Protein AF-A0A8J4LR10-F1 (afdb_monomer_lite)

Sequence (667 aa):
LQPSGLTLPRYLFLPLLPHRPPTSRAVPLPPTLLRSGLLAASSAASPHTQSQLVELIFRPIAQQWASAEWQAAVASPQAFVQAYMPLVPSAAAAAGGSVSPPLELGSRDRRWTLYHQVTLLERALRRTAPAMPSGAAAGGGSGGGAASSPPAEHPFNPHLEWCLPPVARLVACIHALSDPRVRPSLGPLSLVNEMDALERATRLGEDRDAVKAAEQPEPRCVAGANLQDARYFVRGVRECCYMVLSLATQNCGTAMWRSETLAALLPAAVAGGAPALGDAVVRLLVRHVLTPWAQRCPSGRVGAWIVPLCGVFLPHMHERLSSSWAALQAGGADTAAAAVAGVGGCGPGRPAGSAAGGGGVTTATTGGLGSGASDATSDEVLRDLLLRELTREYLGFLNALATRRPLEDAGLGGPVPGGSASIAQGAPPAGGGGVGVVPGGPMAVSASALITLSPRVSANGSGAMQQECVLEALLCGNPAAAQAGLVTGVAALCWPDTDSAQKAVNFSRSLLALAQSGHSELEGFVIGAVTRSAISSLGMVSTVMVQAQVLELLRSVLVSYLPPNQPHASLLRAVMGELPGLTPQVLDNFTVSFCGTQGDKEQRALIKKLLAAVGGDEVRTLLAAVSKLPGGVSAVPEPKHRERGPIPDITPQDMGLPHLFDLPDVL

Structure (mmCIF, N/CA/C/O backbone):
data_AF-A0A8J4LR10-F1
#
_entry.id   AF-A0A8J4LR10-F1
#
loop_
_atom_site.group_PDB
_atom_site.id
_atom_site.type_symbol
_atom_site.label_atom_id
_atom_site.label_alt_id
_atom_site.label_comp_id
_atom_site.label_asym_id
_atom_site.label_entity_id
_atom_site.label_seq_id
_atom_site.pdbx_PDB_ins_code
_atom_site.Cartn_x
_atom_site.Cartn_y
_atom_site.Cartn_z
_atom_site.occupancy
_atom_site.B_iso_or_equiv
_atom_site.auth_seq_id
_atom_site.auth_comp_id
_atom_site.auth_asym_id
_atom_site.auth_atom_id
_atom_site.pdbx_PDB_model_num
ATOM 1 N N . LEU A 1 1 ? 4.640 31.318 -46.467 1.00 27.31 1 LEU A N 1
ATOM 2 C CA . LEU A 1 1 ? 5.016 32.563 -45.764 1.00 27.31 1 LEU A CA 1
ATOM 3 C C . LEU A 1 1 ? 5.839 32.190 -44.538 1.00 27.31 1 LEU A C 1
ATOM 5 O O . LEU A 1 1 ? 5.280 31.806 -43.523 1.00 27.31 1 LEU A O 1
ATOM 9 N N . GLN A 1 2 ? 7.165 32.200 -44.684 1.00 34.03 2 GLN A N 1
ATOM 10 C CA . GLN A 1 2 ? 8.085 32.376 -43.553 1.00 34.03 2 GLN A CA 1
ATOM 11 C C . GLN A 1 2 ? 7.993 33.841 -43.087 1.00 34.03 2 GLN A C 1
ATOM 13 O O . GLN A 1 2 ? 7.697 34.696 -43.927 1.00 34.03 2 GLN A O 1
ATOM 18 N N . PRO A 1 3 ? 8.203 34.132 -41.788 1.00 40.81 3 PRO A N 1
ATOM 19 C CA . PRO A 1 3 ? 9.571 34.3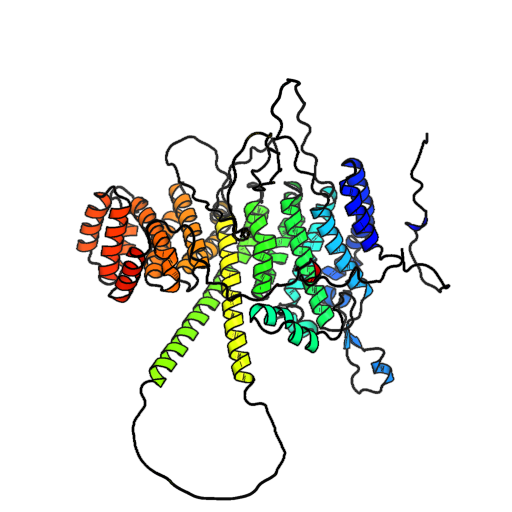87 -41.315 1.00 40.81 3 PRO A CA 1
ATOM 20 C C . PRO A 1 3 ? 9.948 33.793 -39.938 1.00 40.81 3 PRO A C 1
ATOM 22 O O . PRO A 1 3 ? 9.108 33.594 -39.071 1.00 40.81 3 PRO A O 1
ATOM 25 N N . SER A 1 4 ? 11.264 33.562 -39.815 1.00 31.17 4 SER A N 1
ATOM 26 C CA . SER A 1 4 ? 12.182 33.738 -38.666 1.00 31.17 4 SER A CA 1
ATOM 27 C C . SER A 1 4 ? 11.786 33.248 -37.262 1.00 31.17 4 SER A C 1
ATOM 29 O O . SER A 1 4 ? 10.820 33.713 -36.688 1.00 31.17 4 SER A O 1
ATOM 31 N N . GLY A 1 5 ? 12.551 32.431 -36.541 1.00 28.47 5 GLY A N 1
ATOM 32 C CA . GLY A 1 5 ? 13.845 31.813 -36.783 1.00 28.47 5 GLY A CA 1
ATOM 33 C C . GLY A 1 5 ? 14.149 30.863 -35.620 1.00 28.47 5 GLY A C 1
ATOM 34 O O . GLY A 1 5 ? 14.048 31.248 -34.465 1.00 28.47 5 GLY A O 1
ATOM 35 N N . LEU A 1 6 ? 14.464 29.613 -35.948 1.00 28.08 6 LEU A N 1
ATOM 36 C CA . LEU A 1 6 ? 15.140 28.618 -35.108 1.00 28.08 6 LEU A CA 1
ATOM 37 C C . LEU A 1 6 ? 15.465 27.453 -36.049 1.00 28.08 6 LEU A C 1
ATOM 39 O O . LEU A 1 6 ? 14.729 26.476 -36.173 1.00 28.08 6 LEU A O 1
ATOM 43 N N . THR A 1 7 ? 16.546 27.593 -36.811 1.00 27.98 7 THR A N 1
ATOM 44 C CA . THR A 1 7 ? 17.132 26.476 -37.556 1.00 27.98 7 THR A CA 1
ATOM 45 C C . THR A 1 7 ? 17.790 25.527 -36.559 1.00 27.98 7 THR A C 1
ATOM 47 O O . THR A 1 7 ? 18.956 25.689 -36.211 1.00 27.98 7 THR A O 1
ATOM 50 N N . LEU A 1 8 ? 17.028 24.544 -36.073 1.00 31.06 8 LEU A N 1
ATOM 51 C CA . LEU A 1 8 ? 17.573 23.389 -35.359 1.00 31.06 8 LEU A CA 1
ATOM 52 C C . LEU A 1 8 ? 18.482 22.587 -36.312 1.00 31.06 8 LEU A C 1
ATOM 54 O O . LEU A 1 8 ? 18.090 22.329 -37.455 1.00 31.06 8 LEU A O 1
ATOM 58 N N . PRO A 1 9 ? 19.693 22.181 -35.888 1.00 28.83 9 PRO A N 1
ATOM 59 C CA . PRO A 1 9 ? 20.601 21.442 -36.752 1.00 28.83 9 PRO A CA 1
ATOM 60 C C . PRO A 1 9 ? 20.019 20.069 -37.123 1.00 28.83 9 PRO A C 1
ATOM 62 O O . PRO A 1 9 ? 19.572 19.303 -36.270 1.00 28.83 9 PRO A O 1
ATOM 65 N N . ARG A 1 10 ? 20.099 19.735 -38.418 1.00 28.22 10 ARG A N 1
ATOM 66 C CA . ARG A 1 10 ? 19.666 18.473 -39.063 1.00 28.22 10 ARG A CA 1
ATOM 67 C C . ARG A 1 10 ? 20.249 17.176 -38.462 1.00 28.22 10 ARG A C 1
ATOM 69 O O . ARG A 1 10 ? 19.865 16.094 -38.892 1.00 28.22 10 ARG A O 1
ATOM 76 N N . TYR A 1 11 ? 21.126 17.255 -37.462 1.00 30.12 11 TYR A N 1
ATOM 77 C CA . TYR A 1 11 ? 21.741 16.104 -36.789 1.00 30.12 11 TYR A CA 1
ATOM 78 C C . TYR A 1 11 ? 20.811 15.368 -35.803 1.00 30.12 11 TYR A C 1
ATOM 80 O O . TYR A 1 11 ? 21.176 14.308 -35.308 1.00 30.12 11 TYR A O 1
ATOM 88 N N . LEU A 1 12 ? 19.601 15.878 -35.539 1.00 33.88 12 LEU A N 1
ATOM 89 C CA . LEU A 1 12 ? 18.619 15.243 -34.642 1.00 33.88 12 LEU A CA 1
ATOM 90 C C . LEU A 1 12 ? 17.758 14.137 -35.296 1.00 33.88 12 LEU A C 1
ATOM 92 O O . LEU A 1 12 ? 16.951 13.526 -34.600 1.00 33.88 12 LEU A O 1
ATOM 96 N N . PHE A 1 13 ? 17.909 13.869 -36.601 1.00 34.25 13 PHE A N 1
ATOM 97 C CA . PHE A 1 13 ? 16.943 13.071 -37.383 1.00 34.25 13 PHE A CA 1
ATOM 98 C C . PHE A 1 13 ? 17.521 11.903 -38.210 1.00 34.25 13 PHE A C 1
ATOM 100 O O . PHE A 1 13 ? 16.880 11.464 -39.162 1.00 34.25 13 PHE A O 1
ATOM 107 N N . LEU A 1 14 ? 18.694 11.354 -37.875 1.00 27.72 14 LEU A N 1
ATOM 108 C CA . LEU A 1 14 ? 19.223 10.171 -38.581 1.00 27.72 14 LEU A CA 1
ATOM 109 C C . LEU A 1 14 ? 18.976 8.860 -37.805 1.00 27.72 14 LEU A C 1
ATOM 111 O O . LEU A 1 14 ? 19.343 8.783 -36.631 1.00 27.72 14 LEU A O 1
ATOM 115 N N . PRO A 1 15 ? 18.413 7.811 -38.442 1.00 31.20 15 PRO A N 1
ATOM 116 C CA . PRO A 1 15 ? 18.445 6.453 -37.912 1.00 31.20 15 PRO A CA 1
ATOM 117 C C . PRO A 1 15 ? 19.855 5.878 -38.130 1.00 31.20 15 PRO A C 1
ATOM 119 O O . PRO A 1 15 ? 20.349 5.845 -39.256 1.00 31.20 15 PRO A O 1
ATOM 122 N N . LEU A 1 16 ? 20.538 5.460 -37.063 1.00 33.69 16 LEU A N 1
ATOM 123 C CA . LEU A 1 16 ? 21.893 4.908 -37.160 1.00 33.69 16 LEU A CA 1
ATOM 124 C C . LEU A 1 16 ? 21.851 3.411 -37.510 1.00 33.69 16 LEU A C 1
ATOM 126 O O . LEU A 1 16 ? 21.481 2.586 -36.679 1.00 33.69 16 LEU A O 1
ATOM 130 N N . LEU A 1 17 ? 22.279 3.076 -38.731 1.00 25.95 17 LEU A N 1
ATOM 131 C CA . LEU A 1 17 ? 22.864 1.776 -39.091 1.00 25.95 17 LEU A CA 1
ATOM 132 C C . LEU A 1 17 ? 24.404 1.845 -38.940 1.00 25.95 17 LEU A C 1
ATOM 134 O O . LEU A 1 17 ? 24.966 2.943 -38.996 1.00 25.95 17 LEU A O 1
ATOM 138 N N . PRO A 1 18 ? 25.107 0.712 -38.735 1.00 41.06 18 PRO A N 1
ATOM 139 C CA . PRO A 1 18 ? 26.478 0.709 -38.233 1.00 41.06 18 PRO A CA 1
ATOM 140 C C . PRO A 1 18 ? 27.525 0.638 -39.358 1.00 41.06 18 PRO A C 1
ATOM 142 O O . PRO A 1 18 ? 27.430 -0.227 -40.220 1.00 41.06 18 PRO A O 1
ATOM 145 N N . HIS A 1 19 ? 28.560 1.489 -39.312 1.00 27.39 19 HIS A N 1
ATOM 146 C CA . HIS A 1 19 ? 29.975 1.073 -39.398 1.00 27.39 19 HIS A CA 1
ATOM 147 C C . HIS A 1 19 ? 30.978 2.249 -39.419 1.00 27.39 19 HIS A C 1
ATOM 149 O O . HIS A 1 19 ? 30.935 3.110 -40.288 1.00 27.39 19 HIS A O 1
ATOM 155 N N . ARG A 1 20 ? 31.968 2.116 -38.520 1.00 25.39 20 ARG A N 1
ATOM 156 C CA . ARG A 1 20 ? 33.358 2.634 -38.482 1.00 25.39 20 ARG A CA 1
ATOM 157 C C . ARG A 1 20 ? 33.660 4.140 -38.281 1.00 25.39 20 ARG A C 1
ATOM 159 O O . ARG A 1 20 ? 32.905 4.998 -38.718 1.00 25.39 20 ARG A O 1
ATOM 166 N N . PRO A 1 21 ? 34.783 4.447 -37.583 1.00 41.97 21 PRO A N 1
ATOM 167 C CA . PRO A 1 21 ? 35.018 5.727 -36.913 1.00 41.97 21 PRO A CA 1
ATOM 168 C C . PRO A 1 21 ? 35.825 6.711 -37.773 1.00 41.97 21 PRO A C 1
ATOM 170 O O . PRO A 1 21 ? 36.519 6.302 -38.706 1.00 41.97 21 PRO A O 1
ATOM 173 N N . PRO A 1 22 ? 35.828 7.998 -37.391 1.00 32.97 22 PRO A N 1
ATOM 174 C CA . PRO A 1 22 ? 37.119 8.593 -37.054 1.00 32.97 22 PRO A CA 1
ATOM 175 C C . PRO A 1 22 ? 37.096 9.474 -35.792 1.00 32.97 22 PRO A C 1
ATOM 177 O O . PRO A 1 22 ? 36.183 10.253 -35.541 1.00 32.97 22 PRO A O 1
ATOM 180 N N . THR A 1 23 ? 38.157 9.280 -35.011 1.00 33.12 23 THR A N 1
ATOM 181 C CA . THR A 1 23 ? 38.953 10.236 -34.223 1.00 33.12 23 THR A CA 1
ATOM 182 C C . THR A 1 23 ? 38.415 11.657 -33.998 1.00 33.12 23 THR A C 1
ATOM 184 O O . THR A 1 23 ? 38.192 12.405 -34.945 1.00 33.12 23 THR A O 1
ATOM 187 N N . SER A 1 24 ? 38.427 12.061 -32.720 1.00 37.50 24 SER A N 1
ATOM 188 C CA . SER A 1 24 ? 38.283 13.436 -32.217 1.00 37.50 24 SER A CA 1
ATOM 189 C C . SER A 1 24 ? 36.903 14.069 -32.417 1.00 37.50 24 SER A C 1
ATOM 191 O O . SER A 1 24 ? 36.649 14.777 -33.389 1.00 37.50 24 SER A O 1
ATOM 193 N N . ARG A 1 25 ? 36.005 13.852 -31.450 1.00 31.77 25 ARG A N 1
ATOM 194 C CA . ARG A 1 25 ? 34.914 14.781 -31.121 1.00 31.77 25 ARG A CA 1
ATOM 195 C C . ARG A 1 25 ? 34.272 14.376 -29.802 1.00 31.77 25 ARG A C 1
ATOM 197 O O . ARG A 1 25 ? 34.164 13.186 -29.521 1.00 31.77 25 ARG A O 1
ATOM 204 N N . ALA A 1 26 ? 33.895 15.388 -29.021 1.00 31.64 26 ALA A N 1
ATOM 205 C CA . ALA A 1 26 ? 33.187 15.299 -27.749 1.00 31.64 26 ALA A CA 1
ATOM 206 C C . ALA A 1 26 ? 32.246 14.090 -27.687 1.00 31.64 26 ALA A C 1
ATOM 208 O O . ALA A 1 26 ? 31.449 13.886 -28.606 1.00 31.64 26 ALA A O 1
ATOM 209 N N . VAL A 1 27 ? 32.349 13.305 -26.609 1.00 32.09 27 VAL A N 1
ATOM 210 C CA . VAL A 1 27 ? 31.434 12.192 -26.339 1.00 32.09 27 VAL A CA 1
ATOM 211 C C . VAL A 1 27 ? 30.013 12.754 -26.423 1.00 32.09 27 VAL A C 1
ATOM 213 O O . VAL A 1 27 ? 29.676 13.634 -25.627 1.00 32.09 27 VAL A O 1
ATOM 216 N N . PRO A 1 28 ? 29.187 12.340 -27.402 1.00 38.16 28 PRO A N 1
ATOM 217 C CA . PRO A 1 28 ? 27.835 12.855 -27.498 1.00 38.16 28 PRO A CA 1
ATOM 218 C C . PRO A 1 28 ? 27.111 12.474 -26.209 1.00 38.16 28 PRO A C 1
ATOM 220 O O . PRO A 1 28 ? 27.034 11.294 -25.861 1.00 38.16 28 PRO A O 1
ATOM 223 N N . LEU A 1 29 ? 26.612 13.483 -25.488 1.00 43.62 29 LEU A N 1
ATOM 224 C CA . LEU A 1 29 ? 25.738 13.276 -24.339 1.00 43.62 29 LEU A CA 1
ATOM 225 C C . LEU A 1 29 ? 24.663 12.252 -24.735 1.00 43.62 29 LEU A C 1
ATOM 227 O O . LEU A 1 29 ? 24.065 12.401 -25.808 1.00 43.62 29 LEU A O 1
ATOM 231 N N . PRO A 1 30 ? 24.400 11.225 -23.905 1.00 58.50 30 PRO A N 1
ATOM 232 C CA . PRO A 1 30 ? 23.353 10.259 -24.181 1.00 58.50 30 PRO A CA 1
ATOM 233 C C . PRO A 1 30 ? 22.065 11.000 -24.567 1.00 58.50 30 PRO A C 1
ATOM 235 O O . PRO A 1 30 ? 21.690 11.961 -23.883 1.00 58.50 30 PRO A O 1
ATOM 238 N N . PRO A 1 31 ? 21.349 10.583 -25.626 1.00 65.19 31 PRO A N 1
ATOM 239 C CA . PRO A 1 31 ? 20.158 11.290 -26.114 1.00 65.19 31 PRO A CA 1
ATOM 240 C C . PRO A 1 31 ? 19.082 11.462 -25.029 1.00 65.19 31 PRO A C 1
ATOM 242 O O . PRO A 1 31 ? 18.237 12.349 -25.102 1.00 65.19 31 PRO A O 1
ATOM 245 N N . THR A 1 32 ? 19.127 10.636 -23.986 1.00 62.59 32 THR A N 1
ATOM 246 C CA . THR A 1 32 ? 18.278 10.682 -22.793 1.00 62.59 32 THR A CA 1
ATOM 247 C C . THR A 1 32 ? 18.613 11.844 -21.847 1.00 62.59 32 THR A C 1
ATOM 249 O O . THR A 1 32 ? 17.696 12.432 -21.268 1.00 62.59 32 THR A O 1
ATOM 252 N N . LEU A 1 33 ? 19.887 12.234 -21.724 1.00 65.19 33 LEU A N 1
ATOM 253 C CA . LEU A 1 33 ? 20.313 13.403 -20.943 1.00 65.19 33 LEU A CA 1
ATOM 254 C C . LEU A 1 33 ? 19.959 14.703 -21.654 1.00 65.19 33 LEU A C 1
ATOM 256 O O . LEU A 1 33 ? 19.406 15.605 -21.027 1.00 65.19 33 LEU A O 1
ATOM 260 N N . LEU A 1 34 ? 20.158 14.757 -22.973 1.00 75.25 34 LEU A N 1
ATOM 261 C CA . LEU A 1 34 ? 19.733 15.896 -23.785 1.00 75.25 34 LEU A CA 1
ATOM 262 C C . LEU A 1 34 ? 18.215 16.109 -23.689 1.00 75.25 34 LEU A C 1
ATOM 264 O O . LEU A 1 34 ? 17.763 17.219 -23.428 1.00 75.25 34 LEU A O 1
ATOM 268 N N . ARG A 1 35 ? 17.418 15.038 -23.816 1.00 77.81 35 ARG A N 1
ATOM 269 C CA . ARG A 1 35 ? 15.955 15.099 -23.630 1.00 77.81 35 ARG A CA 1
ATOM 270 C C . ARG A 1 35 ? 15.566 15.555 -22.224 1.00 77.81 35 ARG A C 1
ATOM 272 O O . ARG A 1 35 ? 14.645 16.350 -22.081 1.00 77.81 35 ARG A O 1
ATOM 279 N N . SER A 1 36 ? 16.282 15.106 -21.193 1.00 71.62 36 SER A N 1
ATOM 280 C CA . SER A 1 36 ? 16.041 15.543 -19.810 1.00 71.62 36 SER A CA 1
ATOM 281 C C . SER A 1 36 ? 16.361 17.031 -19.603 1.00 71.62 36 SER A C 1
ATOM 283 O O . SER A 1 36 ? 15.637 17.712 -18.873 1.00 71.62 36 SER A O 1
ATOM 285 N N . GLY A 1 37 ? 17.413 17.540 -20.253 1.00 76.12 37 GLY A N 1
ATOM 286 C CA . GLY A 1 37 ? 17.766 18.962 -20.271 1.00 76.12 37 GLY A CA 1
ATOM 287 C C . GLY A 1 37 ? 16.749 19.811 -21.036 1.00 76.12 37 GLY A C 1
ATOM 288 O O . GLY A 1 37 ? 16.326 20.850 -20.540 1.00 76.12 37 GLY A O 1
ATOM 289 N N . LEU A 1 38 ? 16.267 19.330 -22.185 1.00 80.38 38 LEU A N 1
ATOM 290 C CA . LEU A 1 38 ? 15.202 19.987 -22.952 1.00 80.38 38 LEU A CA 1
ATOM 291 C C . LEU A 1 38 ? 13.885 20.053 -22.168 1.00 80.38 38 LEU A C 1
ATOM 293 O O . LEU A 1 38 ? 13.236 21.095 -22.162 1.00 80.38 38 LEU A O 1
ATOM 297 N N . LEU A 1 39 ? 13.515 18.985 -21.448 1.00 81.00 39 LEU A N 1
ATOM 298 C CA . LEU A 1 39 ? 12.361 19.015 -20.543 1.00 81.00 39 LEU A CA 1
ATOM 299 C C . LEU A 1 39 ? 12.540 20.046 -19.424 1.00 81.00 39 LEU A C 1
ATOM 301 O O . LEU A 1 39 ? 11.582 20.735 -19.087 1.00 81.00 39 LEU A O 1
ATOM 305 N N . ALA A 1 40 ? 13.747 20.183 -18.866 1.00 75.50 40 ALA A N 1
ATOM 306 C CA . ALA A 1 40 ? 14.026 21.208 -17.858 1.00 75.50 40 ALA A CA 1
ATOM 307 C C . ALA A 1 40 ? 13.900 22.625 -18.435 1.00 75.50 40 ALA A C 1
ATOM 309 O O . ALA A 1 40 ? 13.271 23.474 -17.823 1.00 75.50 40 ALA A O 1
ATOM 310 N N . ALA A 1 41 ? 14.429 22.871 -19.634 1.00 75.56 41 ALA A N 1
ATOM 311 C CA . ALA A 1 41 ? 14.294 24.165 -20.301 1.00 75.56 41 ALA A CA 1
ATOM 312 C C . ALA A 1 41 ? 12.834 24.480 -20.684 1.00 75.56 41 ALA A C 1
ATOM 314 O O . ALA A 1 41 ? 12.429 25.641 -20.700 1.00 75.56 41 ALA A O 1
ATOM 315 N N . SER A 1 42 ? 12.023 23.450 -20.955 1.00 79.31 42 SER A N 1
ATOM 316 C CA . SER A 1 42 ? 10.620 23.614 -21.351 1.00 79.31 42 SER A CA 1
ATOM 317 C C . SER A 1 42 ? 9.715 24.170 -20.248 1.00 79.31 42 SER A C 1
ATOM 319 O O . SER A 1 42 ? 8.650 24.688 -20.567 1.00 79.31 42 SER A O 1
ATOM 321 N N . SER A 1 43 ? 10.115 24.110 -18.970 1.00 73.19 43 SER A N 1
ATOM 322 C CA . SER A 1 43 ? 9.295 24.629 -17.865 1.00 73.19 43 SER A CA 1
ATOM 323 C C . SER A 1 43 ? 9.171 26.156 -17.863 1.00 73.19 43 SER A C 1
ATOM 325 O O . SER A 1 43 ? 8.269 26.686 -17.226 1.00 73.19 43 SER A O 1
ATOM 327 N N . ALA A 1 44 ? 10.061 26.864 -18.567 1.00 76.00 44 ALA A N 1
ATOM 328 C CA . ALA A 1 44 ? 9.991 28.313 -18.766 1.00 76.00 44 ALA A CA 1
ATOM 329 C C . ALA A 1 44 ? 9.267 28.711 -20.070 1.00 76.00 44 ALA A C 1
ATOM 331 O O . ALA A 1 44 ? 9.120 29.898 -20.360 1.00 76.00 44 ALA A O 1
ATOM 332 N N . ALA A 1 45 ? 8.850 27.735 -20.884 1.00 78.38 45 ALA A N 1
ATOM 333 C CA . ALA A 1 45 ? 8.183 27.977 -22.159 1.00 78.38 45 ALA A CA 1
ATOM 334 C C . ALA A 1 45 ? 6.666 28.173 -21.984 1.00 78.38 45 ALA A C 1
ATOM 336 O O . ALA A 1 45 ? 6.088 27.831 -20.955 1.00 78.38 45 ALA A O 1
ATOM 337 N N . SER A 1 46 ? 5.997 28.700 -23.016 1.00 82.06 46 SER A N 1
ATOM 338 C CA . SER A 1 46 ? 4.531 28.772 -23.026 1.00 82.06 46 SER A CA 1
ATOM 339 C C . SER A 1 46 ? 3.910 27.360 -22.996 1.00 82.06 46 SER A C 1
ATOM 341 O O . SER A 1 46 ? 4.514 26.426 -23.535 1.00 82.06 46 SER A O 1
ATOM 343 N N . PRO A 1 47 ? 2.689 27.175 -22.451 1.00 81.06 47 PRO A N 1
ATOM 344 C CA . PRO A 1 47 ? 2.049 25.853 -22.359 1.00 81.06 47 PRO A CA 1
ATOM 345 C C . PRO A 1 47 ? 1.920 25.127 -23.708 1.00 81.06 47 PRO A C 1
ATOM 347 O O . PRO A 1 47 ? 2.058 23.904 -23.791 1.00 81.06 47 PRO A O 1
ATOM 350 N N . HIS A 1 48 ? 1.705 25.884 -24.788 1.00 83.19 48 HIS A N 1
ATOM 351 C CA . HIS A 1 48 ? 1.648 25.344 -26.145 1.00 83.19 48 HIS A CA 1
ATOM 352 C C . HIS A 1 48 ? 3.012 24.812 -26.608 1.00 83.19 48 HIS A C 1
ATOM 354 O O . HIS A 1 48 ? 3.107 23.672 -27.059 1.00 83.19 48 HIS A O 1
ATOM 360 N N . THR A 1 49 ? 4.080 25.598 -26.437 1.00 84.81 49 THR A N 1
ATOM 361 C CA . THR A 1 49 ? 5.448 25.179 -26.774 1.00 84.81 49 THR A CA 1
ATOM 362 C C . THR A 1 49 ? 5.893 23.999 -25.915 1.00 84.81 49 THR A C 1
ATOM 364 O O . THR A 1 49 ? 6.518 23.069 -26.417 1.00 84.81 49 THR A O 1
ATOM 367 N N . GLN A 1 50 ? 5.533 23.992 -24.631 1.00 85.88 50 GLN A N 1
ATOM 368 C CA . GLN A 1 50 ? 5.804 22.877 -23.731 1.00 85.88 50 GLN A CA 1
ATOM 369 C C . GLN A 1 50 ? 5.115 21.593 -24.212 1.00 85.88 50 GLN A C 1
ATOM 371 O O . GLN A 1 50 ? 5.761 20.552 -24.285 1.00 85.88 50 GLN A O 1
ATOM 376 N N . SER A 1 51 ? 3.846 21.672 -24.622 1.00 86.62 51 SER A N 1
ATOM 377 C CA . SER A 1 51 ? 3.106 20.526 -25.169 1.00 86.62 51 SER A CA 1
ATOM 378 C C . SER A 1 51 ? 3.737 19.996 -26.460 1.00 86.62 51 SER A C 1
ATOM 380 O O . SER A 1 51 ? 3.951 18.793 -26.585 1.00 86.62 51 SER A O 1
ATOM 382 N N . GLN A 1 52 ? 4.132 20.882 -27.383 1.00 88.19 52 GLN A N 1
ATOM 383 C CA . GLN A 1 52 ? 4.843 20.488 -28.607 1.00 88.19 52 GLN A CA 1
ATOM 384 C C . GLN A 1 52 ? 6.193 19.820 -28.307 1.00 88.19 52 GLN A C 1
ATOM 386 O O . GLN A 1 52 ? 6.547 18.822 -28.933 1.00 88.19 52 GLN A O 1
ATOM 391 N N . LEU A 1 53 ? 6.957 20.345 -27.344 1.00 88.19 53 LEU A N 1
ATOM 392 C CA . LEU A 1 53 ? 8.242 19.767 -26.943 1.00 88.19 53 LEU A CA 1
ATOM 393 C C . LEU A 1 53 ? 8.070 18.385 -26.310 1.00 88.19 53 LEU A C 1
ATOM 395 O O . LEU A 1 53 ? 8.803 17.461 -26.661 1.00 88.19 53 LEU A O 1
ATOM 399 N N . VAL A 1 54 ? 7.096 18.226 -25.412 1.00 90.00 54 VAL A N 1
ATOM 400 C CA . VAL A 1 54 ? 6.752 16.927 -24.820 1.00 90.00 54 VAL A CA 1
ATOM 401 C C . VAL A 1 54 ? 6.357 15.946 -25.926 1.00 90.00 54 VAL A C 1
ATOM 403 O O . VAL A 1 54 ? 6.901 14.842 -25.984 1.00 90.00 54 VAL A O 1
ATOM 406 N N . GLU A 1 55 ? 5.515 16.363 -26.870 1.00 91.50 55 GLU A N 1
ATOM 407 C CA . GLU A 1 55 ? 5.115 15.519 -27.992 1.00 91.50 55 GLU A CA 1
ATOM 408 C C . GLU A 1 55 ? 6.316 15.065 -28.835 1.00 91.50 55 GLU A C 1
ATOM 410 O O . GLU A 1 55 ? 6.467 13.872 -29.106 1.00 91.50 55 GLU A O 1
ATOM 415 N N . LEU A 1 56 ? 7.216 15.983 -29.196 1.00 90.19 56 LEU A N 1
ATOM 416 C CA . LEU A 1 56 ? 8.424 15.670 -29.964 1.00 90.19 56 LEU A CA 1
ATOM 417 C C . LEU A 1 56 ? 9.359 14.703 -29.226 1.00 90.19 56 LEU A C 1
ATOM 419 O O . LEU A 1 56 ? 9.949 13.818 -29.849 1.00 90.19 56 LEU A O 1
ATOM 423 N N . ILE A 1 57 ? 9.491 14.850 -27.906 1.00 90.44 57 ILE A N 1
ATOM 424 C CA . ILE A 1 57 ? 10.355 14.001 -27.078 1.00 90.44 57 ILE A CA 1
ATOM 425 C C . ILE A 1 57 ? 9.784 12.585 -26.954 1.00 90.44 57 ILE A C 1
ATOM 427 O O . ILE A 1 57 ? 10.540 11.612 -27.041 1.00 90.44 57 ILE A O 1
ATOM 431 N N . PHE A 1 58 ? 8.468 12.458 -26.763 1.00 94.06 58 PHE A N 1
ATOM 432 C CA . PHE A 1 58 ? 7.829 11.179 -26.453 1.00 94.06 58 PHE A CA 1
ATOM 433 C C . PHE A 1 58 ? 7.284 10.426 -27.664 1.00 94.06 58 PHE A C 1
ATOM 435 O O . PHE A 1 58 ? 7.151 9.209 -27.573 1.00 94.06 58 PHE A O 1
ATOM 442 N N . ARG A 1 59 ? 7.040 11.071 -28.810 1.00 94.31 59 ARG A N 1
ATOM 443 C CA . ARG A 1 59 ? 6.598 10.391 -30.042 1.00 94.31 59 ARG A CA 1
ATOM 444 C C . ARG A 1 59 ? 7.457 9.172 -30.434 1.00 94.31 59 ARG A C 1
ATOM 446 O O . ARG A 1 59 ? 6.863 8.122 -30.678 1.00 94.31 59 ARG A O 1
ATOM 453 N N . PRO A 1 60 ? 8.807 9.227 -30.462 1.00 93.50 60 PRO A N 1
ATOM 454 C CA . PRO A 1 60 ? 9.606 8.040 -30.789 1.00 93.50 60 PRO A CA 1
ATOM 455 C C . PRO A 1 60 ? 9.491 6.932 -29.730 1.00 93.50 60 PRO A C 1
ATOM 457 O O . PRO A 1 60 ? 9.533 5.753 -30.070 1.00 93.50 60 PRO A O 1
ATOM 460 N N . ILE A 1 61 ? 9.310 7.294 -28.455 1.00 94.75 61 ILE A N 1
ATOM 461 C CA . ILE A 1 61 ? 9.112 6.323 -27.368 1.00 94.75 61 ILE A CA 1
ATOM 462 C C . ILE A 1 61 ? 7.743 5.655 -27.521 1.00 94.75 61 ILE A C 1
ATOM 464 O O . ILE A 1 61 ? 7.658 4.436 -27.446 1.00 94.75 61 ILE A O 1
ATOM 468 N N . ALA A 1 62 ? 6.698 6.432 -27.814 1.00 96.06 62 ALA A N 1
ATOM 469 C CA . ALA A 1 62 ? 5.354 5.923 -28.059 1.00 96.06 62 ALA A CA 1
ATOM 470 C C . ALA A 1 62 ? 5.326 4.938 -29.237 1.00 96.06 62 ALA A C 1
ATOM 472 O O . ALA A 1 62 ? 4.753 3.860 -29.119 1.00 96.06 62 ALA A O 1
ATOM 473 N N . GLN A 1 63 ? 6.005 5.261 -30.343 1.00 95.88 63 GLN A N 1
ATOM 474 C CA . GLN A 1 63 ? 6.135 4.361 -31.496 1.00 95.88 63 GLN A CA 1
ATOM 475 C C . GLN A 1 63 ? 6.880 3.070 -31.142 1.00 95.88 63 GLN A C 1
ATOM 477 O O . GLN A 1 63 ? 6.444 1.984 -31.517 1.00 95.88 63 GLN A O 1
ATOM 482 N N . GLN A 1 64 ? 7.981 3.173 -30.391 1.00 95.19 64 GLN A N 1
ATOM 483 C CA . GLN A 1 64 ? 8.728 1.999 -29.948 1.00 95.19 64 GLN A CA 1
ATOM 484 C C . GLN A 1 64 ? 7.886 1.120 -29.021 1.00 95.19 64 GLN A C 1
ATOM 486 O O . GLN A 1 64 ? 7.838 -0.092 -29.209 1.00 95.19 64 GLN A O 1
ATOM 491 N N . TRP A 1 65 ? 7.212 1.712 -28.037 1.00 96.50 65 TRP A N 1
ATOM 492 C CA . TRP A 1 65 ? 6.395 0.972 -27.081 1.00 96.50 65 TRP A CA 1
ATOM 493 C C . TRP A 1 65 ? 5.163 0.370 -27.754 1.00 96.50 65 TRP A C 1
ATOM 495 O O . TRP A 1 65 ? 4.748 -0.714 -27.373 1.00 96.50 65 TRP A O 1
ATOM 505 N N . ALA A 1 66 ? 4.615 0.994 -28.798 1.00 95.69 66 ALA A N 1
ATOM 506 C CA . ALA A 1 66 ? 3.533 0.420 -29.598 1.00 95.69 66 ALA A CA 1
ATOM 507 C C . ALA A 1 66 ? 3.971 -0.767 -30.481 1.00 95.69 66 ALA A C 1
ATOM 509 O O . ALA A 1 66 ? 3.116 -1.496 -30.981 1.00 95.69 66 ALA A O 1
ATOM 510 N N . SER A 1 67 ? 5.276 -0.982 -30.688 1.00 96.88 67 SER A N 1
ATOM 511 C CA . SER A 1 67 ? 5.765 -2.089 -31.515 1.00 96.88 67 SER A CA 1
ATOM 512 C C . SER A 1 67 ? 5.455 -3.457 -30.894 1.00 96.88 67 SER A C 1
ATOM 514 O O . SER A 1 67 ? 5.535 -3.644 -29.677 1.00 96.88 67 SER A O 1
ATOM 516 N N . ALA A 1 68 ? 5.148 -4.442 -31.744 1.00 95.88 68 ALA A N 1
ATOM 517 C CA . ALA A 1 68 ? 4.860 -5.807 -31.305 1.00 95.88 68 ALA A CA 1
ATOM 518 C C . ALA A 1 68 ? 6.045 -6.446 -30.560 1.00 95.88 68 ALA A C 1
ATOM 520 O O . ALA A 1 68 ? 5.837 -7.168 -29.590 1.00 95.88 68 ALA A O 1
ATOM 521 N N . GLU A 1 69 ? 7.281 -6.136 -30.967 1.00 95.38 69 GLU A N 1
ATOM 522 C CA . GLU A 1 69 ? 8.493 -6.615 -30.294 1.00 95.38 69 GLU A CA 1
ATOM 523 C C . GLU A 1 69 ? 8.564 -6.115 -28.846 1.00 95.38 69 GLU A C 1
ATOM 525 O O . GLU A 1 69 ? 8.805 -6.895 -27.924 1.00 95.38 69 GLU A O 1
ATOM 530 N N . TRP A 1 70 ? 8.314 -4.820 -28.632 1.00 95.94 70 TRP A N 1
ATOM 531 C CA . TRP A 1 70 ? 8.339 -4.246 -27.291 1.00 95.94 70 TRP A CA 1
ATOM 532 C C . TRP A 1 70 ? 7.196 -4.792 -26.429 1.00 95.94 70 TRP A C 1
ATOM 534 O O . TRP A 1 70 ? 7.419 -5.171 -25.281 1.00 95.94 70 TRP A O 1
ATOM 544 N N . GLN A 1 71 ? 5.983 -4.899 -26.982 1.00 95.31 71 GLN A N 1
ATOM 545 C CA . GLN A 1 71 ? 4.842 -5.467 -26.255 1.00 95.31 71 GLN A CA 1
ATOM 546 C C . GLN A 1 71 ? 5.076 -6.934 -25.872 1.00 95.31 71 GLN A C 1
ATOM 548 O O . GLN A 1 71 ? 4.751 -7.324 -24.752 1.00 95.31 71 GLN A O 1
ATOM 553 N N . ALA A 1 72 ? 5.700 -7.728 -26.749 1.00 95.75 72 ALA A N 1
ATOM 554 C CA . ALA A 1 72 ? 6.077 -9.106 -26.446 1.00 95.75 72 ALA A CA 1
ATOM 555 C C . ALA A 1 72 ? 7.096 -9.186 -25.297 1.00 95.75 72 ALA A C 1
ATOM 557 O O . ALA A 1 72 ? 6.977 -10.058 -24.437 1.00 95.75 72 ALA A O 1
ATOM 558 N N . ALA A 1 73 ? 8.045 -8.245 -25.224 1.00 96.25 73 ALA A N 1
ATOM 559 C CA . ALA A 1 73 ? 9.051 -8.192 -24.161 1.00 96.25 73 ALA A CA 1
ATOM 560 C C . ALA A 1 73 ? 8.465 -7.939 -22.759 1.00 96.25 73 ALA A C 1
ATOM 562 O O . ALA A 1 73 ? 9.106 -8.272 -21.768 1.00 96.25 73 ALA A O 1
ATOM 563 N N . VAL A 1 74 ? 7.259 -7.374 -22.653 1.00 94.75 74 VAL A N 1
ATOM 564 C CA . VAL A 1 74 ? 6.571 -7.121 -21.370 1.00 94.75 74 VAL A CA 1
ATOM 565 C C . VAL A 1 74 ? 5.286 -7.941 -21.207 1.00 94.75 74 VAL A C 1
ATOM 567 O O . VAL A 1 74 ? 4.460 -7.640 -20.347 1.00 94.75 74 VAL A O 1
ATOM 570 N N . ALA A 1 75 ? 5.090 -8.964 -22.043 1.00 92.94 75 ALA A N 1
ATOM 571 C CA . ALA A 1 75 ? 3.902 -9.815 -22.002 1.00 92.94 75 ALA A CA 1
ATOM 572 C C . ALA A 1 75 ? 3.956 -10.868 -20.880 1.00 92.94 75 ALA A C 1
ATOM 574 O O . ALA A 1 75 ? 2.916 -11.333 -20.422 1.00 92.94 75 ALA A O 1
ATOM 575 N N . SER A 1 76 ? 5.157 -11.261 -20.446 1.00 93.56 76 SER A N 1
ATOM 576 C CA . SER A 1 76 ? 5.375 -12.245 -19.380 1.00 93.56 76 SER A CA 1
ATOM 577 C C . SER A 1 76 ? 6.694 -11.980 -18.642 1.00 93.56 76 SER A C 1
ATOM 579 O O . SER A 1 76 ? 7.606 -11.386 -19.229 1.00 93.56 76 SER A O 1
ATOM 581 N N . PRO A 1 77 ? 6.851 -12.447 -17.387 1.00 93.44 77 PRO A N 1
ATOM 582 C CA . PRO A 1 77 ? 8.116 -12.315 -16.665 1.00 93.44 77 PRO A CA 1
ATOM 583 C C . PRO A 1 77 ? 9.281 -13.013 -17.384 1.00 93.44 77 PRO A C 1
ATOM 585 O O . PRO A 1 77 ? 10.395 -12.494 -17.382 1.00 93.44 77 PRO A O 1
ATOM 588 N N . GLN A 1 78 ? 9.041 -14.143 -18.059 1.00 93.25 78 GLN A N 1
ATOM 589 C CA . GLN A 1 78 ? 10.069 -14.844 -18.833 1.00 93.25 78 GLN A CA 1
ATOM 590 C C . GLN A 1 78 ? 10.514 -14.025 -20.048 1.00 93.25 78 GLN A C 1
ATOM 592 O O . GLN A 1 78 ? 11.714 -13.882 -20.277 1.00 93.25 78 GLN A O 1
ATOM 597 N N . ALA A 1 79 ? 9.569 -13.444 -20.794 1.00 95.31 79 ALA A N 1
ATOM 598 C CA . ALA A 1 79 ? 9.895 -12.576 -21.924 1.00 95.31 79 ALA A CA 1
ATOM 599 C C . ALA A 1 79 ? 10.665 -11.326 -21.471 1.00 95.31 79 ALA A C 1
ATOM 601 O O . ALA A 1 79 ? 11.630 -10.929 -22.124 1.00 95.31 79 ALA A O 1
ATOM 602 N N . PHE A 1 80 ? 10.306 -10.760 -20.313 1.00 96.25 80 PHE A N 1
ATOM 603 C CA . PHE A 1 80 ? 11.018 -9.629 -19.721 1.00 96.25 80 PHE A CA 1
ATOM 604 C C . PHE A 1 80 ? 12.473 -9.981 -19.393 1.00 96.25 80 PHE A C 1
ATOM 606 O O . PHE A 1 80 ? 13.394 -9.252 -19.768 1.00 96.25 80 PHE A O 1
ATOM 613 N N . VAL A 1 81 ? 12.699 -11.126 -18.746 1.00 95.00 81 VAL A N 1
ATOM 614 C CA . VAL A 1 81 ? 14.050 -11.608 -18.427 1.00 95.00 81 VAL A CA 1
ATOM 615 C C . VAL A 1 81 ? 14.844 -11.878 -19.701 1.00 95.00 81 VAL A C 1
ATOM 617 O O . VAL A 1 81 ? 15.967 -11.405 -19.816 1.00 95.00 81 VAL A O 1
ATOM 620 N N . GLN A 1 82 ? 14.265 -12.549 -20.697 1.00 94.38 82 GLN A N 1
ATOM 621 C CA . GLN A 1 82 ? 14.944 -12.817 -21.970 1.00 94.38 82 GLN A CA 1
ATOM 622 C C . GLN A 1 82 ? 15.309 -11.532 -22.727 1.00 94.38 82 GLN A C 1
ATOM 624 O O . GLN A 1 82 ? 16.390 -11.436 -23.305 1.00 94.38 82 GLN A O 1
ATOM 629 N N . ALA A 1 83 ? 14.435 -10.524 -22.710 1.00 95.31 83 ALA A N 1
ATOM 630 C CA . ALA A 1 83 ? 14.664 -9.276 -23.425 1.00 95.31 83 ALA A CA 1
ATOM 631 C C . ALA A 1 83 ? 15.692 -8.369 -22.730 1.00 95.31 83 ALA A C 1
ATOM 633 O O . ALA A 1 83 ? 16.525 -7.761 -23.410 1.00 95.31 83 ALA A O 1
ATOM 634 N N . TYR A 1 84 ? 15.638 -8.257 -21.399 1.00 95.38 84 TYR A N 1
ATOM 635 C CA . TYR A 1 84 ? 16.387 -7.243 -20.647 1.00 95.38 84 TYR A CA 1
ATOM 636 C C . TYR A 1 84 ? 17.488 -7.804 -19.747 1.00 95.38 84 TYR A C 1
ATOM 638 O O . TYR A 1 84 ? 18.417 -7.077 -19.405 1.00 95.38 84 TYR A O 1
ATOM 646 N N . MET A 1 85 ? 17.416 -9.069 -19.350 1.00 94.44 85 MET A N 1
ATOM 647 C CA . MET A 1 85 ? 18.363 -9.706 -18.432 1.00 94.44 85 MET A CA 1
ATOM 648 C C . MET A 1 85 ? 18.770 -11.122 -18.890 1.00 94.44 85 MET A C 1
ATOM 650 O O . MET A 1 85 ? 18.812 -12.025 -18.054 1.00 94.44 85 MET A O 1
ATOM 654 N N . PRO A 1 86 ? 19.057 -11.376 -20.186 1.00 93.56 86 PRO A N 1
ATOM 655 C CA . PRO A 1 86 ? 19.507 -12.695 -20.599 1.00 93.56 86 PRO A CA 1
ATOM 656 C C . PRO A 1 86 ? 20.873 -12.988 -19.978 1.00 93.56 86 PRO A C 1
ATOM 658 O O . PRO A 1 86 ? 21.785 -12.159 -20.028 1.00 93.56 86 PRO A O 1
ATOM 661 N N . LEU A 1 87 ? 21.013 -14.181 -19.409 1.00 90.19 87 LEU A N 1
ATOM 662 C CA . LEU A 1 87 ? 22.297 -14.686 -18.943 1.00 90.19 87 LEU A CA 1
ATOM 663 C C . LEU A 1 87 ? 23.032 -15.296 -20.137 1.00 90.19 87 LEU A C 1
ATOM 665 O O . LEU A 1 87 ? 22.544 -16.243 -20.752 1.00 90.19 87 LEU A O 1
ATOM 669 N N . VAL A 1 88 ? 24.180 -14.722 -20.484 1.00 88.06 88 VAL A N 1
ATOM 670 C CA . VAL A 1 88 ? 25.004 -15.117 -21.633 1.00 88.06 88 VAL A CA 1
ATOM 671 C C . VAL A 1 88 ? 26.376 -15.557 -21.115 1.00 88.06 88 VAL A C 1
ATOM 673 O O . VAL A 1 88 ? 26.873 -14.960 -20.162 1.00 88.06 88 VAL A O 1
ATOM 676 N N . PRO A 1 89 ? 27.018 -16.586 -21.696 1.00 82.62 89 PRO A N 1
ATOM 677 C CA . PRO A 1 89 ? 28.396 -16.926 -21.354 1.00 82.62 89 PRO A CA 1
ATOM 678 C C . PRO A 1 89 ? 29.336 -15.725 -21.522 1.00 82.62 89 PRO A C 1
ATOM 680 O O . PRO A 1 89 ? 29.318 -15.069 -22.564 1.00 82.62 89 PRO A O 1
ATOM 683 N N . SER A 1 90 ? 30.171 -15.456 -20.517 1.00 76.19 90 SER A N 1
ATOM 684 C CA . SER A 1 90 ? 31.187 -14.403 -20.569 1.00 76.19 90 SER A CA 1
ATOM 685 C C . SER A 1 90 ? 32.140 -14.629 -21.742 1.00 76.19 90 SER A C 1
ATOM 687 O O . SER A 1 90 ? 32.797 -15.673 -21.844 1.00 76.19 90 SER A O 1
ATOM 689 N N . ALA A 1 91 ? 32.263 -13.622 -22.608 1.00 65.25 91 ALA A N 1
ATOM 690 C CA . ALA A 1 91 ? 33.190 -13.653 -23.736 1.00 65.25 91 ALA A CA 1
ATOM 691 C C . ALA A 1 91 ? 34.661 -13.710 -23.278 1.00 65.25 91 ALA A C 1
ATOM 693 O O . ALA A 1 91 ? 35.493 -14.304 -23.962 1.00 65.25 91 ALA A O 1
ATOM 694 N N . ALA A 1 92 ? 34.977 -13.144 -22.106 1.00 59.72 92 ALA A N 1
ATOM 695 C CA . ALA A 1 92 ? 36.325 -13.147 -21.538 1.00 59.72 92 ALA A CA 1
ATOM 696 C C . ALA A 1 92 ? 36.749 -14.541 -21.045 1.00 59.72 92 ALA A C 1
ATOM 698 O O . ALA A 1 92 ? 37.918 -14.910 -21.143 1.00 59.72 92 ALA A O 1
ATOM 699 N N . ALA A 1 93 ? 35.800 -15.347 -20.567 1.00 52.75 93 ALA A N 1
ATOM 700 C CA . ALA A 1 93 ? 36.088 -16.682 -20.056 1.00 52.75 93 ALA A CA 1
ATOM 701 C C . ALA A 1 93 ? 36.050 -17.789 -21.119 1.00 52.75 93 ALA A C 1
ATOM 703 O O . ALA A 1 93 ? 36.674 -18.834 -20.930 1.00 52.75 93 ALA A O 1
ATOM 704 N N . ALA A 1 94 ? 35.386 -17.552 -22.255 1.00 51.44 94 ALA A N 1
ATOM 705 C CA . ALA A 1 94 ? 35.431 -18.449 -23.411 1.00 51.44 94 ALA A CA 1
ATOM 706 C C . ALA A 1 94 ? 36.860 -18.622 -23.972 1.00 51.44 94 ALA A C 1
ATOM 708 O O . ALA A 1 94 ? 37.173 -19.659 -24.551 1.00 51.44 94 ALA A O 1
ATOM 709 N N . ALA A 1 95 ? 37.748 -17.644 -23.748 1.00 54.75 95 ALA A N 1
ATOM 710 C CA . ALA A 1 95 ? 39.160 -17.705 -24.130 1.00 54.75 95 ALA A CA 1
ATOM 711 C C . ALA A 1 95 ? 40.059 -18.451 -23.116 1.00 54.75 95 ALA A C 1
ATOM 713 O O . ALA A 1 95 ? 41.204 -18.760 -23.434 1.00 54.75 95 ALA A O 1
ATOM 714 N N . GLY A 1 96 ? 39.564 -18.738 -21.903 1.00 57.62 96 GLY A N 1
ATOM 715 C CA . GLY A 1 96 ? 40.363 -19.231 -20.771 1.00 57.62 96 GLY A CA 1
ATOM 716 C C . GLY A 1 96 ? 40.254 -20.728 -20.460 1.00 57.62 96 GLY A C 1
ATOM 717 O O . GLY A 1 96 ? 40.807 -21.168 -19.458 1.00 57.62 96 GLY A O 1
ATOM 718 N N . GLY A 1 97 ? 39.531 -21.519 -21.260 1.00 51.31 97 GLY A N 1
ATOM 719 C CA . GLY A 1 97 ? 39.454 -22.979 -21.080 1.00 51.31 97 GLY A CA 1
ATOM 720 C C . GLY A 1 97 ? 38.743 -23.462 -19.802 1.00 51.31 97 GLY A C 1
ATOM 721 O O . GLY A 1 97 ? 38.904 -24.620 -19.423 1.00 51.31 97 GLY A O 1
ATOM 722 N N . SER A 1 98 ? 37.960 -22.608 -19.131 1.00 51.59 98 SER A N 1
ATOM 723 C CA . SER A 1 98 ? 37.141 -23.012 -17.976 1.00 51.59 98 SER A CA 1
ATOM 724 C C . SER A 1 98 ? 36.048 -24.007 -18.390 1.00 51.59 98 SER A C 1
ATOM 726 O O . SER A 1 98 ? 35.337 -23.783 -19.368 1.00 51.59 98 SER A O 1
ATOM 728 N N . VAL A 1 99 ? 35.865 -25.068 -17.595 1.00 57.97 99 VAL A N 1
ATOM 729 C CA . VAL A 1 99 ? 34.865 -26.144 -17.784 1.00 57.97 99 VAL A CA 1
ATOM 730 C C . VAL A 1 99 ? 33.415 -25.622 -17.703 1.00 57.97 99 VAL A C 1
ATOM 732 O O . VAL A 1 99 ? 32.477 -26.288 -18.135 1.00 57.97 99 VAL A O 1
ATOM 735 N N . SER A 1 100 ? 33.204 -24.403 -17.201 1.00 59.41 100 SER A N 1
ATOM 736 C CA . SER A 1 100 ? 31.941 -23.664 -17.320 1.00 59.41 100 SER A CA 1
ATOM 737 C C . SER A 1 100 ? 32.233 -22.159 -17.370 1.00 59.41 100 SER A C 1
ATOM 739 O O . SER A 1 100 ? 32.815 -21.628 -16.419 1.00 59.41 100 SER A O 1
ATOM 741 N N . PRO A 1 101 ? 31.899 -21.448 -18.462 1.00 61.62 101 PRO A N 1
ATOM 742 C CA . PRO A 1 101 ? 32.128 -20.010 -18.531 1.00 61.62 101 PRO A CA 1
ATOM 743 C C . PRO A 1 101 ? 31.212 -19.280 -17.524 1.00 61.62 101 PRO A C 1
ATOM 745 O O . PRO A 1 101 ? 30.015 -19.580 -17.492 1.00 61.62 101 PRO A O 1
ATOM 748 N N . PRO A 1 102 ? 31.718 -18.335 -16.704 1.00 75.25 102 PRO A N 1
ATOM 749 C CA . PRO A 1 102 ? 30.892 -17.454 -15.886 1.00 75.25 102 PRO A CA 1
ATOM 750 C C . PRO A 1 102 ? 29.809 -16.791 -16.736 1.00 75.25 102 PRO A C 1
ATOM 752 O O . PRO A 1 102 ? 30.061 -16.355 -17.859 1.00 75.25 102 PRO A O 1
ATOM 755 N N . LEU A 1 103 ? 28.592 -16.747 -16.200 1.00 82.50 103 LEU A N 1
ATOM 756 C CA . LEU A 1 103 ? 27.459 -16.095 -16.844 1.00 82.50 103 LEU A CA 1
ATOM 757 C C . LEU A 1 103 ? 27.518 -14.587 -16.587 1.00 82.50 103 LEU A C 1
ATOM 759 O O . LEU A 1 103 ? 27.671 -14.151 -15.448 1.00 82.50 103 LEU A O 1
ATOM 763 N N . GLU A 1 104 ? 27.339 -13.807 -17.645 1.00 86.75 104 GLU A N 1
ATOM 764 C CA . GLU A 1 104 ? 27.238 -12.352 -17.618 1.00 86.75 104 GLU A CA 1
ATOM 765 C C . GLU A 1 104 ? 25.854 -11.891 -18.079 1.00 86.75 104 GLU A C 1
ATOM 767 O O . GLU A 1 104 ? 25.135 -12.570 -18.818 1.00 86.75 104 GLU A O 1
ATOM 772 N N . LEU A 1 105 ? 25.480 -10.695 -17.639 1.00 88.31 105 LEU A N 1
ATOM 773 C CA . LEU A 1 105 ? 24.197 -10.084 -17.938 1.00 88.31 105 LEU A CA 1
ATOM 774 C C . LEU A 1 105 ? 24.216 -9.392 -19.319 1.00 88.31 105 LEU A C 1
ATOM 776 O O . LEU A 1 105 ? 24.626 -8.235 -19.449 1.00 88.31 105 LEU A O 1
ATOM 780 N N . GLY A 1 106 ? 23.714 -10.074 -20.354 1.00 87.81 106 GLY A N 1
ATOM 781 C CA . GLY A 1 106 ? 23.608 -9.567 -21.736 1.00 87.81 106 GLY A CA 1
ATOM 782 C C . GLY A 1 106 ? 22.510 -8.510 -21.922 1.00 87.81 106 GLY A C 1
ATOM 783 O O . GLY A 1 106 ? 21.817 -8.195 -20.977 1.00 87.81 106 GLY A O 1
ATOM 784 N N . SER A 1 107 ? 22.298 -7.945 -23.117 1.00 90.12 107 SER A N 1
ATOM 785 C CA . SER A 1 107 ? 21.277 -6.893 -23.386 1.00 90.12 107 SER A CA 1
ATOM 786 C C . SER A 1 107 ? 21.484 -5.539 -22.678 1.00 90.12 107 SER A C 1
ATOM 788 O O . SER A 1 107 ? 20.522 -4.840 -22.338 1.00 90.12 107 SER A O 1
ATOM 790 N N . ARG A 1 108 ? 22.746 -5.124 -22.521 1.00 90.81 108 ARG A N 1
ATOM 791 C CA . ARG A 1 108 ? 23.157 -3.831 -21.945 1.00 90.81 108 ARG A CA 1
ATOM 792 C C . ARG A 1 108 ? 22.367 -2.633 -22.491 1.00 90.81 108 ARG A C 1
ATOM 794 O O . ARG A 1 108 ? 21.787 -1.870 -21.718 1.00 90.81 108 ARG A O 1
ATOM 801 N N . ASP A 1 109 ? 22.296 -2.496 -23.814 1.00 89.56 109 ASP A N 1
ATOM 802 C CA . ASP A 1 109 ? 21.654 -1.345 -24.465 1.00 89.56 109 ASP A CA 1
ATOM 803 C C . ASP A 1 109 ? 20.141 -1.300 -24.226 1.00 89.56 109 ASP A C 1
ATOM 805 O O . ASP A 1 109 ? 19.562 -0.222 -24.052 1.00 89.56 109 ASP A O 1
ATOM 809 N N . ARG A 1 110 ? 19.489 -2.471 -24.155 1.00 92.62 110 ARG A N 1
ATOM 810 C CA . ARG A 1 110 ? 18.049 -2.573 -23.874 1.00 92.62 110 ARG A CA 1
ATOM 811 C C . ARG A 1 110 ? 17.734 -2.143 -22.443 1.00 92.62 110 ARG A C 1
ATOM 813 O O . ARG A 1 110 ? 16.791 -1.375 -22.256 1.00 92.62 110 ARG A O 1
ATOM 820 N N . ARG A 1 111 ? 18.534 -2.564 -21.450 1.00 93.62 111 ARG A N 1
ATOM 821 C CA . ARG A 1 111 ? 18.385 -2.096 -20.055 1.00 93.62 111 ARG A CA 1
ATOM 822 C C . ARG A 1 111 ? 18.591 -0.598 -19.934 1.00 93.62 111 ARG A C 1
ATOM 824 O O . ARG A 1 111 ? 17.743 0.090 -19.370 1.00 93.62 111 ARG A O 1
ATOM 831 N N . TRP A 1 112 ? 19.689 -0.093 -20.498 1.00 91.31 112 TRP A N 1
ATOM 832 C CA . TRP A 1 112 ? 20.003 1.333 -20.476 1.00 91.31 112 TRP A CA 1
ATOM 833 C C . TRP A 1 112 ? 18.853 2.161 -21.049 1.00 91.31 112 TRP A C 1
ATOM 835 O O . TRP A 1 112 ? 18.408 3.130 -20.429 1.00 91.31 112 TRP A O 1
ATOM 845 N N . THR A 1 113 ? 18.346 1.745 -22.210 1.00 92.88 113 THR A N 1
ATOM 846 C CA . THR A 1 113 ? 17.254 2.421 -22.910 1.00 92.88 113 THR A CA 1
ATOM 847 C C . THR A 1 113 ? 15.968 2.400 -22.092 1.00 92.88 113 THR A C 1
ATOM 849 O O . THR A 1 113 ? 15.385 3.462 -21.878 1.00 92.88 113 THR A O 1
ATOM 852 N N . LEU A 1 114 ? 15.545 1.233 -21.590 1.00 95.25 114 LEU A N 1
ATOM 853 C CA . LEU A 1 114 ? 14.312 1.117 -20.809 1.00 95.25 114 LEU A CA 1
ATOM 854 C C . LEU A 1 114 ? 14.376 1.952 -19.525 1.00 95.25 114 LEU A C 1
ATOM 856 O O . LEU A 1 114 ? 13.461 2.731 -19.268 1.00 95.25 114 LEU A O 1
ATOM 860 N N . TYR A 1 115 ? 15.465 1.841 -18.756 1.00 94.06 115 TYR A N 1
ATOM 861 C CA . TYR A 1 115 ? 15.640 2.602 -17.518 1.00 94.06 115 TYR A CA 1
ATOM 862 C C . TYR A 1 115 ? 15.466 4.103 -17.771 1.00 94.06 115 TYR A C 1
ATOM 864 O O . TYR A 1 115 ? 14.610 4.748 -17.167 1.00 94.06 115 TYR A O 1
ATOM 872 N N . HIS A 1 116 ? 16.194 4.647 -18.748 1.00 91.25 116 HIS A N 1
ATOM 873 C CA . HIS A 1 116 ? 16.128 6.072 -19.048 1.00 91.25 116 HIS A CA 1
ATOM 874 C C . HIS A 1 116 ? 14.788 6.514 -19.638 1.00 91.25 116 HIS A C 1
ATOM 876 O O . HIS A 1 116 ? 14.396 7.656 -19.417 1.00 91.25 116 HIS A O 1
ATOM 882 N N . GLN A 1 117 ? 14.083 5.657 -20.381 1.00 94.19 117 GLN A N 1
ATOM 883 C CA . GLN A 1 117 ? 12.737 5.969 -20.866 1.00 94.19 117 GLN A CA 1
ATOM 884 C C . GLN A 1 117 ? 11.754 6.117 -19.707 1.00 94.19 117 GLN A C 1
ATOM 886 O O . GLN A 1 117 ? 11.038 7.114 -19.652 1.00 94.19 117 GLN A O 1
ATOM 891 N N . VAL A 1 118 ? 11.762 5.186 -18.749 1.00 95.12 118 VAL A N 1
ATOM 892 C CA . VAL A 1 118 ? 10.874 5.256 -17.580 1.00 95.12 118 VAL A CA 1
ATOM 893 C C . VAL A 1 118 ? 11.224 6.458 -16.699 1.00 95.12 118 VAL A C 1
ATOM 895 O O . VAL A 1 118 ? 10.329 7.196 -16.290 1.00 95.12 118 VAL A O 1
ATOM 898 N N . THR A 1 119 ? 12.511 6.740 -16.468 1.00 92.19 119 THR A N 1
ATOM 899 C CA . THR A 1 119 ? 12.909 7.950 -15.729 1.00 92.19 119 THR A CA 1
ATOM 900 C C . THR A 1 119 ? 12.552 9.235 -16.487 1.00 92.19 119 THR A C 1
ATOM 902 O O . THR A 1 119 ? 12.255 10.257 -15.877 1.00 92.19 119 THR A O 1
ATOM 905 N N . LEU A 1 120 ? 12.551 9.222 -17.823 1.00 92.31 120 LEU A N 1
ATOM 906 C CA . LEU A 1 120 ? 12.123 10.378 -18.611 1.00 92.31 120 LEU A CA 1
ATOM 907 C C . LEU A 1 120 ? 10.620 10.647 -18.447 1.00 92.31 120 LEU A C 1
ATOM 909 O O . LEU A 1 120 ? 10.247 11.810 -18.309 1.00 92.31 120 LEU A O 1
ATOM 913 N N . LEU A 1 121 ? 9.781 9.602 -18.408 1.00 94.31 121 LEU A N 1
ATOM 914 C CA . LEU A 1 121 ? 8.346 9.722 -18.097 1.00 94.31 121 LEU A CA 1
ATOM 915 C C . LEU A 1 121 ? 8.137 10.347 -16.709 1.00 94.31 121 LEU A C 1
ATOM 917 O O . LEU A 1 121 ? 7.382 11.306 -16.570 1.00 94.31 121 LEU A O 1
ATOM 921 N N . GLU A 1 122 ? 8.854 9.844 -15.699 1.00 92.88 122 GLU A N 1
ATOM 922 C CA . GLU A 1 122 ? 8.822 10.364 -14.324 1.00 92.88 122 GLU A CA 1
ATOM 923 C C . GLU A 1 122 ? 9.174 11.857 -14.282 1.00 92.88 122 GLU A C 1
ATOM 925 O O . GLU A 1 122 ? 8.403 12.675 -13.773 1.00 92.88 122 GLU A O 1
ATOM 930 N N . ARG A 1 123 ? 10.296 12.238 -14.902 1.00 89.25 123 ARG A N 1
ATOM 931 C CA . ARG A 1 123 ? 10.739 13.635 -14.966 1.00 89.25 123 ARG A CA 1
ATOM 932 C C . ARG A 1 123 ? 9.772 14.526 -15.730 1.00 89.25 123 ARG A C 1
ATOM 934 O O . ARG A 1 123 ? 9.585 15.669 -15.321 1.00 89.25 123 ARG A O 1
ATOM 941 N N . ALA A 1 124 ? 9.177 14.044 -16.820 1.00 89.75 124 ALA A N 1
ATOM 942 C CA . ALA A 1 124 ? 8.198 14.812 -17.581 1.00 89.75 124 ALA A CA 1
ATOM 943 C C . ALA A 1 124 ? 6.960 15.105 -16.732 1.00 89.75 124 ALA A C 1
ATOM 945 O O . ALA A 1 124 ? 6.592 16.270 -16.598 1.00 89.75 124 ALA A O 1
ATOM 946 N N . LEU A 1 125 ? 6.389 14.091 -16.078 1.00 90.00 125 LEU A N 1
ATOM 947 C CA . LEU A 1 125 ? 5.259 14.265 -15.163 1.00 90.00 125 LEU A CA 1
ATOM 948 C C . LEU A 1 125 ? 5.583 15.225 -14.015 1.00 90.00 125 LEU A C 1
ATOM 950 O O . LEU A 1 125 ? 4.740 16.032 -13.641 1.00 90.00 125 LEU A O 1
ATOM 954 N N . ARG A 1 126 ? 6.800 15.178 -13.462 1.00 88.06 126 ARG A N 1
ATOM 955 C CA . ARG A 1 126 ? 7.205 16.072 -12.367 1.00 88.06 126 ARG A CA 1
ATOM 956 C C . ARG A 1 126 ? 7.438 17.516 -12.820 1.00 88.06 126 ARG A C 1
ATOM 958 O O . ARG A 1 126 ? 7.054 18.439 -12.114 1.00 88.06 126 ARG A O 1
ATOM 965 N N . ARG A 1 127 ? 8.119 17.719 -13.952 1.00 83.25 127 ARG A N 1
ATOM 966 C CA . ARG A 1 127 ? 8.637 19.036 -14.378 1.00 83.25 127 ARG A CA 1
ATOM 967 C C . ARG A 1 127 ? 7.701 19.813 -15.294 1.00 83.25 127 ARG A C 1
ATOM 969 O O . ARG A 1 127 ? 7.877 21.017 -15.436 1.00 83.25 127 ARG A O 1
ATOM 976 N N . THR A 1 128 ? 6.748 19.136 -15.931 1.00 80.69 128 THR A N 1
ATOM 977 C CA . THR A 1 128 ? 5.737 19.787 -16.783 1.00 80.69 128 THR A CA 1
ATOM 978 C C . THR A 1 128 ? 4.424 20.043 -16.052 1.00 80.69 128 THR A C 1
ATOM 980 O O . THR A 1 128 ? 3.462 20.497 -16.666 1.00 80.69 128 THR A O 1
ATOM 983 N N . ALA A 1 129 ? 4.404 19.808 -14.736 1.00 72.19 129 ALA A N 1
ATOM 984 C CA . ALA A 1 129 ? 3.287 20.185 -13.893 1.00 72.19 129 ALA A CA 1
ATOM 985 C C . ALA A 1 129 ? 3.055 21.703 -13.990 1.00 72.19 129 ALA A C 1
ATOM 987 O O . ALA A 1 129 ? 4.024 22.465 -13.884 1.00 72.19 129 ALA A O 1
ATOM 988 N N . PRO A 1 130 ? 1.808 22.155 -14.218 1.00 66.06 130 PRO A N 1
ATOM 989 C CA . PRO A 1 130 ? 1.512 23.576 -14.301 1.00 66.06 130 PRO A CA 1
ATOM 990 C C . PRO A 1 130 ? 1.937 24.263 -13.001 1.00 66.06 130 PRO A C 1
ATOM 992 O O . PRO A 1 130 ? 1.681 23.755 -11.906 1.00 66.06 130 PRO A O 1
ATOM 995 N N . ALA A 1 131 ? 2.606 25.412 -13.119 1.00 57.81 131 ALA A N 1
ATOM 996 C CA . ALA A 1 131 ? 2.927 26.228 -11.958 1.00 57.81 131 ALA A CA 1
ATOM 997 C C . ALA A 1 131 ? 1.623 26.586 -11.231 1.00 57.81 131 ALA A C 1
ATOM 999 O O . ALA A 1 131 ? 0.649 26.992 -11.870 1.00 57.81 131 ALA A O 1
ATOM 1000 N N . MET A 1 132 ? 1.602 26.427 -9.903 1.00 48.66 132 MET A N 1
ATOM 1001 C CA . MET A 1 132 ? 0.486 26.897 -9.079 1.00 48.66 132 MET A CA 1
ATOM 1002 C C . MET A 1 132 ? 0.186 28.358 -9.445 1.00 48.66 132 MET A C 1
ATOM 1004 O O . MET A 1 132 ? 1.134 29.141 -9.573 1.00 48.66 132 MET A O 1
ATOM 1008 N N . PRO A 1 133 ? -1.086 28.749 -9.631 1.00 42.22 133 PRO A N 1
ATOM 1009 C CA . PRO A 1 133 ? -1.415 30.129 -9.948 1.00 42.22 133 PRO A CA 1
ATOM 1010 C C . PRO A 1 133 ? -0.917 31.038 -8.817 1.00 42.22 133 PRO A C 1
ATOM 1012 O O . PRO A 1 133 ? -1.454 31.043 -7.710 1.00 42.22 133 PRO A O 1
ATOM 1015 N N . SER A 1 134 ? 0.134 31.809 -9.096 1.00 38.16 134 SER A N 1
ATOM 1016 C CA . SER A 1 134 ? 0.574 32.916 -8.249 1.00 38.16 134 SER A CA 1
ATOM 1017 C C . SER A 1 134 ? -0.481 34.018 -8.347 1.00 38.16 134 SER A C 1
ATOM 1019 O O . SER A 1 134 ? -0.472 34.815 -9.280 1.00 38.16 134 SER A O 1
ATOM 1021 N N . GLY A 1 135 ? -1.467 33.990 -7.448 1.00 38.66 135 GLY A N 1
ATOM 1022 C CA . GLY A 1 135 ? -2.608 34.908 -7.514 1.00 38.66 135 GLY A CA 1
ATOM 1023 C C . GLY A 1 135 ? -3.474 35.005 -6.258 1.00 38.66 135 GLY A C 1
ATOM 1024 O O . GLY A 1 135 ? -4.540 35.601 -6.321 1.00 38.66 135 GLY A O 1
ATOM 1025 N N . ALA A 1 136 ? -3.040 34.460 -5.117 1.00 36.38 136 ALA A N 1
ATOM 1026 C CA . ALA A 1 136 ? -3.725 34.637 -3.826 1.00 36.38 136 ALA A CA 1
ATOM 1027 C C . ALA A 1 136 ? -2.948 35.544 -2.849 1.00 36.38 136 ALA A C 1
ATOM 1029 O O . ALA A 1 136 ? -3.205 35.535 -1.649 1.00 36.38 136 ALA A O 1
ATOM 1030 N N . ALA A 1 137 ? -1.997 36.336 -3.354 1.00 37.19 137 ALA A N 1
ATOM 1031 C CA . ALA A 1 137 ? -1.243 37.313 -2.571 1.00 37.19 137 ALA A CA 1
ATOM 1032 C C . ALA A 1 137 ? -1.058 38.623 -3.353 1.00 37.19 137 ALA A C 1
ATOM 1034 O O . ALA A 1 137 ? 0.041 38.951 -3.778 1.00 37.19 137 ALA A O 1
ATOM 1035 N N . ALA A 1 138 ? -2.151 39.357 -3.564 1.00 32.69 138 ALA A N 1
ATOM 1036 C CA . ALA A 1 138 ? -2.147 40.812 -3.739 1.00 32.69 138 ALA A CA 1
ATOM 1037 C C . ALA A 1 138 ? -3.597 41.307 -3.661 1.00 32.69 138 ALA A C 1
ATOM 1039 O O . ALA A 1 138 ? -4.365 41.197 -4.614 1.00 32.69 138 ALA A O 1
ATOM 1040 N N . GLY A 1 139 ? -3.994 41.822 -2.498 1.00 32.62 139 GLY A N 1
ATOM 1041 C CA . GLY A 1 139 ? -5.206 42.626 -2.399 1.00 32.62 139 GLY A CA 1
ATOM 1042 C C . GLY A 1 139 ? -5.010 43.944 -3.149 1.00 32.62 139 GLY A C 1
ATOM 1043 O O . GLY A 1 139 ? -3.986 44.598 -2.972 1.00 32.62 139 GLY A O 1
ATOM 1044 N N . GLY A 1 140 ? -5.997 44.336 -3.956 1.00 31.03 140 GLY A N 1
ATOM 1045 C CA . GLY A 1 140 ? -6.074 45.692 -4.501 1.00 31.03 140 GLY A CA 1
ATOM 1046 C C . GLY A 1 140 ? -6.707 45.805 -5.885 1.00 31.03 140 GLY A C 1
ATOM 1047 O O . GLY A 1 140 ? -5.996 45.967 -6.862 1.00 31.03 140 GLY A O 1
ATOM 1048 N N . GLY A 1 141 ? -8.044 45.776 -5.928 1.00 30.33 141 GLY A N 1
ATOM 1049 C CA . GLY A 1 141 ? -8.883 46.582 -6.827 1.00 30.33 141 GLY A CA 1
ATOM 1050 C C . GLY A 1 141 ? -8.717 46.453 -8.347 1.00 30.33 141 GLY A C 1
ATOM 1051 O O . GLY A 1 141 ? -7.835 47.058 -8.938 1.00 30.33 141 GLY A O 1
ATOM 1052 N N . SER A 1 142 ? -9.703 45.833 -8.997 1.00 31.23 142 SER A N 1
ATOM 1053 C CA . SER A 1 142 ? -10.594 46.495 -9.971 1.00 31.23 142 SER A CA 1
ATOM 1054 C C . SER A 1 142 ? -11.318 45.440 -10.800 1.00 31.23 142 SER A C 1
ATOM 1056 O O . SER A 1 142 ? -10.704 44.533 -11.356 1.00 31.23 142 SER A O 1
ATOM 1058 N N . GLY A 1 143 ? -12.640 45.577 -10.872 1.00 41.41 143 GLY A N 1
ATOM 1059 C CA . GLY A 1 143 ? -13.527 44.689 -11.605 1.00 41.41 143 GLY A CA 1
ATOM 1060 C C . GLY A 1 143 ? -13.225 44.627 -13.101 1.00 41.41 143 GLY A C 1
ATOM 1061 O O . GLY A 1 143 ? -12.997 45.636 -13.763 1.00 41.41 143 GLY A O 1
ATOM 1062 N N . GLY A 1 144 ? -13.298 43.409 -13.620 1.00 29.53 144 GLY A N 1
ATOM 1063 C CA . GLY A 1 144 ? -13.360 43.083 -15.035 1.00 29.53 144 GLY A CA 1
ATOM 1064 C C . GLY A 1 144 ? -13.700 41.604 -15.130 1.00 29.53 144 GLY A C 1
ATOM 1065 O O . GLY A 1 144 ? -12.900 40.770 -14.718 1.00 29.53 144 GLY A O 1
ATOM 1066 N N . GLY A 1 145 ? -14.916 41.279 -15.575 1.00 43.31 145 GLY A N 1
ATOM 1067 C CA . GLY A 1 145 ? -15.380 39.900 -15.709 1.00 43.31 145 GLY A CA 1
ATOM 1068 C C . GLY A 1 145 ? -14.459 39.109 -16.634 1.00 43.31 145 GLY A C 1
ATOM 1069 O O . GLY A 1 145 ? -14.497 39.286 -17.848 1.00 43.31 145 GLY A O 1
ATOM 1070 N N . ALA A 1 146 ? -13.623 38.249 -16.058 1.00 35.31 146 ALA A N 1
ATOM 1071 C CA . ALA A 1 146 ? -12.820 37.303 -16.809 1.00 35.31 146 ALA A CA 1
ATOM 1072 C C . ALA A 1 146 ? -13.660 36.045 -17.032 1.00 35.31 146 ALA A C 1
ATOM 1074 O O . ALA A 1 146 ? -14.008 35.343 -16.083 1.00 35.31 146 ALA A O 1
ATOM 1075 N N . ALA A 1 147 ? -13.995 35.776 -18.295 1.00 39.47 147 ALA A N 1
ATOM 1076 C CA . ALA A 1 147 ? -14.468 34.470 -18.723 1.00 39.47 147 ALA A CA 1
ATOM 1077 C C . ALA A 1 147 ? -13.521 33.405 -18.152 1.00 39.47 147 ALA A C 1
ATOM 1079 O O . ALA A 1 147 ? -12.306 33.482 -18.354 1.00 39.47 147 ALA A O 1
ATOM 1080 N N . SER A 1 148 ? -14.073 32.454 -17.398 1.00 36.34 148 SER A N 1
ATOM 1081 C CA . SER A 1 148 ? -13.338 31.358 -16.775 1.00 36.34 148 SER A CA 1
ATOM 1082 C C . SER A 1 148 ? -12.664 30.527 -17.864 1.00 36.34 148 SER A C 1
ATOM 1084 O O . SER A 1 148 ? -13.274 29.632 -18.450 1.00 36.34 148 SER A O 1
ATOM 1086 N N . SER A 1 149 ? -11.413 30.859 -18.177 1.00 40.09 149 SER A N 1
ATOM 1087 C CA . SER A 1 149 ? -10.566 30.010 -19.007 1.00 40.09 149 SER A CA 1
ATOM 1088 C C . SER A 1 149 ? -10.455 28.658 -18.300 1.00 40.09 149 SER A C 1
ATOM 1090 O O . SER A 1 149 ? -10.217 28.649 -17.087 1.00 40.09 149 SER A O 1
ATOM 1092 N N . PRO A 1 150 ? -10.675 27.527 -18.996 1.00 46.84 150 PRO A N 1
ATOM 1093 C CA . PRO A 1 150 ? -10.560 26.219 -18.369 1.00 46.84 150 PRO A CA 1
ATOM 1094 C C . PRO A 1 150 ? -9.158 26.069 -17.761 1.00 46.84 150 PRO A C 1
ATOM 1096 O O . PRO A 1 150 ? -8.197 26.618 -18.315 1.00 46.84 150 PRO A O 1
ATOM 1099 N N . PRO A 1 151 ? -9.021 25.361 -16.624 1.00 55.06 151 PRO A N 1
ATOM 1100 C CA . PRO A 1 151 ? -7.715 25.119 -16.029 1.00 55.06 151 PRO A CA 1
ATOM 1101 C C . PRO A 1 151 ? -6.797 24.502 -17.084 1.00 55.06 151 PRO A C 1
ATOM 1103 O O . PRO A 1 151 ? -7.199 23.581 -17.797 1.00 55.06 151 PRO A O 1
ATOM 1106 N N . ALA A 1 152 ? -5.586 25.046 -17.214 1.00 64.75 152 ALA A N 1
ATOM 1107 C CA . ALA A 1 152 ? -4.624 24.573 -18.197 1.00 64.75 152 ALA A CA 1
ATOM 1108 C C . ALA A 1 152 ? -4.358 23.078 -17.966 1.00 64.75 152 ALA A C 1
ATOM 1110 O O . ALA A 1 152 ? -3.857 22.680 -16.913 1.00 64.75 152 ALA A O 1
ATOM 1111 N N . GLU A 1 153 ? -4.739 22.248 -18.937 1.00 78.00 153 GLU A N 1
ATOM 1112 C CA . GLU A 1 153 ? -4.502 20.811 -18.875 1.00 78.00 153 GLU A CA 1
ATOM 1113 C C . GLU A 1 153 ? -2.998 20.524 -18.848 1.00 78.00 153 GLU A C 1
ATOM 1115 O O . GLU A 1 153 ? -2.200 21.203 -19.497 1.00 78.00 153 GLU A O 1
ATOM 1120 N N . HIS A 1 154 ? -2.603 19.502 -18.091 1.00 86.62 154 HIS A N 1
ATOM 1121 C CA . HIS A 1 154 ? -1.203 19.118 -17.991 1.00 86.62 154 HIS A CA 1
ATOM 1122 C C . HIS A 1 154 ? -0.673 18.713 -19.387 1.00 86.62 154 HIS A C 1
ATOM 1124 O O . HIS A 1 154 ? -1.272 17.836 -20.014 1.00 86.62 154 HIS A O 1
ATOM 1130 N N . PRO A 1 155 ? 0.464 19.256 -19.870 1.00 88.19 155 PRO A N 1
ATOM 1131 C CA . PRO A 1 155 ? 1.008 18.984 -21.213 1.00 88.19 155 PRO A CA 1
ATOM 1132 C C . PRO A 1 155 ? 1.224 17.497 -21.518 1.00 88.19 155 PRO A C 1
ATOM 1134 O O . PRO A 1 155 ? 1.192 17.059 -22.663 1.00 88.19 155 PRO A O 1
ATOM 1137 N N . PHE A 1 156 ? 1.447 16.702 -20.472 1.00 90.06 156 PHE A N 1
ATOM 1138 C CA . PHE A 1 156 ? 1.619 15.253 -20.564 1.00 90.06 156 PHE A CA 1
ATOM 1139 C C . PHE A 1 156 ? 0.305 14.448 -20.686 1.00 90.06 156 PHE A C 1
ATOM 1141 O O . PHE A 1 156 ? 0.356 13.253 -20.964 1.00 90.06 156 PHE A O 1
ATOM 1148 N N . ASN A 1 157 ? -0.873 15.062 -20.513 1.00 91.12 157 ASN A N 1
ATOM 1149 C CA . ASN A 1 157 ? -2.171 14.370 -20.545 1.00 91.12 157 ASN A CA 1
ATOM 1150 C C . ASN A 1 157 ? -2.393 13.488 -21.790 1.00 91.12 157 ASN A C 1
ATOM 1152 O O . ASN A 1 157 ? -2.804 12.338 -21.614 1.00 91.12 157 ASN A O 1
ATOM 1156 N N . PRO A 1 158 ? -2.075 13.936 -23.025 1.00 91.31 158 PRO A N 1
ATOM 1157 C CA . PRO A 1 158 ? -2.252 13.116 -24.227 1.00 91.31 158 PRO A CA 1
ATOM 1158 C C . PRO A 1 158 ? -1.401 11.841 -24.232 1.00 91.31 158 PRO A C 1
ATOM 1160 O O . PRO A 1 158 ? -1.658 10.922 -25.008 1.00 91.31 158 PRO A O 1
ATOM 1163 N N . HIS A 1 159 ? -0.373 11.771 -23.380 1.00 92.88 159 HIS A N 1
ATOM 1164 C CA . HIS A 1 159 ? 0.548 10.646 -23.335 1.00 92.88 159 HIS A CA 1
ATOM 1165 C C . HIS A 1 159 ? 0.131 9.543 -22.357 1.00 92.88 159 HIS A C 1
ATOM 1167 O O . HIS A 1 159 ? 0.676 8.442 -22.419 1.00 92.88 159 HIS A O 1
ATOM 1173 N N . LEU A 1 160 ? -0.834 9.802 -21.468 1.00 93.44 160 LEU A N 1
ATOM 1174 C CA . LEU A 1 160 ? -1.201 8.871 -20.396 1.00 93.44 160 LEU A CA 1
ATOM 1175 C C . LEU A 1 160 ? -1.751 7.544 -20.931 1.00 93.44 160 LEU A C 1
ATOM 1177 O O . LEU A 1 160 ? -1.346 6.484 -20.456 1.00 93.44 160 LEU A O 1
ATOM 1181 N N . GLU A 1 161 ? -2.615 7.595 -21.947 1.00 93.12 161 GLU A N 1
ATOM 1182 C CA . GLU A 1 161 ? -3.327 6.412 -22.449 1.00 93.12 161 GLU A CA 1
ATOM 1183 C C . GLU A 1 161 ? -2.381 5.369 -23.055 1.00 93.12 161 GLU A C 1
ATOM 1185 O O . GLU A 1 161 ? -2.544 4.173 -22.825 1.00 93.12 161 GLU A O 1
ATOM 1190 N N . TRP A 1 162 ? -1.346 5.802 -23.784 1.00 94.00 162 TRP A N 1
ATOM 1191 C CA . TRP A 1 162 ? -0.393 4.861 -24.374 1.00 94.00 162 TRP A CA 1
ATOM 1192 C C . TRP A 1 162 ? 0.712 4.438 -23.400 1.00 94.00 162 TRP A C 1
ATOM 1194 O O . TRP A 1 162 ? 1.250 3.349 -23.574 1.00 94.00 162 TRP A O 1
ATOM 1204 N N . CYS A 1 163 ? 1.082 5.255 -22.400 1.00 94.88 163 CYS A N 1
ATOM 1205 C CA . CYS A 1 163 ? 2.246 4.965 -21.550 1.00 94.88 163 CYS A CA 1
ATOM 1206 C C . CYS A 1 163 ? 1.910 4.265 -20.227 1.00 94.88 163 CYS A C 1
ATOM 1208 O O . CYS A 1 163 ? 2.682 3.408 -19.791 1.00 94.88 163 CYS A O 1
ATOM 1210 N N . LEU A 1 164 ? 0.771 4.565 -19.592 1.00 95.06 164 LEU A N 1
ATOM 1211 C CA . LEU A 1 164 ? 0.460 4.008 -18.273 1.00 95.06 164 LEU A CA 1
ATOM 1212 C C . LEU A 1 164 ? 0.151 2.500 -18.300 1.00 95.06 164 LEU A C 1
ATOM 1214 O O . LEU A 1 164 ? 0.680 1.794 -17.437 1.00 95.06 164 LEU A O 1
ATOM 1218 N N . PRO A 1 165 ? -0.624 1.949 -19.261 1.00 94.88 165 PRO A N 1
ATOM 1219 C CA . PRO A 1 165 ? -0.855 0.504 -19.311 1.00 94.88 165 PRO A CA 1
ATOM 1220 C C . PRO A 1 165 ? 0.439 -0.316 -19.499 1.00 94.88 165 PRO A C 1
ATOM 1222 O O . PRO A 1 165 ? 0.625 -1.301 -18.782 1.00 94.88 165 PRO A O 1
ATOM 1225 N N . PRO A 1 166 ? 1.385 0.076 -20.379 1.00 95.12 166 PRO A N 1
ATOM 1226 C CA . PRO A 1 166 ? 2.716 -0.530 -20.417 1.00 95.12 166 PRO A CA 1
ATOM 1227 C C . PRO A 1 166 ? 3.516 -0.416 -19.113 1.00 95.12 166 PRO A C 1
ATOM 1229 O O . PRO A 1 166 ? 4.159 -1.385 -18.716 1.00 95.12 166 PRO A O 1
ATOM 1232 N N . VAL A 1 167 ? 3.459 0.728 -18.417 1.00 96.31 167 VAL A N 1
ATOM 1233 C CA . VAL A 1 167 ? 4.100 0.896 -17.098 1.00 96.31 167 VAL A CA 1
ATOM 1234 C C . VAL A 1 167 ? 3.521 -0.088 -16.079 1.00 96.31 167 VAL A C 1
ATOM 1236 O O . VAL A 1 167 ? 4.277 -0.729 -15.353 1.00 96.31 167 VAL A O 1
ATOM 1239 N N . ALA A 1 168 ? 2.200 -0.284 -16.061 1.00 95.12 168 ALA A N 1
ATOM 1240 C CA . ALA A 1 168 ? 1.573 -1.291 -15.207 1.00 95.12 168 ALA A CA 1
ATOM 1241 C C . ALA A 1 168 ? 2.020 -2.721 -15.565 1.00 95.12 168 ALA A C 1
ATOM 1243 O O . ALA A 1 168 ? 2.288 -3.518 -14.669 1.00 95.12 168 ALA A O 1
ATOM 1244 N N . ARG A 1 169 ? 2.188 -3.047 -16.856 1.00 95.25 169 ARG A N 1
ATOM 1245 C CA . ARG A 1 169 ? 2.732 -4.351 -17.288 1.00 95.25 169 ARG A CA 1
ATOM 1246 C C . ARG A 1 169 ? 4.187 -4.564 -16.869 1.00 95.25 169 ARG A C 1
ATOM 1248 O O . ARG A 1 169 ? 4.540 -5.671 -16.466 1.00 95.25 169 ARG A O 1
ATOM 1255 N N . LEU A 1 170 ? 5.019 -3.521 -16.910 1.00 96.38 170 LEU A N 1
ATOM 1256 C CA . LEU A 1 170 ? 6.389 -3.574 -16.387 1.00 96.38 170 LEU A CA 1
ATOM 1257 C C . LEU A 1 170 ? 6.396 -3.884 -14.886 1.00 96.38 170 LEU A C 1
ATOM 1259 O O . LEU A 1 170 ? 7.146 -4.755 -14.447 1.00 96.38 170 LEU A O 1
ATOM 1263 N N . VAL A 1 171 ? 5.529 -3.219 -14.115 1.00 95.56 171 VAL A N 1
ATOM 1264 C CA . VAL A 1 171 ? 5.343 -3.504 -12.684 1.00 95.56 171 VAL A CA 1
ATOM 1265 C C . VAL A 1 171 ? 4.938 -4.964 -12.473 1.00 95.56 171 VAL A C 1
ATOM 1267 O O . VAL A 1 171 ? 5.587 -5.651 -11.686 1.00 95.56 171 VAL A O 1
ATOM 1270 N N . ALA A 1 172 ? 3.956 -5.460 -13.233 1.00 94.75 172 ALA A N 1
ATOM 1271 C CA . ALA A 1 172 ? 3.497 -6.847 -13.156 1.00 94.75 172 ALA A CA 1
ATOM 1272 C C . ALA A 1 172 ? 4.625 -7.855 -13.426 1.00 94.75 172 ALA A C 1
ATOM 1274 O O . ALA A 1 172 ? 4.817 -8.794 -12.655 1.00 94.75 172 ALA A O 1
ATOM 1275 N N . CYS A 1 173 ? 5.405 -7.641 -14.493 1.00 95.12 173 CYS A N 1
ATOM 1276 C CA . CYS A 1 173 ? 6.536 -8.504 -14.832 1.00 95.12 173 CYS A CA 1
ATOM 1277 C C . CYS A 1 173 ? 7.574 -8.519 -13.711 1.00 95.12 173 CYS A C 1
ATOM 1279 O O . CYS A 1 173 ? 8.016 -9.592 -13.314 1.00 95.12 173 CYS A O 1
ATOM 1281 N N . ILE A 1 174 ? 7.931 -7.345 -13.176 1.00 95.44 174 ILE A N 1
ATOM 1282 C CA . ILE A 1 174 ? 8.915 -7.225 -12.096 1.00 95.44 174 ILE A CA 1
ATOM 1283 C C . ILE A 1 174 ? 8.414 -7.893 -10.814 1.00 95.44 174 ILE A C 1
ATOM 1285 O O . ILE A 1 174 ? 9.191 -8.574 -10.149 1.00 95.44 174 ILE A O 1
ATOM 1289 N N . HIS A 1 175 ? 7.138 -7.729 -10.458 1.00 94.81 175 HIS A N 1
ATOM 1290 C CA . HIS A 1 175 ? 6.559 -8.392 -9.286 1.00 94.81 175 HIS A CA 1
ATOM 1291 C C . HIS A 1 175 ? 6.575 -9.908 -9.428 1.00 94.81 175 HIS A C 1
ATOM 1293 O O . HIS A 1 175 ? 6.978 -10.606 -8.499 1.00 94.81 175 HIS A O 1
ATOM 1299 N N . ALA A 1 176 ? 6.217 -10.408 -10.609 1.00 93.75 176 ALA A N 1
ATOM 1300 C CA . ALA A 1 176 ? 6.187 -11.834 -10.900 1.00 93.75 176 ALA A CA 1
ATOM 1301 C C . ALA A 1 176 ? 7.575 -12.501 -10.856 1.00 93.75 176 ALA A C 1
ATOM 1303 O O . ALA A 1 176 ? 7.648 -13.716 -10.703 1.00 93.75 176 ALA A O 1
ATOM 1304 N N . LEU A 1 177 ? 8.683 -11.746 -10.907 1.00 93.50 177 LEU A N 1
ATOM 1305 C CA . LEU A 1 177 ? 10.025 -12.310 -10.679 1.00 93.50 177 LEU A CA 1
ATOM 1306 C C . LEU A 1 177 ? 10.219 -12.825 -9.245 1.00 93.50 177 LEU A C 1
ATOM 1308 O O . LEU A 1 177 ? 11.088 -13.663 -9.012 1.00 93.50 177 LEU A O 1
ATOM 1312 N N . SER A 1 178 ? 9.419 -12.343 -8.290 1.00 92.75 178 SER A N 1
ATOM 1313 C CA . SER A 1 178 ? 9.422 -12.858 -6.918 1.00 92.75 178 SER A CA 1
ATOM 1314 C C . SER A 1 178 ? 8.500 -14.062 -6.720 1.00 92.75 178 SER A C 1
ATOM 1316 O O . SER A 1 178 ? 8.575 -14.692 -5.667 1.00 92.75 178 SER A O 1
ATOM 1318 N N . ASP A 1 179 ? 7.636 -14.389 -7.689 1.00 92.06 179 ASP A N 1
ATOM 1319 C CA . ASP A 1 179 ? 6.681 -15.495 -7.574 1.00 92.06 179 ASP A CA 1
ATOM 1320 C C . ASP A 1 179 ? 7.435 -16.823 -7.357 1.00 92.06 179 ASP A C 1
ATOM 1322 O O . ASP A 1 179 ? 8.298 -17.169 -8.175 1.00 92.06 179 ASP A O 1
ATOM 1326 N N . PRO A 1 180 ? 7.108 -17.603 -6.305 1.00 90.69 180 PRO A N 1
ATOM 1327 C CA . PRO A 1 180 ? 7.714 -18.910 -6.048 1.00 90.69 180 PRO A CA 1
ATOM 1328 C C . PRO A 1 180 ? 7.679 -19.877 -7.239 1.00 90.69 180 PRO A C 1
ATOM 1330 O O . PRO A 1 180 ? 8.529 -20.757 -7.333 1.00 90.69 180 PRO A O 1
ATOM 1333 N N . ARG A 1 181 ? 6.721 -19.726 -8.159 1.00 91.12 181 ARG A N 1
ATOM 1334 C CA . ARG A 1 181 ? 6.589 -20.550 -9.370 1.00 91.12 181 ARG A CA 1
ATOM 1335 C C . ARG A 1 181 ? 7.560 -20.136 -10.474 1.00 91.12 181 ARG A C 1
ATOM 1337 O O . ARG A 1 181 ? 8.017 -20.980 -11.238 1.00 91.12 181 ARG A O 1
ATOM 1344 N N . VAL A 1 182 ? 7.876 -18.844 -10.572 1.00 90.19 182 VAL A N 1
ATOM 1345 C CA . VAL A 1 182 ? 8.782 -18.289 -11.593 1.00 90.19 182 VAL A CA 1
ATOM 1346 C C . VAL A 1 182 ? 10.227 -18.347 -11.113 1.00 90.19 182 VAL A C 1
ATOM 1348 O O . VAL A 1 182 ? 11.130 -18.661 -11.888 1.00 90.19 182 VAL A O 1
ATOM 1351 N N . ARG A 1 183 ? 10.450 -18.096 -9.824 1.00 90.44 183 ARG A N 1
ATOM 1352 C CA . ARG A 1 183 ? 11.765 -17.935 -9.206 1.00 90.44 183 ARG A CA 1
ATOM 1353 C C . ARG A 1 183 ? 12.766 -19.073 -9.489 1.00 90.44 183 ARG A C 1
ATOM 1355 O O . ARG A 1 183 ? 13.910 -18.743 -9.803 1.00 90.44 183 ARG A O 1
ATOM 1362 N N . PRO A 1 184 ? 12.393 -20.372 -9.485 1.00 90.44 184 PRO A N 1
ATOM 1363 C CA . PRO A 1 184 ? 13.318 -21.457 -9.826 1.00 90.44 184 PRO A CA 1
ATOM 1364 C C . PRO A 1 184 ? 13.854 -21.377 -11.262 1.00 90.44 184 PRO A C 1
ATOM 1366 O O . PRO A 1 184 ? 14.995 -21.750 -11.517 1.00 90.44 184 PRO A O 1
ATOM 1369 N N . SER A 1 185 ? 13.062 -20.846 -12.200 1.00 89.50 185 SER A N 1
ATOM 1370 C CA . SER A 1 185 ? 13.456 -20.717 -13.612 1.00 89.50 185 SER A CA 1
ATOM 1371 C C . SER A 1 185 ? 14.437 -19.568 -13.883 1.00 89.50 185 SER A C 1
ATOM 1373 O O . SER A 1 185 ? 15.006 -19.492 -14.968 1.00 89.50 185 SER A O 1
ATOM 1375 N N . LEU A 1 186 ? 14.655 -18.681 -12.905 1.00 88.38 186 LEU A N 1
ATOM 1376 C CA . LEU A 1 186 ? 15.500 -17.491 -13.042 1.00 88.38 186 LEU A CA 1
ATOM 1377 C C . LEU A 1 186 ? 16.987 -17.758 -12.758 1.00 88.38 186 LEU A C 1
ATOM 1379 O O . LEU A 1 186 ? 17.829 -16.901 -13.036 1.00 88.38 186 LEU A O 1
ATOM 1383 N N . GLY A 1 187 ? 17.325 -18.915 -12.178 1.00 88.38 187 GLY A N 1
ATOM 1384 C CA . GLY A 1 187 ? 18.695 -19.237 -11.778 1.00 88.38 187 GLY A CA 1
ATOM 1385 C C . GLY A 1 187 ? 19.289 -18.152 -10.857 1.00 88.38 187 GLY A C 1
ATOM 1386 O O . GLY A 1 187 ? 18.650 -17.791 -9.862 1.00 88.38 187 GLY A O 1
ATOM 1387 N N . PRO A 1 188 ? 20.469 -17.580 -11.176 1.00 87.19 188 PRO A N 1
ATOM 1388 C CA . PRO A 1 188 ? 21.079 -16.493 -10.399 1.00 87.19 188 PRO A CA 1
ATOM 1389 C C . PRO A 1 188 ? 20.195 -15.245 -10.233 1.00 87.19 188 PRO A C 1
ATOM 1391 O O . PRO A 1 188 ? 20.304 -14.542 -9.232 1.00 87.19 188 PRO A O 1
ATOM 1394 N N . LEU A 1 189 ? 19.284 -14.976 -11.176 1.00 89.19 189 LEU A N 1
ATOM 1395 C CA . LEU A 1 189 ? 18.382 -13.816 -11.127 1.00 89.19 189 LEU A CA 1
ATOM 1396 C C . LEU A 1 189 ? 17.232 -13.983 -10.122 1.00 89.19 189 LEU A C 1
ATOM 1398 O O . LEU A 1 189 ? 16.475 -13.041 -9.898 1.00 89.19 189 LEU A O 1
ATOM 1402 N N . SER A 1 190 ? 17.100 -15.146 -9.480 1.00 89.25 190 SER A N 1
ATOM 1403 C CA . SER A 1 190 ? 16.076 -15.403 -8.456 1.00 89.25 190 SER A CA 1
ATOM 1404 C C . SER A 1 190 ? 16.122 -14.421 -7.279 1.00 89.25 190 SER A C 1
ATOM 1406 O O . SER A 1 190 ? 15.100 -14.176 -6.640 1.00 89.25 190 SER A O 1
ATOM 1408 N N . LEU A 1 191 ? 17.284 -13.814 -7.023 1.00 86.06 191 LEU A N 1
ATOM 1409 C CA . LEU A 1 191 ? 17.499 -12.878 -5.923 1.00 86.06 191 LEU A CA 1
ATOM 1410 C C . LEU A 1 191 ? 17.356 -11.403 -6.342 1.00 86.06 191 LEU A C 1
ATOM 1412 O O . LEU A 1 191 ? 17.759 -10.510 -5.597 1.00 86.06 191 LEU A O 1
ATOM 1416 N N . VAL A 1 192 ? 16.848 -11.115 -7.547 1.00 87.81 192 VAL A N 1
ATOM 1417 C CA . VAL A 1 192 ? 16.863 -9.754 -8.118 1.00 87.81 192 VAL A CA 1
ATOM 1418 C C . VAL A 1 192 ? 15.945 -8.764 -7.384 1.00 87.81 192 VAL A C 1
ATOM 1420 O O . VAL A 1 192 ? 16.183 -7.558 -7.393 1.00 87.81 192 VAL A O 1
ATOM 1423 N N . ASN A 1 193 ? 14.909 -9.277 -6.719 1.00 86.31 193 ASN A N 1
ATOM 1424 C CA . ASN A 1 193 ? 13.971 -8.493 -5.913 1.00 86.31 193 ASN A CA 1
ATOM 1425 C C . ASN A 1 193 ? 14.261 -8.549 -4.408 1.00 86.31 193 ASN A C 1
ATOM 1427 O O . ASN A 1 193 ? 13.503 -7.971 -3.627 1.00 86.31 193 ASN A O 1
ATOM 1431 N N . GLU A 1 194 ? 15.316 -9.247 -3.993 1.00 86.19 194 GLU A N 1
ATOM 1432 C CA . GLU A 1 194 ? 15.688 -9.301 -2.585 1.00 86.19 194 GLU A CA 1
ATOM 1433 C C . GLU A 1 194 ? 16.349 -8.012 -2.120 1.00 86.19 194 GLU A C 1
ATOM 1435 O O . GLU A 1 194 ? 16.886 -7.230 -2.909 1.00 86.19 194 GLU A O 1
ATOM 1440 N N . MET A 1 195 ? 16.298 -7.800 -0.809 1.00 85.38 195 MET A N 1
ATOM 1441 C CA . MET A 1 195 ? 16.947 -6.661 -0.187 1.00 85.38 195 MET A CA 1
ATOM 1442 C C . MET A 1 195 ? 18.466 -6.779 -0.313 1.00 85.38 195 MET A C 1
ATOM 1444 O O . MET A 1 195 ? 19.076 -7.795 0.030 1.00 85.38 195 MET A O 1
ATOM 1448 N N . ASP A 1 196 ? 19.054 -5.698 -0.805 1.00 84.31 196 ASP A N 1
ATOM 1449 C CA . ASP A 1 196 ? 20.487 -5.537 -0.989 1.00 84.31 196 ASP A CA 1
ATOM 1450 C C . ASP A 1 196 ? 21.233 -5.438 0.354 1.00 84.31 196 ASP A C 1
ATOM 1452 O O . ASP A 1 196 ? 20.690 -4.938 1.339 1.00 84.31 196 ASP A O 1
ATOM 1456 N N . ALA A 1 197 ? 22.499 -5.860 0.374 1.00 85.31 197 ALA A N 1
ATOM 1457 C CA . ALA A 1 197 ? 23.386 -5.765 1.530 1.00 85.31 197 ALA A CA 1
ATOM 1458 C C . ALA A 1 197 ? 23.531 -4.324 2.037 1.00 85.31 197 ALA A C 1
ATOM 1460 O O . ALA A 1 197 ? 23.454 -4.094 3.238 1.00 85.31 197 ALA A O 1
ATOM 1461 N N . LEU A 1 198 ? 23.633 -3.339 1.137 1.00 84.75 198 LEU A N 1
ATOM 1462 C CA . LEU A 1 198 ? 23.727 -1.932 1.538 1.00 84.75 198 LEU A CA 1
ATOM 1463 C C . LEU A 1 198 ? 22.435 -1.433 2.208 1.00 84.75 198 LEU A C 1
ATOM 1465 O O . LEU A 1 198 ? 22.476 -0.666 3.172 1.00 84.75 198 LEU A O 1
ATOM 1469 N N . GLU A 1 199 ? 21.275 -1.872 1.713 1.00 86.06 199 GLU A N 1
ATOM 1470 C CA . GLU A 1 199 ? 19.985 -1.538 2.322 1.00 86.06 199 GLU A CA 1
ATOM 1471 C C . GLU A 1 199 ? 19.821 -2.214 3.687 1.00 86.06 199 GLU A C 1
ATOM 1473 O O . GLU A 1 199 ? 19.379 -1.564 4.635 1.00 86.06 199 GLU A O 1
ATOM 1478 N N . ARG A 1 200 ? 20.230 -3.482 3.805 1.00 89.25 200 ARG A N 1
ATOM 1479 C CA . ARG A 1 200 ? 20.266 -4.216 5.075 1.00 89.25 200 ARG A CA 1
ATOM 1480 C C . ARG A 1 200 ? 21.150 -3.499 6.097 1.00 89.25 200 ARG A C 1
ATOM 1482 O O . ARG A 1 200 ? 20.658 -3.164 7.171 1.00 89.25 200 ARG A O 1
ATOM 1489 N N . ALA A 1 201 ? 22.381 -3.157 5.721 1.00 87.44 201 ALA A N 1
ATOM 1490 C CA . ALA A 1 201 ? 23.325 -2.438 6.574 1.00 87.44 201 ALA A CA 1
ATOM 1491 C C . ALA A 1 201 ? 22.763 -1.094 7.058 1.00 87.44 201 ALA A C 1
ATOM 1493 O O . ALA A 1 201 ? 22.834 -0.761 8.238 1.00 87.44 201 ALA A O 1
ATOM 1494 N N . THR A 1 202 ? 22.104 -0.351 6.160 1.00 88.44 202 THR A N 1
ATOM 1495 C CA . THR A 1 202 ? 21.452 0.925 6.501 1.00 88.44 202 THR A CA 1
ATOM 1496 C C . THR A 1 202 ? 20.357 0.752 7.556 1.00 88.44 202 THR A C 1
ATOM 1498 O O . THR A 1 202 ? 20.213 1.601 8.431 1.00 88.44 202 THR A O 1
ATOM 1501 N N . ARG A 1 203 ? 19.576 -0.332 7.485 1.00 88.75 203 ARG A N 1
ATOM 1502 C CA . ARG A 1 203 ? 18.476 -0.606 8.427 1.00 88.75 203 ARG A CA 1
ATOM 1503 C C . ARG A 1 203 ? 18.965 -1.133 9.769 1.00 88.75 203 ARG A C 1
ATOM 1505 O O . ARG A 1 203 ? 18.354 -0.830 10.787 1.00 88.75 203 ARG A O 1
ATOM 1512 N N . LEU A 1 204 ? 20.054 -1.896 9.761 1.00 89.88 204 LEU A N 1
ATOM 1513 C CA . LEU A 1 204 ? 20.680 -2.445 10.963 1.00 89.88 204 LEU A CA 1
ATOM 1514 C C . LEU A 1 204 ? 21.611 -1.442 11.666 1.00 89.88 204 LEU A C 1
ATOM 1516 O O . LEU A 1 204 ? 22.021 -1.681 12.798 1.00 89.88 204 LEU A O 1
ATOM 1520 N N . GLY A 1 205 ? 21.917 -0.305 11.030 1.00 87.69 205 GLY A N 1
ATOM 1521 C CA . GLY A 1 205 ? 22.857 0.684 11.562 1.00 87.69 205 GLY A CA 1
ATOM 1522 C C . GLY A 1 205 ? 24.318 0.227 11.493 1.00 87.69 205 GLY A C 1
ATOM 1523 O O . GLY A 1 205 ? 25.146 0.713 12.262 1.00 87.69 205 GLY A O 1
ATOM 1524 N N . GLU A 1 206 ? 24.619 -0.710 10.594 1.00 88.56 206 GLU A N 1
ATOM 1525 C CA . GLU A 1 206 ? 25.966 -1.209 10.317 1.00 88.56 206 GLU A CA 1
ATOM 1526 C C . GLU A 1 206 ? 26.786 -0.182 9.519 1.00 88.56 206 GLU A C 1
ATOM 1528 O O . GLU A 1 206 ? 26.250 0.779 8.955 1.00 88.56 206 GLU A O 1
ATOM 1533 N N . ASP A 1 207 ? 28.105 -0.385 9.453 1.00 87.31 207 ASP A N 1
ATOM 1534 C CA . ASP A 1 207 ? 28.999 0.485 8.689 1.00 87.31 207 ASP A CA 1
ATOM 1535 C C . ASP A 1 207 ? 28.759 0.329 7.177 1.00 87.31 207 ASP A C 1
ATOM 1537 O O . ASP A 1 207 ? 29.251 -0.585 6.508 1.00 87.31 207 ASP A O 1
ATOM 1541 N N . ARG A 1 208 ? 27.976 1.266 6.642 1.00 84.88 208 ARG A N 1
ATOM 1542 C CA . ARG A 1 208 ? 27.610 1.353 5.228 1.00 84.88 208 ARG A CA 1
ATOM 1543 C C . ARG A 1 208 ? 28.826 1.431 4.308 1.00 84.88 208 ARG A C 1
ATOM 1545 O O . ARG A 1 208 ? 28.760 0.886 3.207 1.00 84.88 208 ARG A O 1
ATOM 1552 N N . ASP A 1 209 ? 29.891 2.115 4.719 1.00 85.00 209 ASP A N 1
ATOM 1553 C CA . ASP A 1 209 ? 31.067 2.335 3.877 1.00 85.00 209 ASP A CA 1
ATOM 1554 C C . ASP A 1 209 ? 31.938 1.082 3.833 1.00 85.00 209 ASP A C 1
ATOM 1556 O O . ASP A 1 209 ? 32.412 0.709 2.759 1.00 85.00 209 ASP A O 1
ATOM 1560 N N . ALA A 1 210 ? 32.045 0.361 4.952 1.00 85.50 210 ALA A N 1
ATOM 1561 C CA . ALA A 1 210 ? 32.671 -0.958 4.986 1.00 85.50 210 ALA A CA 1
ATOM 1562 C C . ALA A 1 210 ? 31.924 -1.966 4.094 1.00 85.50 210 ALA A C 1
ATOM 1564 O O . ALA A 1 210 ? 32.543 -2.657 3.282 1.00 85.50 210 ALA A O 1
ATOM 1565 N N . VAL A 1 211 ? 30.589 -2.008 4.180 1.00 83.62 211 VAL A N 1
ATOM 1566 C CA . VAL A 1 211 ? 29.762 -2.889 3.335 1.00 83.62 211 VAL A CA 1
ATOM 1567 C C . VAL A 1 211 ? 29.859 -2.490 1.866 1.00 83.62 211 VAL A C 1
ATOM 1569 O O . VAL A 1 211 ? 30.002 -3.351 1.004 1.00 83.62 211 VAL A O 1
ATOM 1572 N N . LYS A 1 212 ? 29.840 -1.190 1.553 1.00 82.56 212 LYS A N 1
ATOM 1573 C CA . LYS A 1 212 ? 30.029 -0.697 0.184 1.00 82.56 212 LYS A CA 1
ATOM 1574 C C . LYS A 1 212 ? 31.407 -1.077 -0.363 1.00 82.56 212 LYS A C 1
ATOM 1576 O O . LYS A 1 212 ? 31.481 -1.532 -1.496 1.00 82.56 212 LYS A O 1
ATOM 1581 N N . ALA A 1 213 ? 32.472 -0.937 0.423 1.00 82.56 213 ALA A N 1
ATOM 1582 C CA . ALA A 1 213 ? 33.822 -1.314 0.008 1.00 82.56 213 ALA A CA 1
ATOM 1583 C C . ALA A 1 213 ? 33.962 -2.825 -0.252 1.00 82.56 213 ALA A C 1
ATOM 1585 O O . ALA A 1 213 ? 34.691 -3.220 -1.159 1.00 82.56 213 ALA A O 1
ATOM 1586 N N . ALA A 1 214 ? 33.247 -3.661 0.508 1.00 81.00 214 ALA A N 1
ATOM 1587 C CA . ALA A 1 214 ? 33.251 -5.114 0.338 1.00 81.00 214 ALA A CA 1
ATOM 1588 C C . ALA A 1 214 ? 32.379 -5.592 -0.841 1.00 81.00 214 ALA A C 1
ATOM 1590 O O . ALA A 1 214 ? 32.792 -6.457 -1.609 1.00 81.00 214 ALA A O 1
ATOM 1591 N N . GLU A 1 215 ? 31.179 -5.028 -0.995 1.00 72.69 215 GLU A N 1
ATOM 1592 C CA . GLU A 1 215 ? 30.160 -5.495 -1.950 1.00 72.69 215 GLU A CA 1
ATOM 1593 C C . GLU A 1 215 ? 30.171 -4.741 -3.291 1.00 72.69 215 GLU A C 1
ATOM 1595 O O . GLU A 1 215 ? 29.587 -5.208 -4.272 1.00 72.69 215 GLU A O 1
ATOM 1600 N N . GLN A 1 216 ? 30.768 -3.545 -3.349 1.00 69.06 216 GLN A N 1
ATOM 1601 C CA . GLN A 1 216 ? 30.718 -2.638 -4.504 1.00 69.06 216 GLN A CA 1
ATOM 1602 C C . GLN A 1 216 ? 32.107 -2.055 -4.830 1.00 69.06 216 GLN A C 1
ATOM 1604 O O . GLN A 1 216 ? 32.312 -0.846 -4.699 1.00 69.06 216 GLN A O 1
ATOM 1609 N N . PRO A 1 217 ? 33.066 -2.883 -5.293 1.00 62.91 217 PRO A N 1
ATOM 1610 C CA . PRO A 1 217 ? 34.367 -2.387 -5.748 1.00 62.91 217 PRO A CA 1
ATOM 1611 C C . PRO A 1 217 ? 34.248 -1.480 -6.986 1.00 62.91 217 PRO A C 1
ATOM 1613 O O . PRO A 1 217 ? 35.105 -0.630 -7.213 1.00 62.91 217 PRO A O 1
ATOM 1616 N N . GLU A 1 218 ? 33.169 -1.629 -7.764 1.00 66.75 218 GLU A N 1
ATOM 1617 C CA . GLU A 1 218 ? 32.840 -0.794 -8.919 1.00 66.75 218 GLU A CA 1
ATOM 1618 C C . GLU A 1 218 ? 31.491 -0.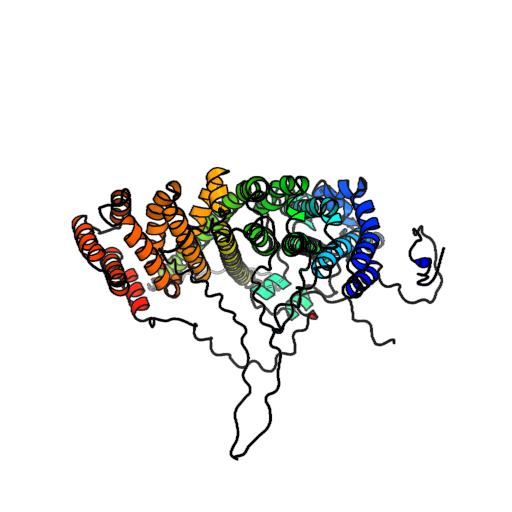075 -8.736 1.00 66.75 218 GLU A C 1
ATOM 1620 O O . GLU A 1 218 ? 30.585 -0.595 -8.071 1.00 66.75 218 GLU A O 1
ATOM 1625 N N . PRO A 1 219 ? 31.319 1.114 -9.344 1.00 72.06 219 PRO A N 1
ATOM 1626 C CA . PRO A 1 219 ? 30.058 1.837 -9.298 1.00 72.06 219 PRO A CA 1
ATOM 1627 C C . PRO A 1 219 ? 28.944 1.067 -10.011 1.00 72.06 219 PRO A C 1
ATOM 1629 O O . PRO A 1 219 ? 29.075 0.680 -11.173 1.00 72.06 219 PRO A O 1
ATOM 1632 N N . ARG A 1 220 ? 27.809 0.896 -9.322 1.00 78.25 220 ARG A N 1
ATOM 1633 C CA . ARG A 1 220 ? 26.623 0.235 -9.881 1.00 78.25 220 ARG A CA 1
ATOM 1634 C C . ARG A 1 220 ? 26.171 0.912 -11.161 1.00 78.25 220 ARG A C 1
ATOM 1636 O O . ARG A 1 220 ? 26.039 2.134 -11.228 1.00 78.25 220 ARG A O 1
ATOM 1643 N N . CYS A 1 221 ? 25.850 0.101 -12.158 1.00 81.94 221 CYS A N 1
ATOM 1644 C CA . CYS A 1 221 ? 25.432 0.596 -13.453 1.00 81.94 221 CYS A CA 1
ATOM 1645 C C . CYS A 1 221 ? 24.226 -0.196 -13.944 1.00 81.94 221 CYS A C 1
ATOM 1647 O O . CYS A 1 221 ? 24.275 -1.412 -14.068 1.00 81.94 221 CYS A O 1
ATOM 1649 N N . VAL A 1 222 ? 23.147 0.483 -14.342 1.00 82.50 222 VAL A N 1
ATOM 1650 C CA . VAL A 1 222 ? 21.975 -0.184 -14.959 1.00 82.50 222 VAL A CA 1
ATOM 1651 C C . VAL A 1 222 ? 22.334 -0.967 -16.234 1.00 82.50 222 VAL A C 1
ATOM 1653 O O . VAL A 1 222 ? 21.602 -1.850 -16.675 1.00 82.50 222 VAL A O 1
ATOM 1656 N N . ALA A 1 223 ? 23.476 -0.627 -16.828 1.00 82.94 223 ALA A N 1
ATOM 1657 C CA . ALA A 1 223 ? 24.073 -1.234 -18.008 1.00 82.94 223 ALA A CA 1
ATOM 1658 C C . ALA A 1 223 ? 25.281 -2.134 -17.678 1.00 82.94 223 ALA A C 1
ATOM 1660 O O . ALA A 1 223 ? 25.994 -2.551 -18.589 1.00 82.94 223 ALA A O 1
ATOM 1661 N N . GLY A 1 224 ? 25.536 -2.419 -16.403 1.00 85.19 224 GLY A N 1
ATOM 1662 C CA . GLY A 1 224 ? 26.610 -3.310 -15.995 1.00 85.19 224 GLY A CA 1
ATOM 1663 C C . GLY A 1 224 ? 26.292 -4.785 -16.265 1.00 85.19 224 GLY A C 1
ATOM 1664 O O . GLY A 1 224 ? 25.201 -5.128 -16.745 1.00 85.19 224 GLY A O 1
ATOM 1665 N N . ALA A 1 225 ? 27.291 -5.639 -16.046 1.00 84.19 225 ALA A N 1
ATOM 1666 C CA . ALA A 1 225 ? 27.310 -7.033 -16.496 1.00 84.19 225 ALA A CA 1
ATOM 1667 C C . ALA A 1 225 ? 27.103 -8.052 -15.363 1.00 84.19 225 ALA A C 1
ATOM 1669 O O . ALA A 1 225 ? 26.963 -9.243 -15.642 1.00 84.19 225 ALA A O 1
ATOM 1670 N N . ASN A 1 226 ? 27.072 -7.611 -14.101 1.00 85.88 226 ASN A N 1
ATOM 1671 C CA . ASN A 1 226 ? 26.973 -8.502 -12.946 1.00 85.88 226 ASN A CA 1
ATOM 1672 C C . ASN A 1 226 ? 25.535 -8.589 -12.384 1.00 85.88 226 ASN A C 1
ATOM 1674 O O . ASN A 1 226 ? 24.615 -7.881 -12.800 1.00 85.88 226 ASN A O 1
ATOM 1678 N N . LEU A 1 227 ? 25.322 -9.490 -11.421 1.00 82.81 227 LEU A N 1
ATOM 1679 C CA . LEU A 1 227 ? 24.009 -9.702 -10.800 1.00 82.81 227 LEU A CA 1
ATOM 1680 C C . LEU A 1 227 ? 23.547 -8.511 -9.938 1.00 82.81 227 LEU A C 1
ATOM 1682 O O . LEU A 1 227 ? 22.347 -8.242 -9.842 1.00 82.81 227 LEU A O 1
ATOM 1686 N N . GLN A 1 228 ? 24.478 -7.778 -9.324 1.00 83.94 228 GLN A N 1
ATOM 1687 C CA . GLN A 1 228 ? 24.150 -6.591 -8.530 1.00 83.94 228 GLN A CA 1
ATOM 1688 C C . GLN A 1 228 ? 23.639 -5.451 -9.426 1.00 83.94 228 GLN A C 1
ATOM 1690 O O . GLN A 1 228 ? 22.719 -4.729 -9.042 1.00 83.94 228 GLN A O 1
ATOM 1695 N N . ASP A 1 229 ? 24.144 -5.350 -10.656 1.00 87.56 229 ASP A N 1
ATOM 1696 C CA . ASP A 1 229 ? 23.635 -4.439 -11.680 1.00 87.56 229 ASP A CA 1
ATOM 1697 C C . ASP A 1 229 ? 22.219 -4.821 -12.130 1.00 87.56 229 ASP A C 1
ATOM 1699 O O . ASP A 1 229 ? 21.377 -3.941 -12.317 1.00 87.56 229 ASP A O 1
ATOM 1703 N N . ALA A 1 230 ? 21.909 -6.123 -12.239 1.00 90.44 230 ALA A N 1
ATOM 1704 C CA . ALA A 1 230 ? 20.542 -6.588 -12.500 1.00 90.44 230 ALA A CA 1
ATOM 1705 C C . ALA A 1 230 ? 19.581 -6.154 -11.382 1.00 90.44 230 ALA A C 1
ATOM 1707 O O . ALA A 1 230 ? 18.508 -5.616 -11.664 1.00 90.44 230 ALA A O 1
ATOM 1708 N N . ARG A 1 231 ? 19.979 -6.335 -10.113 1.00 90.19 231 ARG A N 1
ATOM 1709 C CA . ARG A 1 231 ? 19.214 -5.867 -8.942 1.00 90.19 231 ARG A CA 1
ATOM 1710 C C . ARG A 1 231 ? 18.995 -4.362 -8.988 1.00 90.19 231 ARG A C 1
ATOM 1712 O O . ARG A 1 231 ? 17.865 -3.900 -8.828 1.00 90.19 231 ARG A O 1
ATOM 1719 N N . TYR A 1 232 ? 20.057 -3.600 -9.247 1.00 89.62 232 TYR A N 1
ATOM 1720 C CA . TYR A 1 232 ? 19.993 -2.144 -9.351 1.00 89.62 232 TYR A CA 1
ATOM 1721 C C . TYR A 1 232 ? 19.050 -1.695 -10.474 1.00 89.62 232 TYR A C 1
ATOM 1723 O O . TYR A 1 232 ? 18.199 -0.831 -10.262 1.00 89.62 232 TYR A O 1
ATOM 1731 N N . PHE A 1 233 ? 19.133 -2.332 -11.644 1.00 93.88 233 PHE A N 1
ATOM 1732 C CA . PHE A 1 233 ? 18.243 -2.082 -12.773 1.00 93.88 233 PHE A CA 1
ATOM 1733 C C . PHE A 1 233 ? 16.774 -2.378 -12.435 1.00 93.88 233 PHE A C 1
ATOM 1735 O O . PHE A 1 233 ? 15.927 -1.502 -12.610 1.00 93.88 233 PHE A O 1
ATOM 1742 N N . VAL A 1 234 ? 16.458 -3.572 -11.920 1.00 94.88 234 VAL A N 1
ATOM 1743 C CA . VAL A 1 234 ? 15.074 -3.965 -11.591 1.00 94.88 234 VAL A CA 1
ATOM 1744 C C . VAL A 1 234 ? 14.485 -3.064 -10.513 1.00 94.88 234 VAL A C 1
ATOM 1746 O O . VAL A 1 234 ? 13.360 -2.581 -10.662 1.00 94.88 234 VAL A O 1
ATOM 1749 N N . ARG A 1 235 ? 15.253 -2.776 -9.456 1.00 93.19 235 ARG A N 1
ATOM 1750 C CA . ARG A 1 235 ? 14.862 -1.822 -8.414 1.00 93.19 235 ARG A CA 1
ATOM 1751 C C . ARG A 1 235 ? 14.581 -0.442 -9.006 1.00 93.19 235 ARG A C 1
ATOM 1753 O O . ARG A 1 235 ? 13.514 0.115 -8.757 1.00 93.19 235 ARG A O 1
ATOM 1760 N N . GLY A 1 236 ? 15.503 0.076 -9.815 1.00 93.00 236 GLY A N 1
ATOM 1761 C CA . GLY A 1 236 ? 15.392 1.392 -10.433 1.00 93.00 236 GLY A CA 1
ATOM 1762 C C . GLY A 1 236 ? 14.174 1.519 -11.349 1.00 93.00 236 GLY A C 1
ATOM 1763 O O . GLY A 1 236 ? 13.428 2.492 -11.244 1.00 93.00 236 GLY A O 1
ATOM 1764 N N . VAL A 1 237 ? 13.917 0.519 -12.200 1.00 96.19 237 VAL A N 1
ATOM 1765 C CA . VAL A 1 237 ? 12.728 0.495 -13.068 1.00 96.19 237 VAL A CA 1
ATOM 1766 C C . VAL A 1 237 ? 11.448 0.422 -12.235 1.00 96.19 237 VAL A C 1
ATOM 1768 O O . VAL A 1 237 ? 10.524 1.192 -12.494 1.00 96.19 237 VAL A O 1
ATOM 1771 N N . ARG A 1 238 ? 11.391 -0.442 -11.211 1.00 95.56 238 ARG A N 1
ATOM 1772 C CA . ARG A 1 238 ? 10.224 -0.584 -10.323 1.00 95.56 238 ARG A CA 1
ATOM 1773 C C . ARG A 1 238 ? 9.876 0.721 -9.614 1.00 95.56 238 ARG A C 1
ATOM 1775 O O . ARG A 1 238 ? 8.731 1.160 -9.670 1.00 95.56 238 ARG A O 1
ATOM 1782 N N . GLU A 1 239 ? 10.855 1.340 -8.959 1.00 94.88 239 GLU A N 1
ATOM 1783 C CA . GLU A 1 239 ? 10.653 2.584 -8.212 1.00 94.88 239 GLU A CA 1
ATOM 1784 C C . GLU A 1 239 ? 10.263 3.740 -9.143 1.00 94.88 239 GLU A C 1
ATOM 1786 O O . GLU A 1 239 ? 9.336 4.490 -8.831 1.00 94.88 239 GLU A O 1
ATOM 1791 N N . CYS A 1 240 ? 10.881 3.841 -10.327 1.00 95.81 240 CYS A N 1
ATOM 1792 C CA . CYS A 1 240 ? 10.472 4.829 -11.324 1.00 95.81 240 CYS A CA 1
ATOM 1793 C C . CYS A 1 240 ? 9.039 4.576 -11.821 1.00 95.81 240 CYS A C 1
ATOM 1795 O O . CYS A 1 240 ? 8.275 5.528 -11.943 1.00 95.81 240 CYS A O 1
ATOM 1797 N N . CYS A 1 241 ? 8.634 3.322 -12.054 1.00 96.75 241 CYS A N 1
ATOM 1798 C CA . CYS A 1 241 ? 7.260 2.995 -12.449 1.00 96.75 241 CYS A CA 1
ATOM 1799 C C . CYS A 1 241 ? 6.245 3.385 -11.364 1.00 96.75 241 CYS A C 1
ATOM 1801 O O . CYS A 1 241 ? 5.229 4.006 -11.675 1.00 96.75 241 CYS A O 1
ATOM 1803 N N . TYR A 1 242 ? 6.527 3.091 -10.090 1.00 96.12 242 TYR A N 1
ATOM 1804 C CA . TYR A 1 242 ? 5.689 3.552 -8.977 1.00 96.12 242 TYR A CA 1
ATOM 1805 C C . TYR A 1 242 ? 5.583 5.074 -8.946 1.00 96.12 242 TYR A C 1
ATOM 1807 O O . TYR A 1 242 ? 4.498 5.613 -8.741 1.00 96.12 242 TYR A O 1
ATOM 1815 N N . MET A 1 243 ? 6.693 5.774 -9.187 1.00 95.19 243 MET A N 1
ATOM 1816 C CA . MET A 1 243 ? 6.707 7.230 -9.205 1.00 95.19 243 MET A CA 1
ATOM 1817 C C . MET A 1 243 ? 5.922 7.806 -10.387 1.00 95.19 243 MET A C 1
ATOM 1819 O O . MET A 1 243 ? 5.186 8.766 -10.197 1.00 95.19 243 MET A O 1
ATOM 1823 N N . VAL A 1 244 ? 6.000 7.204 -11.578 1.00 95.62 244 VAL A N 1
ATOM 1824 C CA . VAL A 1 244 ? 5.170 7.578 -12.739 1.00 95.62 244 VAL A CA 1
ATOM 1825 C C . VAL A 1 244 ? 3.684 7.448 -12.402 1.00 95.62 244 VAL A C 1
ATOM 1827 O O . VAL A 1 244 ? 2.931 8.402 -12.585 1.00 95.62 244 VAL A O 1
ATOM 1830 N N . LEU A 1 245 ? 3.268 6.305 -11.848 1.00 94.69 245 LEU A N 1
ATOM 1831 C CA . LEU A 1 245 ? 1.883 6.066 -11.427 1.00 94.69 245 LEU A CA 1
ATOM 1832 C C . LEU A 1 245 ? 1.427 7.050 -10.337 1.00 94.69 245 LEU A C 1
ATOM 1834 O O . LEU A 1 245 ? 0.289 7.520 -10.354 1.00 94.69 245 LEU A O 1
ATOM 1838 N N . SER A 1 246 ? 2.320 7.389 -9.405 1.00 93.62 246 SER A N 1
ATOM 1839 C CA . SER A 1 246 ? 2.059 8.369 -8.352 1.00 93.62 246 SER A CA 1
ATOM 1840 C C . SER A 1 246 ? 1.886 9.777 -8.918 1.00 93.62 246 SER A C 1
ATOM 1842 O O . SER A 1 246 ? 0.866 10.424 -8.691 1.00 93.62 246 SER A O 1
ATOM 1844 N N . LEU A 1 247 ? 2.858 10.251 -9.698 1.00 92.75 247 LEU A N 1
ATOM 1845 C CA . LEU A 1 247 ? 2.876 11.603 -10.249 1.00 92.75 247 LEU A CA 1
ATOM 1846 C C . LEU A 1 247 ? 1.731 11.830 -11.235 1.00 92.75 247 LEU A C 1
ATOM 1848 O O . LEU A 1 247 ? 1.161 12.915 -11.244 1.00 92.75 247 LEU A O 1
ATOM 1852 N N . ALA A 1 248 ? 1.337 10.811 -12.004 1.00 92.56 248 ALA A N 1
ATOM 1853 C CA . ALA A 1 248 ? 0.165 10.895 -12.868 1.00 92.56 248 ALA A CA 1
ATOM 1854 C C . ALA A 1 248 ? -1.110 11.203 -12.059 1.00 92.56 248 ALA A C 1
ATOM 1856 O O . ALA A 1 248 ? -1.869 12.095 -12.439 1.00 92.56 248 ALA A O 1
ATOM 1857 N N . THR A 1 249 ? -1.307 10.576 -10.890 1.00 90.56 249 THR A N 1
ATOM 1858 C CA . THR A 1 249 ? -2.441 10.943 -10.015 1.00 90.56 249 THR A CA 1
ATOM 1859 C C . THR A 1 249 ? -2.311 12.313 -9.377 1.00 90.56 249 THR A C 1
ATOM 1861 O O . THR A 1 249 ? -3.320 12.932 -9.043 1.00 90.56 249 THR A O 1
ATOM 1864 N N . GLN A 1 250 ? -1.084 12.791 -9.178 1.00 88.19 250 GLN A N 1
ATOM 1865 C CA . GLN A 1 250 ? -0.854 14.071 -8.526 1.00 88.19 250 GLN A CA 1
ATOM 1866 C C . GLN A 1 250 ? -1.044 15.251 -9.478 1.00 88.19 250 GLN A C 1
ATOM 1868 O O . GLN A 1 250 ? -1.629 16.256 -9.078 1.00 88.19 250 GLN A O 1
ATOM 1873 N N . ASN A 1 251 ? -0.592 15.101 -10.725 1.00 88.50 251 ASN A N 1
ATOM 1874 C CA . ASN A 1 251 ? -0.389 16.215 -11.648 1.00 88.50 251 ASN A CA 1
ATOM 1875 C C . ASN A 1 251 ? -1.362 16.210 -12.837 1.00 88.50 251 ASN A C 1
ATOM 1877 O O . ASN A 1 251 ? -1.583 17.259 -13.435 1.00 88.50 251 ASN A O 1
ATOM 1881 N N . CYS A 1 252 ? -1.964 15.066 -13.186 1.00 85.94 252 CYS A N 1
ATOM 1882 C CA . CYS A 1 252 ? -2.822 14.945 -14.373 1.00 85.94 252 CYS A CA 1
ATOM 1883 C C . CYS A 1 252 ? -4.333 14.949 -14.074 1.00 85.94 252 CYS A C 1
ATOM 1885 O O . CYS A 1 252 ? -5.145 14.700 -14.968 1.00 85.94 252 CYS A O 1
ATOM 1887 N N . GLY A 1 253 ? -4.732 15.243 -12.831 1.00 80.44 253 GLY A N 1
ATOM 1888 C CA . GLY A 1 253 ? -6.134 15.416 -12.436 1.00 80.44 253 GLY A CA 1
ATOM 1889 C C . GLY A 1 253 ? -7.040 14.250 -12.857 1.00 80.44 253 GLY A C 1
ATOM 1890 O O . GLY A 1 253 ? -6.716 13.083 -12.640 1.00 80.44 253 GLY A O 1
ATOM 1891 N N . THR A 1 254 ? -8.182 14.561 -13.483 1.00 83.50 254 THR A N 1
ATOM 1892 C CA . THR A 1 254 ? -9.171 13.562 -13.933 1.00 83.50 254 THR A CA 1
ATOM 1893 C C . THR A 1 254 ? -8.734 12.750 -15.155 1.00 83.50 254 THR A C 1
ATOM 1895 O O . THR A 1 254 ? -9.331 11.708 -15.415 1.00 83.50 254 THR A O 1
ATOM 1898 N N . ALA A 1 255 ? -7.703 13.179 -15.895 1.00 88.62 255 ALA A N 1
ATOM 1899 C CA . ALA A 1 255 ? -7.320 12.564 -17.167 1.00 88.62 255 ALA A CA 1
ATOM 1900 C C . ALA A 1 255 ? -6.826 11.120 -16.999 1.00 88.62 255 ALA A C 1
ATOM 1902 O O . ALA A 1 255 ? -7.244 10.246 -17.754 1.00 88.62 255 ALA A O 1
ATOM 1903 N N . MET A 1 256 ? -6.012 10.848 -15.973 1.00 89.69 256 MET A N 1
ATOM 1904 C CA . MET A 1 256 ? -5.535 9.490 -15.679 1.00 89.69 256 MET A CA 1
ATOM 1905 C C . MET A 1 256 ? -6.695 8.522 -15.404 1.00 89.69 256 MET A C 1
ATOM 1907 O O . MET A 1 256 ? -6.690 7.393 -15.889 1.00 89.69 256 MET A O 1
ATOM 1911 N N . TRP A 1 257 ? -7.714 8.978 -14.674 1.00 91.88 257 TRP A N 1
ATOM 1912 C CA . TRP A 1 257 ? -8.851 8.156 -14.250 1.00 91.88 257 TRP A CA 1
ATOM 1913 C C . TRP A 1 257 ? -9.817 7.787 -15.388 1.00 91.88 257 TRP A C 1
ATOM 1915 O O . TRP A 1 257 ? -10.759 7.028 -15.164 1.00 91.88 257 TRP A O 1
ATOM 1925 N N . ARG A 1 258 ? -9.606 8.321 -16.601 1.00 90.88 258 ARG A N 1
ATOM 1926 C CA . ARG A 1 258 ? -10.376 7.970 -17.807 1.00 90.88 258 ARG A CA 1
ATOM 1927 C C . ARG A 1 258 ? -9.891 6.678 -18.473 1.00 90.88 258 ARG A C 1
ATOM 1929 O O . ARG A 1 258 ? -10.619 6.141 -19.299 1.00 90.88 258 ARG A O 1
ATOM 1936 N N . SER A 1 259 ? -8.691 6.195 -18.142 1.00 92.06 259 SER A N 1
ATOM 1937 C CA . SER A 1 259 ? -8.112 5.012 -18.785 1.00 92.06 259 SER A CA 1
ATOM 1938 C C . SER A 1 259 ? -8.709 3.717 -18.226 1.00 92.06 259 SER A C 1
ATOM 1940 O O . SER A 1 259 ? -8.260 3.200 -17.201 1.00 92.06 259 SER A O 1
ATOM 1942 N N . GLU A 1 260 ? -9.711 3.168 -18.915 1.00 92.44 260 GLU A N 1
ATOM 1943 C CA . GLU A 1 260 ? -10.324 1.876 -18.559 1.00 92.44 260 GLU A CA 1
ATOM 1944 C C . GLU A 1 260 ? -9.332 0.715 -18.718 1.00 92.44 260 GLU A C 1
ATOM 1946 O O . GLU A 1 260 ? -9.316 -0.224 -17.923 1.00 92.44 260 GLU A O 1
ATOM 1951 N N . THR A 1 261 ? -8.448 0.809 -19.717 1.00 92.62 261 THR A N 1
ATOM 1952 C CA . THR A 1 261 ? -7.383 -0.172 -19.950 1.00 92.62 261 THR A CA 1
ATOM 1953 C C . THR A 1 261 ? -6.453 -0.259 -18.747 1.00 92.62 261 THR A C 1
ATOM 1955 O O . THR A 1 261 ? -6.100 -1.358 -18.321 1.00 92.62 261 THR A O 1
ATOM 1958 N N . LEU A 1 262 ? -6.051 0.889 -18.186 1.00 93.12 262 LEU A N 1
ATOM 1959 C CA . LEU A 1 262 ? -5.238 0.891 -16.979 1.00 93.12 262 LEU A CA 1
ATOM 1960 C C . LEU A 1 262 ? -6.031 0.295 -15.817 1.00 93.12 262 LEU A C 1
ATOM 1962 O O . LEU A 1 262 ? -5.549 -0.661 -15.221 1.00 93.12 262 LEU A O 1
ATOM 1966 N N . ALA A 1 263 ? -7.248 0.787 -15.555 1.00 93.25 263 ALA A N 1
ATOM 1967 C CA . ALA A 1 263 ? -8.111 0.308 -14.472 1.00 93.25 263 ALA A CA 1
ATOM 1968 C C . ALA A 1 263 ? -8.233 -1.227 -14.441 1.00 93.25 263 ALA A C 1
ATOM 1970 O O . ALA A 1 263 ? -8.010 -1.844 -13.400 1.00 93.25 263 ALA A O 1
ATOM 1971 N N . ALA A 1 264 ? -8.487 -1.849 -15.596 1.00 92.81 264 ALA A N 1
ATOM 1972 C CA . ALA A 1 264 ? -8.643 -3.296 -15.726 1.00 92.81 264 ALA A CA 1
ATOM 1973 C C . ALA A 1 264 ? -7.356 -4.096 -15.442 1.00 92.81 264 ALA A C 1
ATOM 1975 O O . ALA A 1 264 ? -7.424 -5.232 -14.975 1.00 92.81 264 ALA A O 1
ATOM 1976 N N . LEU A 1 265 ? -6.176 -3.525 -15.708 1.00 91.06 265 LEU A N 1
ATOM 1977 C CA . LEU A 1 265 ? -4.894 -4.207 -15.496 1.00 91.06 265 LEU A CA 1
ATOM 1978 C C . LEU A 1 265 ? -4.448 -4.192 -14.032 1.00 91.06 265 LEU A C 1
ATOM 1980 O O . LEU A 1 265 ? -3.726 -5.092 -13.606 1.00 91.06 265 LEU A O 1
ATOM 1984 N N . LEU A 1 266 ? -4.844 -3.179 -13.260 1.00 88.00 266 LEU A N 1
ATOM 1985 C CA . LEU A 1 266 ? -4.284 -2.914 -11.933 1.00 88.00 266 LEU A CA 1
ATOM 1986 C C . LEU A 1 266 ? -4.491 -4.029 -10.902 1.00 88.00 266 LEU A C 1
ATOM 1988 O O . LEU A 1 266 ? -3.522 -4.333 -10.201 1.00 88.00 266 LEU A O 1
ATOM 1992 N N . PRO A 1 267 ? -5.661 -4.686 -10.794 1.00 90.88 267 PRO A N 1
ATOM 1993 C CA . PRO A 1 267 ? -5.836 -5.766 -9.825 1.00 90.88 267 PRO A CA 1
ATOM 1994 C C . PRO A 1 267 ? -4.825 -6.897 -10.033 1.00 90.88 267 PRO A C 1
ATOM 1996 O O . PRO A 1 267 ? -4.175 -7.326 -9.083 1.00 90.88 267 PRO A O 1
ATOM 1999 N N . ALA A 1 268 ? -4.610 -7.324 -11.279 1.00 87.69 268 ALA A N 1
ATOM 2000 C CA . ALA A 1 268 ? -3.635 -8.365 -11.597 1.00 87.69 268 ALA A CA 1
ATOM 2001 C C . ALA A 1 268 ? -2.187 -7.852 -11.505 1.00 87.69 268 ALA A C 1
ATOM 2003 O O . ALA A 1 268 ? -1.331 -8.511 -10.919 1.00 87.69 268 ALA A O 1
ATOM 2004 N N . ALA A 1 269 ? -1.919 -6.669 -12.061 1.00 82.19 269 ALA A N 1
ATOM 2005 C CA . ALA A 1 269 ? -0.572 -6.125 -12.205 1.00 82.19 269 ALA A CA 1
ATOM 2006 C C . ALA A 1 269 ? 0.042 -5.619 -10.896 1.00 82.19 269 ALA A C 1
ATOM 2008 O O . ALA A 1 269 ? 1.257 -5.679 -10.730 1.00 82.19 269 ALA A O 1
ATOM 2009 N N . VAL A 1 270 ? -0.784 -5.081 -9.997 1.00 81.81 270 VAL A N 1
ATOM 2010 C CA . VAL A 1 270 ? -0.334 -4.394 -8.782 1.00 81.81 270 VAL A CA 1
ATOM 2011 C C . VAL A 1 270 ? -0.677 -5.188 -7.526 1.00 81.81 270 VAL A C 1
ATOM 2013 O O . VAL A 1 270 ? 0.183 -5.352 -6.665 1.00 81.81 270 VAL A O 1
ATOM 2016 N N . ALA A 1 271 ? -1.907 -5.697 -7.407 1.00 84.62 271 ALA A N 1
ATOM 2017 C CA . ALA A 1 271 ? -2.309 -6.463 -6.226 1.00 84.62 271 ALA A CA 1
ATOM 2018 C C . ALA A 1 271 ? -1.980 -7.960 -6.346 1.00 84.62 271 ALA A C 1
ATOM 2020 O O . ALA A 1 271 ? -1.554 -8.559 -5.364 1.00 84.62 271 ALA A O 1
ATOM 2021 N N . GLY A 1 272 ? -2.105 -8.553 -7.537 1.00 84.62 272 GLY A N 1
ATOM 2022 C CA . GLY A 1 272 ? -1.892 -9.989 -7.755 1.00 84.62 272 GLY A CA 1
ATOM 2023 C C . GLY A 1 272 ? -0.467 -10.473 -7.468 1.00 84.62 272 GLY A C 1
ATOM 2024 O O . GLY A 1 272 ? -0.287 -11.583 -6.979 1.00 84.62 272 GLY A O 1
ATOM 2025 N N . GLY A 1 273 ? 0.544 -9.636 -7.717 1.00 86.44 273 GLY A N 1
ATOM 2026 C CA . GLY A 1 273 ? 1.947 -9.948 -7.416 1.00 86.44 273 GLY A CA 1
ATOM 2027 C C . GLY A 1 273 ? 2.372 -9.641 -5.976 1.00 86.44 273 GLY A C 1
ATOM 2028 O O . GLY A 1 273 ? 3.417 -10.118 -5.533 1.00 86.44 273 GLY A O 1
ATOM 2029 N N . ALA A 1 274 ? 1.571 -8.875 -5.226 1.00 88.62 274 ALA A N 1
ATOM 2030 C CA . ALA A 1 274 ? 1.912 -8.436 -3.875 1.00 88.62 274 ALA A CA 1
ATOM 2031 C C . ALA A 1 274 ? 2.248 -9.578 -2.896 1.00 88.62 274 ALA A C 1
ATOM 2033 O O . ALA A 1 274 ? 3.182 -9.384 -2.113 1.00 88.62 274 ALA A O 1
ATOM 2034 N N . PRO A 1 275 ? 1.598 -10.765 -2.941 1.00 91.38 275 PRO A N 1
ATOM 2035 C CA . PRO A 1 275 ? 1.909 -11.860 -2.028 1.00 91.38 275 PRO A CA 1
ATOM 2036 C C . PRO A 1 275 ? 3.349 -12.340 -2.050 1.00 91.38 275 PRO A C 1
ATOM 2038 O O . PRO A 1 275 ? 3.911 -12.607 -0.990 1.00 91.38 275 PRO A O 1
ATOM 2041 N N . ALA A 1 276 ? 3.964 -12.360 -3.228 1.00 90.75 276 ALA A N 1
ATOM 2042 C CA . ALA A 1 276 ? 5.326 -12.833 -3.416 1.00 90.75 276 ALA A CA 1
ATOM 2043 C C . ALA A 1 276 ? 6.400 -11.778 -3.081 1.00 90.75 276 ALA A C 1
ATOM 2045 O O . ALA A 1 276 ? 7.586 -12.090 -3.011 1.00 90.75 276 ALA A O 1
ATOM 2046 N N . LEU A 1 277 ? 6.016 -10.511 -2.898 1.00 92.94 277 LEU A N 1
ATOM 2047 C CA . LEU A 1 277 ? 6.953 -9.416 -2.649 1.00 92.94 277 LEU A CA 1
ATOM 2048 C C . LEU A 1 277 ? 7.361 -9.326 -1.175 1.00 92.94 277 LEU A C 1
ATOM 2050 O O . LEU A 1 277 ? 6.516 -9.416 -0.283 1.00 92.94 277 LEU A O 1
ATOM 2054 N N . GLY A 1 278 ? 8.636 -9.018 -0.926 1.00 92.38 278 GLY A N 1
ATOM 2055 C CA . GLY A 1 278 ? 9.129 -8.687 0.413 1.00 92.38 278 GLY A CA 1
ATOM 2056 C C . GLY A 1 278 ? 8.522 -7.393 0.970 1.00 92.38 278 GLY A C 1
ATOM 2057 O O . GLY A 1 278 ? 8.092 -6.509 0.221 1.00 92.38 278 GLY A O 1
ATOM 2058 N N . ASP A 1 279 ? 8.516 -7.264 2.296 1.00 94.38 279 ASP A N 1
ATOM 2059 C CA . ASP A 1 279 ? 7.796 -6.199 3.006 1.00 94.38 279 ASP A CA 1
ATOM 2060 C C . ASP A 1 279 ? 8.261 -4.787 2.640 1.00 94.38 279 ASP A C 1
ATOM 2062 O O . ASP A 1 279 ? 7.428 -3.899 2.461 1.00 94.38 279 ASP A O 1
ATOM 2066 N N . ALA A 1 280 ? 9.563 -4.583 2.408 1.00 92.44 280 ALA A N 1
ATOM 2067 C CA . ALA A 1 280 ? 10.096 -3.301 1.941 1.00 92.44 280 ALA A CA 1
ATOM 2068 C C . ALA A 1 280 ? 9.478 -2.862 0.598 1.00 92.44 280 ALA A C 1
ATOM 2070 O O . ALA A 1 280 ? 9.160 -1.688 0.403 1.00 92.44 280 ALA A O 1
ATOM 2071 N N . VAL A 1 281 ? 9.265 -3.803 -0.327 1.00 94.06 281 VAL A N 1
ATOM 2072 C CA . VAL A 1 281 ? 8.709 -3.506 -1.655 1.00 94.06 281 VAL A CA 1
ATOM 2073 C C . VAL A 1 281 ? 7.205 -3.259 -1.576 1.00 94.06 281 VAL A C 1
ATOM 2075 O O . VAL A 1 281 ? 6.712 -2.321 -2.208 1.00 94.06 281 VAL A O 1
ATOM 2078 N N . VAL A 1 282 ? 6.477 -4.053 -0.782 1.00 96.19 282 VAL A N 1
ATOM 2079 C CA . VAL A 1 282 ? 5.041 -3.826 -0.550 1.00 96.19 282 VAL A CA 1
ATOM 2080 C C . VAL A 1 282 ? 4.819 -2.490 0.149 1.00 96.19 282 VAL A C 1
ATOM 2082 O O . VAL A 1 282 ? 3.923 -1.742 -0.235 1.00 96.19 282 VAL A O 1
ATOM 2085 N N . ARG A 1 283 ? 5.689 -2.116 1.091 1.00 96.19 283 ARG A N 1
ATOM 2086 C CA . ARG A 1 283 ? 5.651 -0.807 1.743 1.00 96.19 283 ARG A CA 1
ATOM 2087 C C . ARG A 1 283 ? 5.750 0.339 0.737 1.00 96.19 283 ARG A C 1
ATOM 2089 O O . ARG A 1 283 ? 4.951 1.273 0.788 1.00 96.19 283 ARG A O 1
ATOM 2096 N N . LEU A 1 284 ? 6.702 0.264 -0.196 1.00 95.25 284 LEU A N 1
ATOM 2097 C CA . LEU A 1 284 ? 6.847 1.258 -1.264 1.00 95.25 284 LEU A CA 1
ATOM 2098 C C . LEU A 1 284 ? 5.618 1.300 -2.175 1.00 95.25 284 LEU A C 1
ATOM 2100 O O . LEU A 1 284 ? 5.182 2.386 -2.552 1.00 95.25 284 LEU A O 1
ATOM 2104 N N . LEU A 1 285 ? 5.041 0.140 -2.499 1.00 96.12 285 LEU A N 1
ATOM 2105 C CA . LEU A 1 285 ? 3.826 0.062 -3.304 1.00 96.12 285 LEU A CA 1
ATOM 2106 C C . LEU A 1 285 ? 2.646 0.759 -2.612 1.00 96.12 285 LEU A C 1
ATOM 2108 O O . LEU A 1 285 ? 1.980 1.598 -3.221 1.00 96.12 285 LEU A O 1
ATOM 2112 N N . VAL A 1 286 ? 2.424 0.456 -1.330 1.00 97.31 286 VAL A N 1
ATOM 2113 C CA . VAL A 1 286 ? 1.378 1.085 -0.513 1.00 97.31 286 VAL A CA 1
ATOM 2114 C C . VAL A 1 286 ? 1.574 2.598 -0.477 1.00 97.31 286 VAL A C 1
ATOM 2116 O O . VAL A 1 286 ? 0.655 3.354 -0.783 1.00 97.31 286 VAL A O 1
ATOM 2119 N N . ARG A 1 287 ? 2.788 3.049 -0.157 1.00 96.25 287 ARG A N 1
ATOM 2120 C CA . ARG A 1 287 ? 3.103 4.468 0.019 1.00 96.25 287 ARG A CA 1
ATOM 2121 C C . ARG A 1 287 ? 2.998 5.275 -1.271 1.00 96.25 287 ARG A C 1
ATOM 2123 O O . ARG A 1 287 ? 2.452 6.373 -1.255 1.00 96.25 287 ARG A O 1
ATOM 2130 N N . HIS A 1 288 ? 3.571 4.780 -2.365 1.00 95.06 288 HIS A N 1
ATOM 2131 C CA . HIS A 1 288 ? 3.726 5.573 -3.585 1.00 95.06 288 HIS A CA 1
ATOM 2132 C C . HIS A 1 288 ? 2.587 5.383 -4.580 1.00 95.06 288 HIS A C 1
ATOM 2134 O O . HIS A 1 288 ? 2.326 6.299 -5.355 1.00 95.06 288 HIS A O 1
ATOM 2140 N N . VAL A 1 289 ? 1.893 4.245 -4.552 1.00 94.25 289 VAL A N 1
ATOM 2141 C CA . VAL A 1 289 ? 0.817 3.947 -5.503 1.00 94.25 289 VAL A CA 1
ATOM 2142 C C . VAL A 1 289 ? -0.532 3.941 -4.793 1.00 94.25 289 VAL A C 1
ATOM 2144 O O . VAL A 1 289 ? -1.372 4.791 -5.072 1.00 94.25 289 VAL A O 1
ATOM 2147 N N . LEU A 1 290 ? -0.737 3.044 -3.826 1.00 95.88 290 LEU A N 1
ATOM 2148 C CA . LEU A 1 290 ? -2.079 2.784 -3.287 1.00 95.88 290 LEU A CA 1
ATOM 2149 C C . LEU A 1 290 ? -2.641 3.946 -2.458 1.00 95.88 290 LEU A C 1
ATOM 2151 O O . LEU A 1 290 ? -3.790 4.341 -2.655 1.00 95.88 290 LEU A O 1
ATOM 2155 N N . THR A 1 291 ? -1.844 4.530 -1.561 1.00 95.44 291 THR A N 1
ATOM 2156 C CA . THR A 1 291 ? -2.286 5.643 -0.706 1.00 95.44 291 THR A CA 1
ATOM 2157 C C . THR A 1 291 ? -2.652 6.892 -1.513 1.00 95.44 291 THR A C 1
ATOM 2159 O O . THR A 1 291 ? -3.768 7.385 -1.335 1.00 95.44 291 THR A O 1
ATOM 2162 N N . PRO A 1 292 ? -1.812 7.391 -2.446 1.00 92.94 292 PRO A N 1
ATOM 2163 C CA . PRO A 1 292 ? -2.196 8.511 -3.304 1.00 92.94 292 PRO A CA 1
ATOM 2164 C C . PRO A 1 292 ? -3.473 8.239 -4.102 1.00 92.94 292 PRO A C 1
ATOM 2166 O O . PRO A 1 292 ? -4.285 9.142 -4.287 1.00 92.94 292 PRO A O 1
ATOM 2169 N N . TRP A 1 293 ? -3.687 6.996 -4.538 1.00 92.94 293 TRP A N 1
ATOM 2170 C CA . TRP A 1 293 ? -4.873 6.625 -5.304 1.00 92.94 293 TRP A CA 1
ATOM 2171 C C . TRP A 1 293 ? -6.135 6.621 -4.449 1.00 92.94 293 TRP A C 1
ATOM 2173 O O . TRP A 1 293 ? -7.134 7.205 -4.860 1.00 92.94 293 TRP A O 1
ATOM 2183 N N . ALA A 1 294 ? -6.082 6.060 -3.239 1.00 93.12 294 ALA A N 1
ATOM 2184 C CA . ALA A 1 294 ? -7.187 6.146 -2.283 1.00 93.12 294 ALA A CA 1
ATOM 2185 C C . ALA A 1 294 ? -7.562 7.605 -1.972 1.00 93.12 294 ALA A C 1
ATOM 2187 O O . ALA A 1 294 ? -8.740 7.943 -1.892 1.00 93.12 294 ALA A O 1
ATOM 2188 N N . GLN A 1 295 ? -6.564 8.485 -1.862 1.00 91.44 295 GLN A N 1
ATOM 2189 C CA . GLN A 1 295 ? -6.768 9.901 -1.550 1.00 91.44 295 GLN A CA 1
ATOM 2190 C C . GLN A 1 295 ? -7.291 10.728 -2.732 1.00 91.44 295 GLN A C 1
ATOM 2192 O O . GLN A 1 295 ? -7.965 11.735 -2.515 1.00 91.44 295 GLN A O 1
ATOM 2197 N N . ARG A 1 296 ? -6.981 10.348 -3.979 1.00 90.69 296 ARG A N 1
ATOM 2198 C CA . ARG A 1 296 ? -7.225 11.187 -5.171 1.00 90.69 296 ARG A CA 1
ATOM 2199 C C . ARG A 1 296 ? -8.198 10.598 -6.192 1.00 90.69 296 ARG A C 1
ATOM 2201 O O . ARG A 1 296 ? -8.584 11.308 -7.113 1.00 90.69 296 ARG A O 1
ATOM 2208 N N . CYS A 1 297 ? -8.633 9.346 -6.047 1.00 91.44 297 CYS A N 1
ATOM 2209 C CA . CYS A 1 297 ? -9.591 8.738 -6.975 1.00 91.44 297 CYS A CA 1
ATOM 2210 C C . CYS A 1 297 ? -10.956 9.457 -6.911 1.00 91.44 297 CYS A C 1
ATOM 2212 O O . CYS A 1 297 ? -11.503 9.570 -5.812 1.00 91.44 297 CYS A O 1
ATOM 2214 N N . PRO A 1 298 ? -11.530 9.945 -8.024 1.00 90.44 298 PRO A N 1
ATOM 2215 C CA . PRO A 1 298 ? -12.869 10.545 -8.035 1.00 90.44 298 PRO A CA 1
ATOM 2216 C C . PRO A 1 298 ? -13.952 9.537 -7.621 1.00 90.44 298 PRO A C 1
ATOM 2218 O O . PRO A 1 298 ? -13.848 8.369 -7.992 1.00 90.44 298 PRO A O 1
ATOM 2221 N N . SER A 1 299 ? -15.017 9.963 -6.926 1.00 87.69 299 SER A N 1
ATOM 2222 C CA . SER A 1 299 ? -16.103 9.077 -6.437 1.00 87.69 299 SER A CA 1
ATOM 2223 C C . SER A 1 299 ? -16.674 8.187 -7.535 1.00 87.69 299 SER A C 1
ATOM 2225 O O . SER A 1 299 ? -16.708 6.970 -7.383 1.00 87.69 299 SER A O 1
ATOM 2227 N N . GLY A 1 300 ? -17.009 8.771 -8.689 1.00 89.19 300 GLY A N 1
ATOM 2228 C CA . GLY A 1 300 ? -17.547 8.034 -9.837 1.00 89.19 300 GLY A CA 1
ATOM 2229 C C . GLY A 1 300 ? -16.590 7.005 -10.455 1.00 89.19 300 GLY A C 1
ATOM 2230 O O . GLY A 1 300 ? -16.994 6.243 -11.327 1.00 89.19 300 GLY A O 1
ATOM 2231 N N . ARG A 1 301 ? -15.318 6.969 -10.036 1.00 92.31 301 ARG A N 1
ATOM 2232 C CA . ARG A 1 301 ? -14.294 6.032 -10.524 1.00 92.31 301 ARG A CA 1
ATOM 2233 C C . ARG A 1 301 ? -13.835 5.025 -9.470 1.00 92.31 301 ARG A C 1
ATOM 2235 O O . ARG A 1 301 ? -13.191 4.045 -9.838 1.00 92.31 301 ARG A O 1
ATOM 2242 N N . VAL A 1 302 ? -14.210 5.201 -8.200 1.00 93.25 302 VAL A N 1
ATOM 2243 C CA . VAL A 1 302 ? -13.817 4.306 -7.096 1.00 93.25 302 VAL A CA 1
ATOM 2244 C C . VAL A 1 302 ? -14.207 2.854 -7.384 1.00 93.25 302 VAL A C 1
ATOM 2246 O O . VAL A 1 302 ? -13.381 1.960 -7.201 1.00 93.25 302 VAL A O 1
ATOM 2249 N N . GLY A 1 303 ? -15.419 2.625 -7.900 1.00 93.06 303 GLY A N 1
ATOM 2250 C CA . GLY A 1 303 ? -15.923 1.285 -8.221 1.00 93.06 303 GLY A CA 1
ATOM 2251 C C . GLY A 1 303 ? -15.141 0.559 -9.321 1.00 93.06 303 GLY A C 1
ATOM 2252 O O . GLY A 1 303 ? -14.970 -0.651 -9.242 1.00 93.06 303 GLY A O 1
ATOM 2253 N N . ALA A 1 304 ? -14.621 1.281 -10.317 1.00 93.06 304 ALA A N 1
ATOM 2254 C CA . ALA A 1 304 ? -13.847 0.684 -11.409 1.00 93.06 304 ALA A CA 1
ATOM 2255 C C . ALA A 1 304 ? -12.355 0.529 -11.064 1.00 93.06 304 ALA A C 1
ATOM 2257 O O . ALA A 1 304 ? -11.707 -0.402 -11.533 1.00 93.06 304 ALA A O 1
ATOM 2258 N N . TRP A 1 305 ? -11.804 1.429 -10.242 1.00 93.81 305 TRP A N 1
ATOM 2259 C CA . TRP A 1 305 ? -10.366 1.479 -9.960 1.00 93.81 305 TRP A CA 1
ATOM 2260 C C . TRP A 1 305 ? -9.986 0.845 -8.629 1.00 93.81 305 TRP A C 1
ATOM 2262 O O . TRP A 1 305 ? -9.113 -0.018 -8.571 1.00 93.81 305 TRP A O 1
ATOM 2272 N N . ILE A 1 306 ? -10.601 1.305 -7.540 1.00 94.56 306 ILE A N 1
ATOM 2273 C CA . ILE A 1 306 ? -10.129 0.986 -6.194 1.00 94.56 306 ILE A CA 1
ATOM 2274 C C . ILE A 1 306 ? -10.801 -0.276 -5.661 1.00 94.56 306 ILE A C 1
ATOM 2276 O O . ILE A 1 306 ? -10.120 -1.102 -5.059 1.00 94.56 306 ILE A O 1
ATOM 2280 N N . VAL A 1 307 ? -12.097 -0.478 -5.926 1.00 95.50 307 VAL A N 1
ATOM 2281 C CA . VAL A 1 307 ? -12.828 -1.660 -5.436 1.00 95.50 307 VAL A CA 1
ATOM 2282 C C . VAL A 1 307 ? -12.207 -2.980 -5.922 1.00 95.50 307 VAL A C 1
ATOM 2284 O O . VAL A 1 307 ? -11.908 -3.823 -5.073 1.00 95.50 307 VAL A O 1
ATOM 2287 N N . PRO A 1 308 ? -11.907 -3.179 -7.222 1.00 95.38 308 PRO A N 1
ATOM 2288 C CA . PRO A 1 308 ? -11.302 -4.426 -7.693 1.00 95.38 308 PRO A CA 1
ATOM 2289 C C . PRO A 1 308 ? -9.871 -4.619 -7.171 1.00 95.38 308 PRO A C 1
ATOM 2291 O O . PRO A 1 308 ? -9.470 -5.733 -6.840 1.00 95.38 308 PRO A O 1
ATOM 2294 N N . LEU A 1 309 ? -9.109 -3.527 -7.048 1.00 95.50 309 LEU A N 1
ATOM 2295 C CA . LEU A 1 309 ? -7.737 -3.536 -6.538 1.00 95.50 309 LEU A CA 1
ATOM 2296 C C . LEU A 1 309 ? -7.685 -3.942 -5.057 1.00 95.50 309 LEU A C 1
ATOM 2298 O O . LEU A 1 309 ? -6.962 -4.866 -4.681 1.00 95.50 309 LEU A O 1
ATOM 2302 N N . CYS A 1 310 ? -8.485 -3.285 -4.217 1.00 96.50 310 CYS A N 1
ATOM 2303 C CA . CYS A 1 310 ? -8.633 -3.614 -2.801 1.00 96.50 310 CYS A CA 1
ATOM 2304 C C . CYS A 1 310 ? -9.252 -5.000 -2.591 1.00 96.50 310 CYS A C 1
ATOM 2306 O O . CYS A 1 310 ? -8.902 -5.662 -1.616 1.00 96.50 310 CYS A O 1
ATOM 2308 N N . GLY A 1 311 ? -10.098 -5.454 -3.523 1.00 95.56 311 GLY A N 1
ATOM 2309 C CA . GLY A 1 311 ? -10.676 -6.796 -3.551 1.00 95.56 311 GLY A CA 1
ATOM 2310 C C . GLY A 1 311 ? -9.641 -7.917 -3.448 1.00 95.56 311 GLY A C 1
ATOM 2311 O O . GLY A 1 311 ? -9.892 -8.927 -2.799 1.00 95.56 311 GLY A O 1
ATOM 2312 N N . VAL A 1 312 ? -8.463 -7.712 -4.043 1.00 95.06 312 VAL A N 1
ATOM 2313 C CA . VAL A 1 312 ? -7.331 -8.650 -3.988 1.00 95.06 312 VAL A CA 1
ATOM 2314 C C . VAL A 1 312 ? -6.344 -8.266 -2.882 1.00 95.06 312 VAL A C 1
ATOM 2316 O O . VAL A 1 312 ? -5.837 -9.127 -2.166 1.00 95.06 312 VAL A O 1
ATOM 2319 N N . PHE A 1 313 ? -6.064 -6.971 -2.723 1.00 96.94 313 PHE A N 1
ATOM 2320 C CA . PHE A 1 313 ? -4.978 -6.505 -1.861 1.00 96.94 313 PHE A CA 1
ATOM 2321 C C . PHE A 1 313 ? -5.288 -6.587 -0.357 1.00 96.94 313 PHE A C 1
ATOM 2323 O O . PHE A 1 313 ? -4.409 -6.956 0.420 1.00 96.94 313 PHE A O 1
ATOM 2330 N N . LEU A 1 314 ? -6.514 -6.251 0.073 1.00 97.62 314 LEU A N 1
ATOM 2331 C CA . LEU A 1 314 ? -6.861 -6.214 1.503 1.00 97.62 314 LEU A CA 1
ATOM 2332 C C . LEU A 1 314 ? -6.854 -7.607 2.160 1.00 97.62 314 LEU A C 1
ATOM 2334 O O . LEU A 1 314 ? -6.263 -7.720 3.236 1.00 97.62 314 LEU A O 1
ATOM 2338 N N . PRO A 1 315 ? -7.429 -8.670 1.551 1.00 96.56 315 PRO A N 1
ATOM 2339 C CA . PRO A 1 315 ? -7.348 -10.022 2.111 1.00 96.56 315 PRO A CA 1
ATOM 2340 C C . PRO A 1 315 ? -5.909 -10.522 2.253 1.00 96.56 315 PRO A C 1
ATOM 2342 O O . PRO A 1 315 ? -5.544 -11.056 3.296 1.00 96.56 315 PRO A O 1
ATOM 2345 N N . HIS A 1 316 ? -5.071 -10.273 1.244 1.00 95.69 316 HIS A N 1
ATOM 2346 C CA . HIS A 1 316 ? -3.654 -10.631 1.290 1.00 95.69 316 HIS A CA 1
ATOM 2347 C C . HIS A 1 316 ? -2.917 -9.923 2.437 1.00 95.69 316 HIS A C 1
ATOM 2349 O O . HIS A 1 316 ? -2.190 -10.544 3.212 1.00 95.69 316 HIS A O 1
ATOM 2355 N N . MET A 1 317 ? -3.113 -8.610 2.576 1.00 97.81 317 MET A N 1
ATOM 2356 C CA . MET A 1 317 ? -2.481 -7.844 3.652 1.00 97.81 317 MET A CA 1
ATOM 2357 C C . MET A 1 317 ? -2.984 -8.248 5.037 1.00 97.81 317 MET A C 1
ATOM 2359 O O . MET A 1 317 ? -2.205 -8.215 5.988 1.00 97.81 317 MET A O 1
ATOM 2363 N N . HIS A 1 318 ? -4.253 -8.646 5.150 1.00 97.56 318 HIS A N 1
ATOM 2364 C CA . HIS A 1 318 ? -4.792 -9.222 6.375 1.00 97.56 318 HIS A CA 1
ATOM 2365 C C . HIS A 1 318 ? -4.040 -10.496 6.758 1.00 97.56 318 HIS A C 1
ATOM 2367 O O . HIS A 1 318 ? -3.457 -10.546 7.838 1.00 97.56 318 HIS A O 1
ATOM 2373 N N . GLU A 1 319 ? -3.985 -11.479 5.855 1.00 96.62 319 GLU A N 1
ATOM 2374 C CA . GLU A 1 319 ? -3.298 -12.750 6.093 1.00 96.62 319 GLU A CA 1
ATOM 2375 C C . GLU A 1 319 ? -1.828 -12.522 6.460 1.00 96.62 319 GLU A C 1
ATOM 2377 O O . GLU A 1 319 ? -1.394 -12.949 7.529 1.00 96.62 319 GLU A O 1
ATOM 2382 N N . ARG A 1 320 ? -1.097 -11.757 5.636 1.00 96.56 320 ARG A N 1
ATOM 2383 C CA . ARG A 1 320 ? 0.323 -11.451 5.845 1.00 96.56 320 ARG A CA 1
ATOM 2384 C C . ARG A 1 320 ? 0.592 -10.816 7.206 1.00 96.56 320 ARG A C 1
ATOM 2386 O O . ARG A 1 320 ? 1.499 -11.245 7.913 1.00 96.56 320 ARG A O 1
ATOM 2393 N N . LEU A 1 321 ? -0.116 -9.738 7.548 1.00 97.69 321 LEU A N 1
ATOM 2394 C CA . LEU A 1 321 ? 0.179 -9.003 8.778 1.00 97.69 321 LEU A CA 1
ATOM 2395 C C . LEU A 1 321 ? -0.255 -9.802 10.004 1.00 97.69 321 LEU A C 1
ATOM 2397 O O . LEU A 1 321 ? 0.506 -9.883 10.965 1.00 97.69 321 LEU A O 1
ATOM 2401 N N . SER A 1 322 ? -1.430 -10.432 9.965 1.00 96.25 322 SER A N 1
ATOM 2402 C CA . SER A 1 322 ? -1.909 -11.265 11.065 1.00 96.25 322 SER A CA 1
ATOM 2403 C C . SER A 1 322 ? -0.979 -12.450 11.328 1.00 96.25 322 SER A C 1
ATOM 2405 O O . SER A 1 322 ? -0.634 -12.680 12.486 1.00 96.25 322 SER A O 1
ATOM 2407 N N . SER A 1 323 ? -0.513 -13.157 10.291 1.00 95.94 323 SER A N 1
ATOM 2408 C CA . SER A 1 323 ? 0.423 -14.275 10.462 1.00 95.94 323 SER A CA 1
ATOM 2409 C C . SER A 1 323 ? 1.779 -13.816 10.995 1.00 95.94 323 SER A C 1
ATOM 2411 O O . SER A 1 323 ? 2.322 -14.436 11.907 1.00 95.94 323 SER A O 1
ATOM 2413 N N . SER A 1 324 ? 2.320 -12.715 10.465 1.00 95.81 324 SER A N 1
ATOM 2414 C CA . SER A 1 324 ? 3.639 -12.211 10.864 1.00 95.81 324 SER A CA 1
ATOM 2415 C C . SER A 1 324 ? 3.646 -11.682 12.297 1.00 95.81 324 SER A C 1
ATOM 2417 O O . SER A 1 324 ? 4.571 -11.974 13.053 1.00 95.81 324 SER A O 1
ATOM 2419 N N . TRP A 1 325 ? 2.600 -10.959 12.710 1.00 95.31 325 TRP A N 1
ATOM 2420 C CA . TRP A 1 325 ? 2.468 -10.504 14.094 1.00 95.31 325 TRP A CA 1
ATOM 2421 C C . TRP A 1 325 ? 2.219 -11.659 15.066 1.00 95.31 325 TRP A C 1
ATOM 2423 O O . TRP A 1 325 ? 2.799 -11.657 16.150 1.00 95.31 325 TRP A O 1
ATOM 2433 N N . ALA A 1 326 ? 1.424 -12.663 14.681 1.00 93.25 326 ALA A N 1
ATOM 2434 C CA . ALA A 1 326 ? 1.225 -13.859 15.499 1.00 93.25 326 ALA A CA 1
ATOM 2435 C C . ALA A 1 326 ? 2.537 -14.638 15.697 1.00 93.25 326 ALA A C 1
ATOM 2437 O O . ALA A 1 326 ? 2.858 -15.023 16.820 1.00 93.25 326 ALA A O 1
ATOM 2438 N N . ALA A 1 327 ? 3.331 -14.810 14.635 1.00 91.94 327 ALA A N 1
ATOM 2439 C CA . ALA A 1 327 ? 4.639 -15.459 14.712 1.00 91.94 327 ALA A CA 1
ATOM 2440 C C . ALA A 1 327 ? 5.618 -14.687 15.611 1.00 91.94 327 ALA A C 1
ATOM 2442 O O . ALA A 1 327 ? 6.316 -15.288 16.425 1.00 91.94 327 ALA A O 1
ATOM 2443 N N . LEU A 1 328 ? 5.635 -13.353 15.512 1.00 89.19 328 LEU A N 1
ATOM 2444 C CA . LEU A 1 328 ? 6.486 -12.505 16.347 1.00 89.19 328 LEU A CA 1
ATOM 2445 C C . LEU A 1 328 ? 6.098 -12.579 17.831 1.00 89.19 328 LEU A C 1
ATOM 2447 O O . LEU A 1 328 ? 6.965 -12.640 18.701 1.00 89.19 328 LEU A O 1
ATOM 2451 N N . GLN A 1 329 ? 4.798 -12.614 18.128 1.00 85.75 329 GLN A N 1
ATOM 2452 C CA . GLN A 1 329 ? 4.296 -12.764 19.495 1.00 85.75 329 GLN A CA 1
ATOM 2453 C C . GLN A 1 329 ? 4.598 -14.153 20.075 1.00 85.75 329 GLN A C 1
ATOM 2455 O O . GLN A 1 329 ? 4.975 -14.243 21.242 1.00 85.75 329 GLN A O 1
ATOM 2460 N N . ALA A 1 330 ? 4.497 -15.216 19.269 1.00 84.25 330 ALA A N 1
ATOM 2461 C CA . ALA A 1 330 ? 4.874 -16.568 19.681 1.00 84.25 330 ALA A CA 1
ATOM 2462 C C . ALA A 1 330 ? 6.380 -16.672 19.995 1.00 84.25 330 ALA A C 1
ATOM 2464 O O . ALA A 1 330 ? 6.750 -17.137 21.070 1.00 84.25 330 ALA A O 1
ATOM 2465 N N . GLY A 1 331 ? 7.250 -16.141 19.126 1.00 73.56 331 GLY A N 1
ATOM 2466 C CA . GLY A 1 331 ? 8.704 -16.145 19.356 1.00 73.56 331 GLY A CA 1
ATOM 2467 C C . GLY A 1 331 ? 9.146 -15.312 20.571 1.00 73.56 331 GLY A C 1
ATOM 2468 O O . GLY A 1 331 ? 10.095 -15.669 21.274 1.00 73.56 331 GLY A O 1
ATOM 2469 N N . GLY A 1 332 ? 8.426 -14.228 20.879 1.00 60.59 332 GLY A N 1
ATOM 2470 C CA . GLY A 1 332 ? 8.630 -13.449 22.106 1.00 60.59 332 GLY A CA 1
ATOM 2471 C C . GLY A 1 332 ? 8.241 -14.201 23.386 1.00 60.59 332 GLY A C 1
ATOM 2472 O O . GLY A 1 332 ? 8.868 -14.016 24.429 1.00 60.59 332 GLY A O 1
ATOM 2473 N N . ALA A 1 333 ? 7.234 -15.076 23.318 1.00 52.94 333 ALA A N 1
ATOM 2474 C CA . ALA A 1 333 ? 6.818 -15.904 24.448 1.00 52.94 333 ALA A CA 1
ATOM 2475 C C . ALA A 1 333 ? 7.823 -17.033 24.735 1.00 52.94 333 ALA A C 1
ATOM 2477 O O . ALA A 1 333 ? 8.135 -17.283 25.899 1.00 52.94 333 ALA A O 1
ATOM 2478 N N . ASP A 1 334 ? 8.388 -17.654 23.697 1.00 50.12 334 ASP A N 1
ATOM 2479 C CA . ASP A 1 334 ? 9.373 -18.734 23.847 1.00 50.12 334 ASP A CA 1
ATOM 2480 C C . ASP A 1 334 ? 10.712 -18.230 24.409 1.00 50.12 334 ASP A C 1
ATOM 2482 O O . ASP A 1 334 ? 11.320 -18.871 25.269 1.00 50.12 334 ASP A O 1
ATOM 2486 N N . THR A 1 335 ? 11.149 -17.037 23.998 1.00 48.94 335 THR A N 1
ATOM 2487 C CA . THR A 1 335 ? 12.350 -16.387 24.550 1.00 48.94 335 THR A CA 1
ATOM 2488 C C . THR A 1 335 ? 12.147 -15.930 25.998 1.00 48.94 335 THR A C 1
ATOM 2490 O O . THR A 1 335 ? 13.049 -16.095 26.823 1.00 48.94 335 THR A O 1
ATOM 2493 N N . ALA A 1 336 ? 10.953 -15.443 26.355 1.00 36.41 336 ALA A N 1
ATOM 2494 C CA . ALA A 1 336 ? 10.594 -15.138 27.740 1.00 36.41 336 ALA A CA 1
ATOM 2495 C C . ALA A 1 336 ? 10.507 -16.405 28.616 1.00 36.41 336 ALA A C 1
ATOM 2497 O O . ALA A 1 336 ? 11.010 -16.408 29.739 1.00 36.41 336 ALA A O 1
ATOM 2498 N N . ALA A 1 337 ? 9.944 -17.504 28.105 1.00 35.34 337 ALA A N 1
ATOM 2499 C CA . ALA A 1 337 ? 9.885 -18.787 28.805 1.00 35.34 337 ALA A CA 1
ATOM 2500 C C . ALA A 1 337 ? 11.281 -19.407 29.009 1.00 35.34 337 ALA A C 1
ATOM 2502 O O . ALA A 1 337 ? 11.579 -19.912 30.093 1.00 35.34 337 ALA A O 1
ATOM 2503 N N . ALA A 1 338 ? 12.170 -19.304 28.015 1.00 39.72 338 ALA A N 1
ATOM 2504 C CA . ALA A 1 338 ? 13.564 -19.733 28.128 1.00 39.72 338 ALA A CA 1
ATOM 2505 C C . ALA A 1 338 ? 14.366 -18.873 29.124 1.00 39.72 338 ALA A C 1
ATOM 2507 O O . ALA A 1 338 ? 15.161 -19.407 29.899 1.00 39.72 338 ALA A O 1
ATOM 2508 N N . ALA A 1 339 ? 14.124 -17.558 29.166 1.00 36.94 339 ALA A N 1
ATOM 2509 C CA . ALA A 1 339 ? 14.740 -16.662 30.145 1.00 36.94 339 ALA A CA 1
ATOM 2510 C C . ALA A 1 339 ? 14.281 -16.964 31.584 1.00 36.94 339 ALA A C 1
ATOM 2512 O O . ALA A 1 339 ? 15.085 -16.894 32.510 1.00 36.94 339 ALA A O 1
ATOM 2513 N N . VAL A 1 340 ? 13.019 -17.363 31.779 1.00 44.19 340 VAL A N 1
ATOM 2514 C CA . VAL A 1 340 ? 12.497 -17.790 33.090 1.00 44.19 340 VAL A CA 1
ATOM 2515 C C . VAL A 1 340 ? 13.037 -19.172 33.488 1.00 44.19 340 VAL A C 1
ATOM 2517 O O . VAL A 1 340 ? 13.373 -19.384 34.653 1.00 44.19 340 VAL A O 1
ATOM 2520 N N . ALA A 1 341 ? 13.217 -20.091 32.533 1.00 42.12 341 ALA A N 1
ATOM 2521 C CA . ALA A 1 341 ? 13.833 -21.398 32.777 1.00 42.12 341 ALA A CA 1
ATOM 2522 C C . ALA A 1 341 ? 15.346 -21.314 33.081 1.00 42.12 341 ALA A C 1
ATOM 2524 O O . ALA A 1 341 ? 15.875 -22.150 33.811 1.00 42.12 341 ALA A O 1
ATOM 2525 N N . GLY A 1 342 ? 16.043 -20.285 32.582 1.00 35.72 342 GLY A N 1
ATOM 2526 C CA . GLY A 1 342 ? 17.475 -20.057 32.821 1.00 35.72 342 GLY A CA 1
ATOM 2527 C C . GLY A 1 342 ? 17.837 -19.490 34.201 1.00 35.72 342 GLY A C 1
ATOM 2528 O O . GLY A 1 342 ? 19.015 -19.462 34.552 1.00 35.72 342 GLY A O 1
ATOM 2529 N N . VAL A 1 343 ? 16.856 -19.054 35.002 1.00 39.12 343 VAL A N 1
ATOM 2530 C CA . VAL A 1 343 ? 17.085 -18.432 36.326 1.00 39.12 343 VAL A CA 1
ATOM 2531 C C . VAL A 1 343 ? 16.902 -19.426 37.490 1.00 39.12 343 VAL A C 1
ATOM 2533 O O . VAL A 1 343 ? 17.267 -19.130 38.626 1.00 39.12 343 VAL A O 1
ATOM 2536 N N . GLY A 1 344 ? 16.422 -20.648 37.232 1.00 34.75 344 GLY A N 1
ATOM 2537 C CA . GLY A 1 344 ? 16.144 -21.655 38.264 1.00 34.75 344 GLY A CA 1
ATOM 2538 C C . GLY A 1 344 ? 16.909 -22.962 38.072 1.00 34.75 344 GLY A C 1
ATOM 2539 O O . GLY A 1 344 ? 16.313 -23.959 37.684 1.00 34.75 344 GLY A O 1
ATOM 2540 N N . GLY A 1 345 ? 18.216 -22.985 38.358 1.00 30.72 345 GLY A N 1
ATOM 2541 C CA . GLY A 1 345 ? 19.018 -24.201 38.170 1.00 30.72 345 GLY A CA 1
ATOM 2542 C C . GLY A 1 345 ? 20.354 -24.272 38.911 1.00 30.72 345 GLY A C 1
ATOM 2543 O O . GLY A 1 345 ? 21.277 -24.904 38.414 1.00 30.72 345 GLY A O 1
ATOM 2544 N N . CYS A 1 346 ? 20.490 -23.653 40.087 1.00 33.34 346 CYS A N 1
ATOM 2545 C CA . CYS A 1 346 ? 21.580 -23.993 41.008 1.00 33.34 346 CYS A CA 1
ATOM 2546 C C . CYS A 1 346 ? 21.165 -25.204 41.857 1.00 33.34 346 CYS A C 1
ATOM 2548 O O . CYS A 1 346 ? 20.359 -25.071 42.775 1.00 33.34 346 CYS A O 1
ATOM 2550 N N . GLY A 1 347 ? 21.737 -26.374 41.570 1.00 28.69 347 GLY A N 1
ATOM 2551 C CA . GLY A 1 347 ? 21.619 -27.585 42.385 1.00 28.69 347 GLY A CA 1
ATOM 2552 C C . GLY A 1 347 ? 22.945 -28.364 42.387 1.00 28.69 347 GLY A C 1
ATOM 2553 O O . GLY A 1 347 ? 23.513 -28.553 41.313 1.00 28.69 347 GLY A O 1
ATOM 2554 N N . PRO A 1 348 ? 23.487 -28.778 43.550 1.00 36.41 348 PRO A N 1
ATOM 2555 C CA . PRO A 1 348 ? 24.880 -29.200 43.672 1.00 36.41 348 PRO A CA 1
ATOM 2556 C C . PRO A 1 348 ? 25.081 -30.722 43.551 1.00 36.41 348 PRO A C 1
ATOM 2558 O O . PRO A 1 348 ? 24.306 -31.504 44.091 1.00 36.41 348 PRO A O 1
ATOM 2561 N N . GLY A 1 349 ? 26.228 -31.127 42.991 1.00 26.17 349 GLY A N 1
ATOM 2562 C CA . GLY A 1 349 ? 27.004 -32.253 43.530 1.00 26.17 349 GLY A CA 1
ATOM 2563 C C . GLY A 1 349 ? 27.142 -33.547 42.707 1.00 26.17 349 GLY A C 1
ATOM 2564 O O . GLY A 1 349 ? 26.217 -34.346 42.638 1.00 26.17 349 GLY A O 1
ATOM 2565 N N . ARG A 1 350 ? 28.418 -33.817 42.354 1.00 28.73 350 ARG A N 1
ATOM 2566 C CA . ARG A 1 350 ? 29.137 -35.121 42.249 1.00 28.73 350 ARG A CA 1
ATOM 2567 C C . ARG A 1 350 ? 29.049 -35.940 40.936 1.00 28.73 350 ARG A C 1
ATOM 2569 O O . ARG A 1 350 ? 28.053 -35.874 40.236 1.00 28.73 350 ARG A O 1
ATOM 2576 N N . PRO A 1 351 ? 30.056 -36.807 40.659 1.00 36.25 351 PRO A N 1
ATOM 2577 C CA . PRO A 1 351 ? 31.478 -36.484 40.500 1.00 36.25 351 PRO A CA 1
ATOM 2578 C C . PRO A 1 351 ? 32.098 -37.151 39.243 1.00 36.25 351 PRO A C 1
ATOM 2580 O O . PRO A 1 351 ? 31.454 -37.885 38.503 1.00 36.25 351 PRO A O 1
ATOM 2583 N N . ALA A 1 352 ? 33.387 -36.877 39.045 1.00 33.88 352 ALA A N 1
ATOM 2584 C CA . ALA A 1 352 ? 34.269 -37.343 37.979 1.00 33.88 352 ALA A CA 1
ATOM 2585 C C . ALA A 1 352 ? 34.240 -38.853 37.650 1.00 33.88 352 ALA A C 1
ATOM 2587 O O . ALA A 1 352 ? 34.219 -39.702 38.540 1.00 33.88 352 ALA A O 1
ATOM 2588 N N . GLY A 1 353 ? 34.410 -39.150 36.357 1.00 27.31 353 GLY A N 1
ATOM 2589 C CA . GLY A 1 353 ? 34.836 -40.439 35.812 1.00 27.31 353 GLY A CA 1
ATOM 2590 C C . GLY A 1 353 ? 35.747 -40.210 34.601 1.00 27.31 353 GLY A C 1
ATOM 2591 O O . GLY A 1 353 ? 35.321 -39.660 33.593 1.00 27.31 353 GLY A O 1
ATOM 2592 N N . SER A 1 354 ? 37.018 -40.573 34.758 1.00 29.03 354 SER A N 1
ATOM 2593 C CA . SER A 1 354 ? 38.125 -40.466 33.798 1.00 29.03 354 SER A CA 1
ATOM 2594 C C . SER A 1 354 ? 38.215 -41.701 32.891 1.00 29.03 354 SER A C 1
ATOM 2596 O O . SER A 1 354 ? 37.989 -42.800 33.391 1.00 29.03 354 SER A O 1
ATOM 2598 N N . ALA A 1 355 ? 38.597 -41.515 31.617 1.00 29.81 355 ALA A N 1
ATOM 2599 C CA . ALA A 1 355 ? 39.502 -42.356 30.794 1.00 29.81 355 ALA A CA 1
ATOM 2600 C C . ALA A 1 355 ? 39.340 -41.948 29.306 1.00 29.81 355 ALA A C 1
ATOM 2602 O O . ALA A 1 355 ? 38.255 -42.067 28.754 1.00 29.81 355 ALA A O 1
ATOM 2603 N N . ALA A 1 356 ? 40.284 -41.233 28.682 1.00 28.25 356 ALA A N 1
ATOM 2604 C CA . ALA A 1 356 ? 41.543 -41.702 28.077 1.00 28.25 356 ALA A CA 1
ATOM 2605 C C . ALA A 1 356 ? 41.367 -42.435 26.726 1.00 28.25 356 ALA A C 1
ATOM 2607 O O . ALA A 1 356 ? 40.774 -43.507 26.685 1.00 28.25 356 ALA A O 1
ATOM 2608 N N . GLY A 1 357 ? 41.975 -41.900 25.648 1.00 26.58 357 GLY A N 1
ATOM 2609 C CA . GLY A 1 357 ? 42.288 -42.699 24.449 1.00 26.58 357 GLY A CA 1
ATOM 2610 C C . GLY A 1 357 ? 42.402 -41.999 23.082 1.00 26.58 357 GLY A C 1
ATOM 2611 O O . GLY A 1 357 ? 41.615 -42.309 22.206 1.00 26.58 357 GLY A O 1
ATOM 2612 N N . GLY A 1 358 ? 43.405 -41.127 22.899 1.00 25.42 358 GLY A N 1
ATOM 2613 C CA . GLY A 1 358 ? 44.353 -41.123 21.759 1.00 25.42 358 GLY A CA 1
ATOM 2614 C C . GLY A 1 358 ? 43.923 -40.884 20.291 1.00 25.42 358 GLY A C 1
ATOM 2615 O O . GLY A 1 358 ? 43.110 -41.608 19.735 1.00 25.42 358 GLY A O 1
ATOM 2616 N N . GLY A 1 359 ? 44.672 -39.997 19.613 1.00 26.06 359 GLY A N 1
ATOM 2617 C CA . GLY A 1 359 ? 44.983 -40.103 18.172 1.00 26.06 359 GLY A CA 1
ATOM 2618 C C . GLY A 1 359 ? 44.618 -38.878 17.330 1.00 26.06 359 GLY A C 1
ATOM 2619 O O . GLY A 1 359 ? 43.467 -38.711 16.957 1.00 26.06 359 GLY A O 1
ATOM 2620 N N . GLY A 1 360 ? 45.598 -38.019 17.033 1.00 24.97 360 GLY A N 1
ATOM 2621 C CA . GLY A 1 360 ? 45.394 -36.721 16.383 1.00 24.97 360 GLY A CA 1
ATOM 2622 C C . GLY A 1 360 ? 45.506 -36.707 14.860 1.00 24.97 360 GLY A C 1
ATOM 2623 O O . GLY A 1 360 ? 46.074 -37.619 14.277 1.00 24.97 360 GLY A O 1
ATOM 2624 N N . VAL A 1 361 ? 45.058 -35.600 14.258 1.00 29.53 361 VAL A N 1
ATOM 2625 C CA . VAL A 1 361 ? 45.644 -34.973 13.060 1.00 29.53 361 VAL A CA 1
ATOM 2626 C C . VAL A 1 361 ? 45.414 -33.462 13.167 1.00 29.53 361 VAL A C 1
ATOM 2628 O O . VAL A 1 361 ? 44.303 -32.988 13.385 1.00 29.53 361 VAL A O 1
ATOM 2631 N N . THR A 1 362 ? 46.502 -32.712 13.045 1.00 29.38 362 THR A N 1
ATOM 2632 C CA . THR A 1 362 ? 46.565 -31.253 12.991 1.00 29.38 362 THR A CA 1
ATOM 2633 C C . THR A 1 362 ? 46.193 -30.742 11.599 1.00 29.38 362 THR A C 1
ATOM 2635 O O . THR A 1 362 ? 46.953 -30.951 10.656 1.00 29.38 362 THR A O 1
ATOM 2638 N N . THR A 1 363 ? 45.103 -29.986 11.484 1.00 30.61 363 THR A N 1
ATOM 2639 C CA . THR A 1 363 ? 44.920 -28.973 10.431 1.00 30.61 363 THR A CA 1
ATOM 2640 C C . THR A 1 363 ? 44.209 -27.773 11.038 1.00 30.61 363 THR A C 1
ATOM 2642 O O . THR A 1 363 ? 43.139 -27.902 11.626 1.00 30.61 363 THR A O 1
ATOM 2645 N N . ALA A 1 364 ? 44.849 -26.613 10.939 1.00 27.02 364 ALA A N 1
ATOM 2646 C CA . ALA A 1 364 ? 44.388 -25.353 11.488 1.00 27.02 364 ALA A CA 1
ATOM 2647 C C . ALA A 1 364 ? 43.070 -24.901 10.833 1.00 27.02 364 ALA A C 1
ATOM 2649 O O . ALA A 1 364 ? 43.053 -24.461 9.688 1.00 27.02 364 ALA A O 1
ATOM 2650 N N . THR A 1 365 ? 41.977 -24.966 11.589 1.00 27.11 365 THR A N 1
ATOM 2651 C CA . THR A 1 365 ? 40.760 -24.177 11.369 1.00 27.11 365 THR A CA 1
ATOM 2652 C C . THR A 1 365 ? 40.739 -23.048 12.388 1.00 27.11 365 THR A C 1
ATOM 2654 O O . THR A 1 365 ? 40.308 -23.224 13.527 1.00 27.11 365 THR A O 1
ATOM 2657 N N . THR A 1 366 ? 41.233 -21.880 11.993 1.00 29.84 366 THR A N 1
ATOM 2658 C CA . THR A 1 366 ? 41.008 -20.630 12.719 1.00 29.84 366 THR A CA 1
ATOM 2659 C C . THR A 1 366 ? 39.745 -19.960 12.190 1.00 29.84 366 THR A C 1
ATOM 2661 O O . THR A 1 366 ? 39.722 -19.525 11.044 1.00 29.84 366 THR A O 1
ATOM 2664 N N . GLY A 1 367 ? 38.736 -19.843 13.059 1.00 31.00 367 GLY A N 1
ATOM 2665 C CA . GLY A 1 367 ? 37.719 -18.786 13.015 1.00 31.00 367 GLY A CA 1
ATOM 2666 C C . GLY A 1 367 ? 36.483 -19.062 12.160 1.00 31.00 367 GLY A C 1
ATOM 2667 O O . GLY A 1 367 ? 36.452 -18.719 10.988 1.00 31.00 367 GLY A O 1
ATOM 2668 N N . GLY A 1 368 ? 35.421 -19.598 12.768 1.00 31.30 368 GLY A N 1
ATOM 2669 C CA . GLY A 1 368 ? 34.131 -19.719 12.082 1.00 31.30 368 GLY A CA 1
ATOM 2670 C C . GLY A 1 368 ? 33.021 -20.392 12.884 1.00 31.30 368 GLY A C 1
ATOM 2671 O O . GLY A 1 368 ? 32.296 -21.202 12.328 1.00 31.30 368 GLY A O 1
ATOM 2672 N N . LEU A 1 369 ? 32.892 -20.118 14.186 1.00 32.47 369 LEU A N 1
ATOM 2673 C CA . LEU A 1 369 ? 31.765 -20.627 14.994 1.00 32.47 369 LEU A CA 1
ATOM 2674 C C . LEU A 1 369 ? 31.018 -19.523 15.766 1.00 32.47 369 LEU A C 1
AT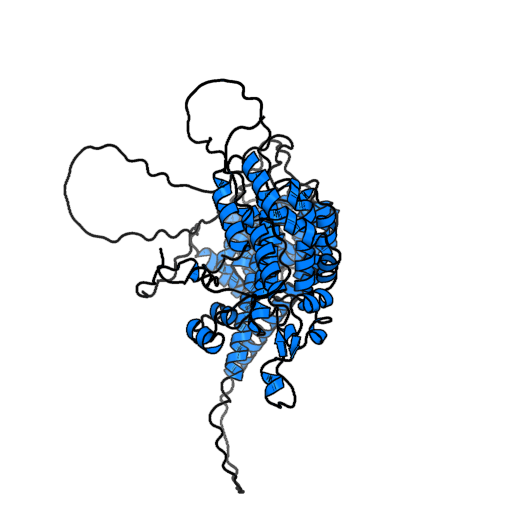OM 2676 O O . LEU A 1 369 ? 30.189 -19.820 16.616 1.00 32.47 369 LEU A O 1
ATOM 2680 N N . GLY A 1 370 ? 31.276 -18.248 15.442 1.00 30.56 370 GLY A N 1
ATOM 2681 C CA . GLY A 1 370 ? 30.587 -17.090 16.032 1.00 30.56 370 GLY A CA 1
ATOM 2682 C C . GLY A 1 370 ? 29.633 -16.328 15.098 1.00 30.56 370 GLY A C 1
ATOM 2683 O O . GLY A 1 370 ? 28.850 -15.533 15.596 1.00 30.56 370 GLY A O 1
ATOM 2684 N N . SER A 1 371 ? 29.667 -16.564 13.776 1.00 40.88 371 SER A N 1
ATOM 2685 C CA . SER A 1 371 ? 28.916 -15.755 12.786 1.00 40.88 371 SER A CA 1
ATOM 2686 C C . SER A 1 371 ? 27.443 -16.158 12.648 1.00 40.88 371 SER A C 1
ATOM 2688 O O . SER A 1 371 ? 26.576 -15.314 12.468 1.00 40.88 371 SER A O 1
ATOM 2690 N N . GLY A 1 372 ? 27.118 -17.450 12.780 1.00 42.53 372 GLY A N 1
ATOM 2691 C CA . GLY A 1 372 ? 25.755 -17.929 12.501 1.00 42.53 372 GLY A CA 1
ATOM 2692 C C . GLY A 1 372 ? 24.690 -17.438 13.492 1.00 42.53 372 GLY A C 1
ATOM 2693 O O . GLY A 1 372 ? 23.530 -17.297 13.122 1.00 42.53 372 GLY A O 1
ATOM 2694 N N . ALA A 1 373 ? 25.072 -17.151 14.741 1.00 47.91 373 ALA A N 1
ATOM 2695 C CA . ALA A 1 373 ? 24.149 -16.653 15.764 1.00 47.91 373 ALA A CA 1
ATOM 2696 C C . ALA A 1 373 ? 23.935 -15.128 15.677 1.00 47.91 373 ALA A C 1
ATOM 2698 O O . ALA A 1 373 ? 22.835 -14.643 15.949 1.00 47.91 373 ALA A O 1
ATOM 2699 N N . SER A 1 374 ? 24.955 -14.366 15.263 1.00 59.81 374 SER A N 1
ATOM 2700 C CA . SER A 1 374 ? 24.817 -12.925 15.014 1.00 59.81 374 SER A CA 1
ATOM 2701 C C . SER A 1 374 ? 23.986 -12.644 13.763 1.00 59.81 374 SER A C 1
ATOM 2703 O O . SER A 1 374 ? 23.177 -11.723 13.775 1.00 59.81 374 SER A O 1
ATOM 2705 N N . ASP A 1 375 ? 24.115 -13.479 12.729 1.00 67.38 375 ASP A N 1
ATOM 2706 C CA . ASP A 1 375 ? 23.361 -13.320 11.480 1.00 67.38 375 ASP A CA 1
ATOM 2707 C C . ASP A 1 375 ? 21.879 -13.697 11.651 1.00 67.38 375 ASP A C 1
ATOM 2709 O O . ASP A 1 375 ? 20.992 -13.041 11.114 1.00 67.38 375 ASP A O 1
ATOM 2713 N N . ALA A 1 376 ? 21.576 -14.704 12.477 1.00 75.50 376 ALA A N 1
ATOM 2714 C CA . ALA A 1 376 ? 20.191 -15.065 12.784 1.00 75.50 376 ALA A CA 1
ATOM 2715 C C . ALA A 1 376 ? 19.462 -13.975 13.592 1.00 75.50 376 ALA A C 1
ATOM 2717 O O . ALA A 1 376 ? 18.303 -13.661 13.320 1.00 75.50 376 ALA A O 1
ATOM 2718 N N . THR A 1 377 ? 20.146 -13.372 14.569 1.00 82.19 377 THR A N 1
ATOM 2719 C CA . THR A 1 377 ? 19.570 -12.293 15.388 1.00 82.19 377 THR A CA 1
ATOM 2720 C C . THR A 1 377 ? 19.405 -10.997 14.593 1.00 82.19 377 THR A C 1
ATOM 2722 O O . THR A 1 377 ? 18.387 -10.318 14.742 1.00 82.19 377 THR A O 1
ATOM 2725 N N . SER A 1 378 ? 20.345 -10.663 13.703 1.00 85.06 378 SER A N 1
ATOM 2726 C CA . SER A 1 378 ? 20.209 -9.508 12.810 1.00 85.06 378 SER A CA 1
ATOM 2727 C C . SER A 1 378 ? 19.054 -9.685 11.816 1.00 85.06 378 SER A C 1
ATOM 2729 O O . SER A 1 378 ? 18.276 -8.749 11.617 1.00 85.06 378 SER A O 1
ATOM 2731 N N . ASP A 1 379 ? 18.854 -10.890 11.276 1.00 86.12 379 ASP A N 1
ATOM 2732 C CA . ASP A 1 379 ? 17.720 -11.210 10.403 1.00 86.12 379 ASP A CA 1
ATOM 2733 C C . ASP A 1 379 ? 16.363 -11.132 11.125 1.00 86.12 379 ASP A C 1
ATOM 2735 O O . ASP A 1 379 ? 15.369 -10.692 10.537 1.00 86.12 379 ASP A O 1
ATOM 2739 N N . GLU A 1 380 ? 16.290 -11.521 12.401 1.00 88.75 380 GLU A N 1
ATOM 2740 C CA . GLU A 1 380 ? 15.082 -11.362 13.222 1.00 88.75 380 GLU A CA 1
ATOM 2741 C C . GLU A 1 380 ? 14.749 -9.892 13.489 1.00 88.75 380 GLU A C 1
ATOM 2743 O O . GLU A 1 380 ? 13.605 -9.478 13.278 1.00 88.75 380 GLU A O 1
ATOM 2748 N N . VAL A 1 381 ? 15.743 -9.088 13.884 1.00 91.19 381 VAL A N 1
ATOM 2749 C CA . VAL A 1 381 ? 15.573 -7.640 14.102 1.00 91.19 381 VAL A CA 1
ATOM 2750 C C . VAL A 1 381 ? 15.135 -6.951 12.812 1.00 91.19 381 VAL A C 1
ATOM 2752 O O . VAL A 1 381 ? 14.222 -6.124 12.815 1.00 91.19 381 VAL A O 1
ATOM 2755 N N . LEU A 1 382 ? 15.748 -7.317 11.687 1.00 92.12 382 LEU A N 1
ATOM 2756 C CA . LEU A 1 382 ? 15.399 -6.787 10.377 1.00 92.12 382 LEU A CA 1
ATOM 2757 C C . LEU A 1 382 ? 13.961 -7.138 9.984 1.00 92.12 382 LEU A C 1
ATOM 2759 O O . LEU A 1 382 ? 13.243 -6.287 9.456 1.00 92.12 382 LEU A O 1
ATOM 2763 N N . ARG A 1 383 ? 13.523 -8.372 10.261 1.00 92.38 383 ARG A N 1
ATOM 2764 C CA . ARG A 1 383 ? 12.148 -8.820 10.010 1.00 92.38 383 ARG A CA 1
ATOM 2765 C C . ARG A 1 383 ? 11.137 -8.049 10.861 1.00 92.38 383 ARG A C 1
ATOM 2767 O O . ARG A 1 383 ? 10.135 -7.600 10.311 1.00 92.38 383 ARG A O 1
ATOM 2774 N N . ASP A 1 384 ? 11.406 -7.847 12.153 1.00 94.31 384 ASP A N 1
ATOM 2775 C CA . ASP A 1 384 ? 10.552 -7.030 13.033 1.00 94.31 384 ASP A CA 1
ATOM 2776 C C . ASP A 1 384 ? 10.463 -5.577 12.539 1.00 94.31 384 ASP A C 1
ATOM 2778 O O . ASP A 1 384 ? 9.372 -5.022 12.382 1.00 94.31 384 ASP A O 1
ATOM 2782 N N . LEU A 1 385 ? 11.604 -4.970 12.199 1.00 95.00 385 LEU A N 1
ATOM 2783 C CA . LEU A 1 385 ? 11.661 -3.605 11.678 1.00 95.00 385 LEU A CA 1
ATOM 2784 C C . LEU A 1 385 ? 10.825 -3.459 10.400 1.00 95.00 385 LEU A C 1
ATOM 2786 O O . LEU A 1 385 ? 9.995 -2.551 10.300 1.00 95.00 385 LEU A O 1
ATOM 2790 N N . LEU A 1 386 ? 10.999 -4.365 9.434 1.00 95.31 386 LEU A N 1
ATOM 2791 C CA . LEU A 1 386 ? 10.250 -4.345 8.177 1.00 95.31 386 LEU A CA 1
ATOM 2792 C C . LEU A 1 386 ? 8.747 -4.565 8.388 1.00 95.31 386 LEU A C 1
ATOM 2794 O O . LEU A 1 386 ? 7.944 -3.858 7.771 1.00 95.31 386 LEU A O 1
ATOM 2798 N N . LEU A 1 387 ? 8.364 -5.478 9.286 1.00 96.88 387 LEU A N 1
ATOM 2799 C CA . LEU A 1 387 ? 6.967 -5.721 9.643 1.00 96.88 387 LEU A CA 1
ATOM 2800 C C . LEU A 1 387 ? 6.317 -4.459 10.218 1.00 96.88 387 LEU A C 1
ATOM 2802 O O . LEU A 1 387 ? 5.217 -4.083 9.802 1.00 96.88 387 LEU A O 1
ATOM 2806 N N . ARG A 1 388 ? 6.998 -3.764 11.135 1.00 96.69 388 ARG A N 1
ATOM 2807 C CA . ARG A 1 388 ? 6.516 -2.506 11.726 1.00 96.69 388 ARG A CA 1
ATOM 2808 C C . ARG A 1 388 ? 6.371 -1.411 10.683 1.00 96.69 388 ARG A C 1
ATOM 2810 O O . ARG A 1 388 ? 5.321 -0.775 10.609 1.00 96.69 388 ARG A O 1
ATOM 2817 N N . GLU A 1 389 ? 7.386 -1.200 9.848 1.00 96.75 389 GLU A N 1
ATOM 2818 C CA . GLU A 1 389 ? 7.325 -0.195 8.785 1.00 96.75 389 GLU A CA 1
ATOM 2819 C C . GLU A 1 389 ? 6.162 -0.454 7.816 1.00 96.75 389 GLU A C 1
ATOM 2821 O O . GLU A 1 389 ? 5.418 0.471 7.473 1.00 96.75 389 GLU A O 1
ATOM 2826 N N . LEU A 1 390 ? 5.987 -1.708 7.382 1.00 98.12 390 LEU A N 1
ATOM 2827 C CA . LEU A 1 390 ? 4.894 -2.102 6.497 1.00 98.12 390 LEU A CA 1
ATOM 2828 C C . LEU A 1 390 ? 3.535 -1.896 7.172 1.00 98.12 390 LEU A C 1
ATOM 2830 O O . LEU A 1 390 ? 2.635 -1.312 6.568 1.00 98.12 390 LEU A O 1
ATOM 2834 N N . THR A 1 391 ? 3.401 -2.324 8.427 1.00 98.31 391 THR A N 1
ATOM 2835 C CA . THR A 1 391 ? 2.174 -2.173 9.216 1.00 98.31 391 THR A CA 1
ATOM 2836 C C . THR A 1 391 ? 1.763 -0.706 9.324 1.00 98.31 391 THR A C 1
ATOM 2838 O O . THR A 1 391 ? 0.622 -0.346 9.024 1.00 98.31 391 THR A O 1
ATOM 2841 N N . ARG A 1 392 ? 2.707 0.173 9.683 1.00 97.94 392 ARG A N 1
ATOM 2842 C CA . ARG A 1 392 ? 2.461 1.613 9.816 1.00 97.94 392 ARG A CA 1
ATOM 2843 C C . ARG A 1 392 ? 2.015 2.232 8.495 1.00 97.94 392 ARG A C 1
ATOM 2845 O O . ARG A 1 392 ? 1.132 3.091 8.504 1.00 97.94 392 ARG A O 1
ATOM 2852 N N . GLU A 1 393 ? 2.628 1.863 7.375 1.00 98.19 393 GLU A N 1
ATOM 2853 C CA . GLU A 1 393 ? 2.254 2.387 6.053 1.00 98.19 393 GLU A CA 1
ATOM 2854 C C . GLU A 1 393 ? 0.885 1.850 5.606 1.00 98.19 393 GLU A C 1
ATOM 2856 O O . GLU A 1 393 ? 0.040 2.625 5.158 1.00 98.19 393 GLU A O 1
ATOM 2861 N N . TYR A 1 394 ? 0.601 0.564 5.833 1.00 98.56 394 TYR A N 1
ATOM 2862 C CA . TYR A 1 394 ? -0.697 -0.038 5.526 1.00 98.56 394 TYR A CA 1
ATOM 2863 C C . TYR A 1 394 ? -1.847 0.572 6.339 1.00 98.56 394 TYR A C 1
ATOM 2865 O O . TYR A 1 394 ? -2.905 0.862 5.790 1.00 98.56 394 TYR A O 1
ATOM 2873 N N . LEU A 1 395 ? -1.642 0.876 7.623 1.00 98.44 395 LEU A N 1
ATOM 2874 C CA . LEU A 1 395 ? -2.649 1.594 8.415 1.00 98.44 395 LEU A CA 1
ATOM 2875 C C . LEU A 1 395 ? -2.845 3.036 7.932 1.00 98.44 395 LEU A C 1
ATOM 2877 O O . LEU A 1 395 ? -3.942 3.581 8.048 1.00 98.44 395 LEU A O 1
ATOM 2881 N N . GLY A 1 396 ? -1.808 3.662 7.369 1.00 98.06 396 GLY A N 1
ATOM 2882 C CA . GLY A 1 396 ? -1.944 4.939 6.664 1.00 98.06 396 GLY A CA 1
ATOM 2883 C C . GLY A 1 396 ? -2.872 4.821 5.454 1.00 98.06 396 GLY A C 1
ATOM 2884 O O . GLY A 1 396 ? -3.757 5.656 5.271 1.00 98.06 396 GLY A O 1
ATOM 2885 N N . PHE A 1 397 ? -2.727 3.743 4.685 1.00 98.31 397 PHE A N 1
ATOM 2886 C CA . PHE A 1 397 ? -3.612 3.422 3.569 1.00 98.31 397 PHE A CA 1
ATOM 2887 C C . PHE A 1 397 ? -5.054 3.139 4.016 1.00 98.31 397 PHE A C 1
ATOM 2889 O O . PHE A 1 397 ? -5.976 3.731 3.463 1.00 98.31 397 PHE A O 1
ATOM 2896 N N . LEU A 1 398 ? -5.275 2.329 5.058 1.00 98.44 398 LEU A N 1
ATOM 2897 C CA . LEU A 1 398 ? -6.622 2.079 5.594 1.00 98.44 398 LEU A CA 1
ATOM 2898 C C . LEU A 1 398 ? -7.309 3.368 6.072 1.00 98.44 398 LEU A C 1
ATOM 2900 O O . LEU A 1 398 ? -8.489 3.580 5.795 1.00 98.44 398 LEU A O 1
ATOM 2904 N N . ASN A 1 399 ? -6.567 4.270 6.725 1.00 97.50 399 ASN A N 1
ATOM 2905 C CA . ASN A 1 399 ? -7.080 5.596 7.076 1.00 97.50 399 ASN A CA 1
ATOM 2906 C C . ASN A 1 399 ? -7.482 6.401 5.832 1.00 97.50 399 ASN A C 1
ATOM 2908 O O . ASN A 1 399 ? -8.541 7.026 5.828 1.00 97.50 399 ASN A O 1
ATOM 2912 N N . ALA A 1 400 ? -6.682 6.360 4.763 1.00 96.06 400 ALA A N 1
ATOM 2913 C CA . ALA A 1 400 ? -7.030 7.017 3.505 1.00 96.06 400 ALA A CA 1
ATOM 2914 C C . ALA A 1 400 ? -8.315 6.448 2.877 1.00 96.06 400 ALA A C 1
ATOM 2916 O O . ALA A 1 400 ? -9.093 7.215 2.318 1.00 96.06 400 ALA A O 1
ATOM 2917 N N . LEU A 1 401 ? -8.574 5.140 3.008 1.00 96.62 401 LEU A N 1
ATOM 2918 C CA . LEU A 1 401 ? -9.816 4.524 2.526 1.00 96.62 401 LEU A CA 1
ATOM 2919 C C . LEU A 1 401 ? -11.048 4.974 3.327 1.00 96.62 401 LEU A C 1
ATOM 2921 O O . LEU A 1 401 ? -12.109 5.175 2.741 1.00 96.62 401 LEU A O 1
ATOM 2925 N N . ALA A 1 402 ? -10.909 5.135 4.647 1.00 94.94 402 ALA A N 1
ATOM 2926 C CA . ALA A 1 402 ? -12.010 5.491 5.547 1.00 94.94 402 ALA A CA 1
ATOM 2927 C C . ALA A 1 402 ? -12.286 7.003 5.648 1.00 94.94 402 ALA A C 1
ATOM 2929 O O . ALA A 1 402 ? -13.314 7.406 6.190 1.00 94.94 402 ALA A O 1
ATOM 2930 N N . THR A 1 403 ? -11.386 7.853 5.149 1.00 90.62 403 THR A N 1
ATOM 2931 C CA . THR A 1 403 ? -11.535 9.311 5.248 1.00 90.62 403 THR A CA 1
ATOM 2932 C C . THR A 1 403 ? -12.523 9.824 4.197 1.00 90.62 403 THR A C 1
ATOM 2934 O O . THR A 1 403 ? -12.275 9.706 2.995 1.00 90.62 403 THR A O 1
ATOM 2937 N N . ARG A 1 404 ? -13.631 10.438 4.638 1.00 83.69 404 ARG A N 1
ATOM 2938 C CA . ARG A 1 404 ? -14.537 11.179 3.746 1.00 83.69 404 ARG A CA 1
ATOM 2939 C C . ARG A 1 404 ? -13.864 12.438 3.224 1.00 83.69 404 ARG A C 1
ATOM 2941 O O . ARG A 1 404 ? -13.215 13.166 3.977 1.00 83.69 404 ARG A O 1
ATOM 2948 N N . ARG A 1 405 ? -14.041 12.697 1.931 1.00 76.69 405 ARG A N 1
ATOM 2949 C CA . ARG A 1 405 ? -13.512 13.892 1.273 1.00 76.69 405 ARG A CA 1
ATOM 2950 C C . ARG A 1 405 ? -14.615 14.948 1.149 1.00 76.69 405 ARG A C 1
ATOM 2952 O O . ARG A 1 405 ? -15.780 14.583 0.964 1.00 76.69 405 ARG A O 1
ATOM 2959 N N . PRO A 1 406 ? -14.282 16.244 1.270 1.00 69.19 406 PRO A N 1
ATOM 2960 C CA . PRO A 1 406 ? -15.202 17.301 0.870 1.00 69.19 406 PRO A CA 1
ATOM 2961 C C . PRO A 1 406 ? -15.595 17.075 -0.592 1.00 69.19 406 PRO A C 1
ATOM 2963 O O . PRO A 1 406 ? -14.728 16.741 -1.399 1.00 69.19 406 PRO A O 1
ATOM 2966 N N . LEU A 1 407 ? -16.880 17.213 -0.921 1.00 55.41 407 LEU A N 1
ATOM 2967 C CA . LEU A 1 407 ? -17.333 17.130 -2.305 1.00 55.41 407 LEU A CA 1
ATOM 2968 C C . LEU A 1 407 ? -16.671 18.268 -3.088 1.00 55.41 407 LEU A C 1
ATOM 2970 O O . LEU A 1 407 ? -16.925 19.442 -2.822 1.00 55.41 407 LEU A O 1
ATOM 2974 N N . GLU A 1 408 ? -15.782 17.923 -4.014 1.00 54.25 408 GLU A N 1
ATOM 2975 C CA . GLU A 1 408 ? -15.318 18.877 -5.013 1.00 54.25 408 GLU A CA 1
ATOM 2976 C C . GLU A 1 408 ? -16.486 19.095 -5.978 1.00 54.25 408 GLU A C 1
ATOM 2978 O O . GLU A 1 408 ? -16.918 18.147 -6.639 1.00 54.25 408 GLU A O 1
ATOM 2983 N N . ASP A 1 409 ? -17.037 20.314 -6.022 1.00 36.81 409 ASP A N 1
ATOM 2984 C CA . ASP A 1 409 ? -18.071 20.681 -6.992 1.00 36.81 409 ASP A CA 1
ATOM 2985 C C . ASP A 1 409 ? -17.571 20.308 -8.390 1.00 36.81 409 ASP A C 1
ATOM 2987 O O . ASP A 1 409 ? -16.608 20.879 -8.915 1.00 36.81 409 ASP A O 1
ATOM 2991 N N . ALA A 1 410 ? -18.217 19.303 -8.982 1.00 36.97 410 ALA A N 1
ATOM 2992 C CA . ALA A 1 410 ? -17.936 18.817 -10.319 1.00 36.97 410 ALA A CA 1
ATOM 2993 C C . ALA A 1 410 ? -18.271 19.924 -11.334 1.00 36.97 410 ALA A C 1
ATOM 2995 O O . ALA A 1 410 ? -19.354 19.955 -11.906 1.00 36.97 410 ALA A O 1
ATOM 2996 N N . GLY A 1 411 ? -17.352 20.870 -11.532 1.00 35.88 411 GLY A N 1
ATOM 2997 C CA . GLY A 1 411 ? -17.542 21.964 -12.482 1.00 35.88 411 GLY A CA 1
ATOM 2998 C C . GLY A 1 411 ? -16.573 23.137 -12.375 1.00 35.88 411 GLY A C 1
ATOM 2999 O O . GLY A 1 411 ? -16.372 23.822 -13.373 1.00 35.88 411 GLY A O 1
ATOM 3000 N N . LEU A 1 412 ? -15.922 23.370 -11.234 1.00 34.28 412 LEU A N 1
ATOM 3001 C CA . LEU A 1 412 ? -14.974 24.479 -11.091 1.00 34.28 412 LEU A CA 1
ATOM 3002 C C . LEU A 1 412 ? -13.752 23.996 -10.316 1.00 34.28 412 LEU A C 1
ATOM 3004 O O . LEU A 1 412 ? -13.794 23.847 -9.101 1.00 34.28 412 LEU A O 1
ATOM 3008 N N . GLY A 1 413 ? -12.660 23.740 -11.040 1.00 37.12 413 GLY A N 1
ATOM 3009 C CA . GLY A 1 413 ? -11.354 23.439 -10.459 1.00 37.12 413 GLY A CA 1
ATOM 3010 C C . GLY A 1 413 ? -10.835 24.626 -9.648 1.00 37.12 413 GLY A C 1
ATOM 3011 O O . GLY A 1 413 ? -10.076 25.445 -10.158 1.00 37.12 413 GLY A O 1
ATOM 3012 N N . GLY A 1 414 ? -11.284 24.734 -8.401 1.00 31.05 414 GLY A N 1
ATOM 3013 C CA . GLY A 1 414 ? -10.716 25.605 -7.383 1.00 31.05 414 GLY A CA 1
ATOM 3014 C C . GLY A 1 414 ? -9.524 24.926 -6.703 1.00 31.05 414 GLY A C 1
ATOM 3015 O O . GLY A 1 414 ? -9.442 23.696 -6.678 1.00 31.05 414 GLY A O 1
ATOM 3016 N N . PRO A 1 415 ? -8.568 25.698 -6.165 1.00 31.27 415 PRO A N 1
ATOM 3017 C CA . PRO A 1 415 ? -7.369 25.134 -5.573 1.00 31.27 415 PRO A CA 1
ATOM 3018 C C . PRO A 1 415 ? -7.714 24.367 -4.293 1.00 31.27 415 PRO A C 1
ATOM 3020 O O . PRO A 1 415 ? -8.277 24.912 -3.344 1.00 31.27 415 PRO A O 1
ATOM 3023 N N . VAL A 1 416 ? -7.311 23.098 -4.263 1.00 39.59 416 VAL A N 1
ATOM 3024 C CA . VAL A 1 416 ? -7.159 22.302 -3.041 1.00 39.59 416 VAL A CA 1
ATOM 3025 C C . VAL A 1 416 ? -6.251 23.081 -2.074 1.00 39.59 416 VAL A C 1
ATOM 3027 O O . VAL A 1 416 ? -5.225 23.604 -2.523 1.00 39.59 416 VAL A O 1
ATOM 3030 N N . PRO A 1 417 ? -6.543 23.156 -0.760 1.00 30.50 417 PRO A N 1
ATOM 3031 C CA . PRO A 1 417 ? -5.605 23.712 0.205 1.00 30.50 417 PRO A CA 1
ATOM 3032 C C . PRO A 1 417 ? -4.412 22.756 0.346 1.00 30.50 417 PRO A C 1
ATOM 3034 O O . PRO A 1 417 ? -4.380 21.858 1.185 1.00 30.50 417 PRO A O 1
ATOM 3037 N N . GLY A 1 418 ? -3.422 22.938 -0.524 1.00 31.38 418 GLY A N 1
ATOM 3038 C CA . GLY A 1 418 ? -2.092 22.378 -0.378 1.00 31.38 418 GLY A CA 1
ATOM 3039 C C . GLY A 1 418 ? -1.346 23.157 0.695 1.00 31.38 418 GLY A C 1
ATOM 3040 O O . GLY A 1 418 ? -1.028 24.331 0.518 1.00 31.38 418 GLY A O 1
ATOM 3041 N N . GLY A 1 419 ? -1.060 22.503 1.819 1.00 32.53 419 GLY A N 1
ATOM 3042 C CA . GLY A 1 419 ? -0.092 22.999 2.786 1.00 32.53 419 GLY A CA 1
ATOM 3043 C C . GLY A 1 419 ? 1.280 23.131 2.128 1.00 32.53 419 GLY A C 1
ATOM 3044 O O . GLY A 1 419 ? 1.927 22.138 1.806 1.00 32.53 419 GLY A O 1
ATOM 3045 N N . SER A 1 420 ? 1.719 24.365 1.910 1.00 30.33 420 SER A N 1
ATOM 3046 C CA . SER A 1 420 ? 3.101 24.725 1.590 1.00 30.33 420 SER A CA 1
ATOM 3047 C C . SER A 1 420 ? 3.315 26.169 2.038 1.00 30.33 420 SER A C 1
ATOM 3049 O O . SER A 1 420 ? 2.967 27.111 1.333 1.00 30.33 420 SER A O 1
ATOM 3051 N N . ALA A 1 421 ? 3.831 26.350 3.253 1.00 26.94 421 ALA A N 1
ATOM 3052 C CA . ALA A 1 421 ? 4.243 27.654 3.752 1.00 26.94 421 ALA A CA 1
ATOM 3053 C C . ALA A 1 421 ? 5.547 28.067 3.049 1.00 26.94 421 ALA A C 1
ATOM 3055 O O . ALA A 1 421 ? 6.594 27.473 3.299 1.00 26.94 421 ALA A O 1
ATOM 3056 N N . SER A 1 422 ? 5.494 29.074 2.172 1.00 27.92 422 SER A N 1
ATOM 3057 C CA . SER A 1 422 ? 6.688 29.782 1.699 1.00 27.92 422 SER A CA 1
ATOM 3058 C C . SER A 1 422 ? 6.900 31.034 2.548 1.00 27.92 422 SER A C 1
ATOM 3060 O O . SER A 1 422 ? 6.063 31.937 2.554 1.00 27.92 422 SER A O 1
ATOM 3062 N N . ILE A 1 423 ? 8.026 31.090 3.256 1.00 25.95 423 ILE A N 1
ATOM 3063 C CA . ILE A 1 423 ? 8.501 32.274 3.976 1.00 25.95 423 ILE A CA 1
ATOM 3064 C C . ILE A 1 423 ? 9.028 33.272 2.937 1.00 25.95 423 ILE A C 1
ATOM 3066 O O . ILE A 1 423 ? 10.070 33.040 2.330 1.00 25.95 423 ILE A O 1
ATOM 3070 N N . ALA A 1 424 ? 8.317 34.380 2.738 1.00 25.83 424 ALA A N 1
ATOM 3071 C CA . ALA A 1 424 ? 8.854 35.571 2.089 1.00 25.83 424 ALA A CA 1
ATOM 3072 C C . ALA A 1 424 ? 9.356 36.528 3.181 1.00 25.83 424 ALA A C 1
ATOM 3074 O O . ALA A 1 424 ? 8.581 36.989 4.018 1.00 25.83 424 ALA A O 1
ATOM 3075 N N . GLN A 1 425 ? 10.663 36.796 3.194 1.00 27.38 425 GLN A N 1
ATOM 3076 C CA . GLN A 1 425 ? 11.280 37.824 4.031 1.00 27.38 425 GLN A CA 1
ATOM 3077 C C . GLN A 1 425 ? 10.893 39.210 3.497 1.00 27.38 425 GLN A C 1
ATOM 3079 O O . GLN A 1 425 ? 11.350 39.623 2.435 1.00 27.38 425 GLN A O 1
ATOM 3084 N N . GLY A 1 426 ? 10.051 39.925 4.244 1.00 24.70 426 GLY A N 1
ATOM 3085 C CA . GLY A 1 426 ? 9.825 41.362 4.100 1.00 24.70 426 GLY A CA 1
ATOM 3086 C C . GLY A 1 426 ? 10.515 42.109 5.241 1.00 24.70 426 GLY A C 1
ATOM 3087 O O . GLY A 1 426 ? 10.292 41.799 6.409 1.00 24.70 426 GLY A O 1
ATOM 3088 N N . ALA A 1 427 ? 11.378 43.062 4.894 1.00 25.97 427 ALA A N 1
ATOM 3089 C CA . ALA A 1 427 ? 12.105 43.925 5.822 1.00 25.97 427 ALA A CA 1
ATOM 3090 C C . ALA A 1 427 ? 11.167 44.816 6.667 1.00 25.97 427 ALA A C 1
ATOM 3092 O O . ALA A 1 427 ? 10.188 45.332 6.123 1.00 25.97 427 ALA A O 1
ATOM 3093 N N . PRO A 1 428 ? 11.473 45.081 7.953 1.00 27.17 428 PRO A N 1
ATOM 3094 C CA . PRO A 1 428 ? 10.838 46.159 8.702 1.00 27.17 428 PRO A CA 1
ATOM 3095 C C . PRO A 1 428 ? 11.639 47.477 8.603 1.00 27.17 428 PRO A C 1
ATOM 3097 O O . PRO A 1 428 ? 12.852 47.457 8.372 1.00 27.17 428 PRO A O 1
ATOM 3100 N N . PRO A 1 429 ? 10.976 48.636 8.777 1.00 28.08 429 PRO A N 1
ATOM 3101 C CA . PRO A 1 429 ? 11.602 49.951 8.702 1.00 28.08 429 PRO A CA 1
ATOM 3102 C C . PRO A 1 429 ? 12.421 50.293 9.958 1.00 28.08 429 PRO A C 1
ATOM 3104 O O . PRO A 1 429 ? 12.229 49.743 11.040 1.00 28.08 429 PRO A O 1
ATOM 3107 N N . ALA A 1 430 ? 13.343 51.236 9.774 1.00 25.97 430 ALA A N 1
ATOM 3108 C CA . ALA A 1 430 ? 14.293 51.744 10.754 1.00 25.97 430 ALA A CA 1
ATOM 3109 C C . ALA A 1 430 ? 13.661 52.514 11.934 1.00 25.97 430 ALA A C 1
ATOM 3111 O O . ALA A 1 430 ? 12.696 53.252 11.747 1.00 25.97 430 ALA A O 1
ATOM 3112 N N . GLY A 1 431 ? 14.326 52.459 13.100 1.00 25.30 431 GLY A N 1
ATOM 3113 C CA . GLY A 1 431 ? 14.350 53.567 14.065 1.00 25.30 431 GLY A CA 1
ATOM 3114 C C . GLY A 1 431 ? 14.387 53.198 15.557 1.00 25.30 431 GLY A C 1
ATOM 3115 O O . GLY A 1 431 ? 13.340 52.959 16.142 1.00 25.30 431 GLY A O 1
ATOM 3116 N N . GLY A 1 432 ? 15.568 53.304 16.192 1.00 24.36 432 GLY A N 1
ATOM 3117 C CA . GLY A 1 432 ? 15.687 53.881 17.548 1.00 24.36 432 GLY A CA 1
ATOM 3118 C C . GLY A 1 432 ? 16.151 53.007 18.732 1.00 24.36 432 GLY A C 1
ATOM 3119 O O . GLY A 1 432 ? 15.327 52.610 19.539 1.00 24.36 432 GLY A O 1
ATOM 3120 N N . GLY A 1 433 ? 17.477 52.858 18.901 1.00 23.42 433 GLY A N 1
ATOM 3121 C CA . GLY A 1 433 ? 18.219 53.117 20.159 1.00 23.42 433 GLY A CA 1
ATOM 3122 C C . GLY A 1 433 ? 18.193 52.124 21.343 1.00 23.42 433 GLY A C 1
ATOM 3123 O O . GLY A 1 433 ? 17.165 51.949 21.981 1.00 23.42 433 GLY A O 1
ATOM 3124 N N . GLY A 1 434 ? 19.381 51.638 21.759 1.00 24.67 434 GLY A N 1
ATOM 3125 C CA . GLY A 1 434 ? 19.657 51.319 23.179 1.00 24.67 434 GLY A CA 1
ATOM 3126 C C . GLY A 1 434 ? 20.405 50.015 23.521 1.00 24.67 434 GLY A C 1
ATOM 3127 O O . GLY A 1 434 ? 19.791 49.064 23.972 1.00 24.67 434 GLY A O 1
ATOM 3128 N N . VAL A 1 435 ? 21.731 50.015 23.331 1.00 25.31 435 VAL A N 1
ATOM 3129 C CA . VAL A 1 435 ? 22.833 49.354 24.087 1.00 25.31 435 VAL A CA 1
ATOM 3130 C C . VAL A 1 435 ? 22.532 48.181 25.060 1.00 25.31 435 VAL A C 1
ATOM 3132 O O . VAL A 1 435 ? 21.921 48.393 26.102 1.00 25.31 435 VAL A O 1
ATOM 3135 N N . GLY A 1 436 ? 23.199 47.025 24.849 1.00 23.86 436 GLY A N 1
ATOM 3136 C CA . GLY A 1 436 ? 23.826 46.261 25.953 1.00 23.86 436 GLY A CA 1
ATOM 3137 C C . GLY A 1 436 ? 23.795 44.714 25.943 1.00 23.86 436 GLY A C 1
ATOM 3138 O O . GLY A 1 436 ? 22.831 44.128 26.408 1.00 23.86 436 GLY A O 1
ATOM 3139 N N . VAL A 1 437 ? 24.955 44.107 25.626 1.00 25.48 437 VAL A N 1
ATOM 3140 C CA . VAL A 1 437 ? 25.523 42.832 26.163 1.00 25.48 437 VAL A CA 1
ATOM 3141 C C . VAL A 1 437 ? 25.107 41.466 25.533 1.00 25.48 437 VAL A C 1
ATOM 3143 O O . VAL A 1 437 ? 23.957 41.196 25.223 1.00 25.48 437 VAL A O 1
ATOM 3146 N N . VAL A 1 438 ? 26.135 40.625 25.330 1.00 25.67 438 VAL A N 1
ATOM 3147 C CA . VAL A 1 438 ? 26.326 39.334 24.593 1.00 25.67 438 VAL A CA 1
ATOM 3148 C C . VAL A 1 438 ? 26.297 38.132 25.595 1.00 25.67 438 VAL A C 1
ATOM 3150 O O . VAL A 1 438 ? 26.365 38.451 26.783 1.00 25.67 438 VAL A O 1
ATOM 3153 N N . PRO A 1 439 ? 26.328 36.795 25.279 1.00 30.61 439 PRO A N 1
ATOM 3154 C CA . PRO A 1 439 ? 26.167 35.977 24.040 1.00 30.61 439 PRO A CA 1
ATOM 3155 C C . PRO A 1 439 ? 25.112 34.828 24.134 1.00 30.61 439 PRO A C 1
ATOM 3157 O O . PRO A 1 439 ? 24.706 34.434 25.221 1.00 30.61 439 PRO A O 1
ATOM 3160 N N . GLY A 1 440 ? 24.770 34.164 23.014 1.00 23.53 440 GLY A N 1
ATOM 3161 C CA . GLY A 1 440 ? 24.171 32.812 23.061 1.00 23.53 440 GLY A CA 1
ATOM 3162 C C . GLY A 1 440 ? 23.627 32.261 21.731 1.00 23.53 440 GLY A C 1
ATOM 3163 O O . GLY A 1 440 ? 22.614 32.750 21.256 1.00 23.53 440 GLY A O 1
ATOM 3164 N N . GLY A 1 441 ? 24.330 31.259 21.174 1.00 24.11 441 GLY A N 1
ATOM 3165 C CA . GLY A 1 441 ? 23.981 30.222 20.167 1.00 24.11 441 GLY A CA 1
ATOM 3166 C C . GLY A 1 441 ? 22.825 30.395 19.152 1.00 24.11 441 GLY A C 1
ATOM 3167 O O . GLY A 1 441 ? 21.699 30.680 19.548 1.00 24.11 441 GLY A O 1
ATOM 3168 N N . PRO A 1 442 ? 23.026 30.094 17.849 1.00 26.28 442 PRO A N 1
ATOM 3169 C CA . PRO A 1 442 ? 21.920 30.005 16.901 1.00 26.28 442 PRO A CA 1
ATOM 3170 C C . PRO A 1 442 ? 21.197 28.649 16.950 1.00 26.28 442 PRO A C 1
ATOM 3172 O O . PRO A 1 442 ? 21.797 27.577 17.011 1.00 26.28 442 PRO A O 1
ATOM 3175 N N . MET A 1 443 ? 19.872 28.768 16.903 1.00 25.86 443 MET A N 1
ATOM 3176 C CA . MET A 1 443 ? 18.849 27.732 16.962 1.00 25.86 443 MET A CA 1
ATOM 3177 C C . MET A 1 443 ? 18.799 26.850 15.706 1.00 25.86 443 MET A C 1
ATOM 3179 O O . MET A 1 443 ? 18.794 27.354 14.583 1.00 25.86 443 MET A O 1
ATOM 3183 N N . ALA A 1 444 ? 18.668 25.537 15.911 1.00 25.59 444 ALA A N 1
ATOM 3184 C CA . ALA A 1 444 ? 18.303 24.569 14.883 1.00 25.59 444 ALA A CA 1
ATOM 3185 C C . ALA A 1 444 ? 16.775 24.538 14.708 1.00 25.59 444 ALA A C 1
ATOM 3187 O O . ALA A 1 444 ? 16.022 24.389 15.670 1.00 25.59 444 ALA A O 1
ATOM 3188 N N . VAL A 1 445 ? 16.318 24.684 13.466 1.00 25.59 445 VAL A N 1
ATOM 3189 C CA . VAL A 1 445 ? 14.910 24.586 13.064 1.00 25.59 445 VAL A CA 1
ATOM 3190 C C . VAL A 1 445 ? 14.607 23.123 12.723 1.00 25.59 445 VAL A C 1
ATOM 3192 O O . VAL A 1 445 ? 14.892 22.661 11.622 1.00 25.59 445 VAL A O 1
ATOM 3195 N N . SER A 1 446 ? 14.040 22.379 13.677 1.00 25.27 446 SER A N 1
ATOM 3196 C CA . SER A 1 446 ? 13.479 21.041 13.446 1.00 25.27 446 SER A CA 1
ATOM 3197 C C . SER A 1 446 ? 12.118 21.154 12.754 1.00 25.27 446 SER A C 1
ATOM 3199 O O . SER A 1 446 ? 11.115 21.517 13.367 1.00 25.27 446 SER A O 1
ATOM 3201 N N . ALA A 1 447 ? 12.061 20.811 11.466 1.00 25.08 447 ALA A N 1
ATOM 3202 C CA . ALA A 1 447 ? 10.820 20.647 10.714 1.00 25.08 447 ALA A CA 1
ATOM 3203 C C . ALA A 1 447 ? 10.203 19.261 10.979 1.00 25.08 447 ALA A C 1
ATOM 3205 O O . ALA A 1 447 ? 10.242 18.369 10.138 1.00 25.08 447 ALA A O 1
ATOM 3206 N N . SER A 1 448 ? 9.600 19.091 12.156 1.00 26.41 448 SER A N 1
ATOM 3207 C CA . SER A 1 448 ? 8.552 18.088 12.372 1.00 26.41 448 SER A CA 1
ATOM 3208 C C . SER A 1 448 ? 7.205 18.796 12.297 1.00 26.41 448 SER A C 1
ATOM 3210 O O . SER A 1 448 ? 6.690 19.297 13.294 1.00 26.41 448 SER A O 1
ATOM 3212 N N . ALA A 1 449 ? 6.633 18.878 11.095 1.00 24.38 449 ALA A N 1
ATOM 3213 C CA . ALA A 1 449 ? 5.252 19.310 10.939 1.00 24.38 449 ALA A CA 1
ATOM 3214 C C . ALA A 1 449 ? 4.330 18.188 11.444 1.00 24.38 449 ALA A C 1
ATOM 3216 O O . ALA A 1 449 ? 3.964 17.269 10.711 1.00 24.38 449 ALA A O 1
ATOM 3217 N N . LEU A 1 450 ? 3.986 18.262 12.731 1.00 25.30 450 LEU A N 1
ATOM 3218 C CA . LEU A 1 450 ? 2.848 17.576 13.328 1.00 25.30 450 LEU A CA 1
ATOM 3219 C C . LEU A 1 450 ? 1.591 17.945 12.531 1.00 25.30 450 LEU A C 1
ATOM 3221 O O . LEU A 1 450 ? 1.068 19.050 12.641 1.00 25.30 450 LEU A O 1
ATOM 3225 N N . ILE A 1 451 ? 1.093 17.005 11.731 1.00 26.20 451 ILE A N 1
ATOM 3226 C CA . ILE A 1 451 ? -0.275 17.052 11.221 1.00 26.20 451 ILE A CA 1
ATOM 3227 C C . ILE A 1 451 ? -1.187 16.687 12.398 1.00 26.20 451 ILE A C 1
ATOM 3229 O O . ILE A 1 451 ? -1.548 15.529 12.607 1.00 26.20 451 ILE A O 1
ATOM 3233 N N . THR A 1 452 ? -1.545 17.679 13.208 1.00 23.91 452 THR A N 1
ATOM 3234 C CA . THR A 1 452 ? -2.664 17.604 14.153 1.00 23.91 452 THR A CA 1
ATOM 3235 C C . THR A 1 452 ? -3.973 17.691 13.366 1.00 23.91 452 THR A C 1
ATOM 3237 O O . THR A 1 452 ? -4.650 18.714 13.341 1.00 23.91 452 THR A O 1
ATOM 3240 N N . LEU A 1 453 ? -4.359 16.594 12.709 1.00 27.80 453 LEU A N 1
ATOM 3241 C CA . LEU A 1 453 ? -5.739 16.396 12.261 1.00 27.80 453 LEU A CA 1
ATOM 3242 C C . LEU A 1 453 ? -6.583 16.008 13.479 1.00 27.80 453 LEU A C 1
ATOM 3244 O O . LEU A 1 453 ? -6.740 14.836 13.805 1.00 27.80 453 LEU A O 1
ATOM 3248 N N . SER A 1 454 ? -7.109 17.011 14.178 1.00 24.02 454 SER A N 1
ATOM 3249 C CA . SER A 1 454 ? -8.304 16.837 15.004 1.00 24.02 454 SER A CA 1
ATOM 3250 C C . SER A 1 454 ? -9.518 17.262 14.182 1.00 24.02 454 SER A C 1
ATOM 3252 O O . SER A 1 454 ? -9.738 18.466 14.047 1.00 24.02 454 SER A O 1
ATOM 3254 N N . PRO A 1 455 ? -10.354 16.344 13.667 1.00 30.64 455 PRO A N 1
ATOM 3255 C CA . PRO A 1 455 ? -11.718 16.708 13.358 1.00 30.64 455 PRO A CA 1
ATOM 3256 C C . PRO A 1 455 ? -12.463 16.727 14.694 1.00 30.64 455 PRO A C 1
ATOM 3258 O O . PRO A 1 455 ? -12.875 15.694 15.221 1.00 30.64 455 PRO A O 1
ATOM 3261 N N . ARG A 1 456 ? -12.621 17.916 15.285 1.00 25.78 456 ARG A N 1
ATOM 3262 C CA . ARG A 1 456 ? -13.730 18.121 16.218 1.00 25.78 456 ARG A CA 1
ATOM 3263 C C . ARG A 1 456 ? -14.992 17.976 15.373 1.00 25.78 456 ARG A C 1
ATOM 3265 O O . ARG A 1 456 ? -15.333 18.881 14.618 1.00 25.78 456 ARG A O 1
ATOM 3272 N N . VAL A 1 457 ? -15.640 16.817 15.463 1.00 33.28 457 VAL A N 1
ATOM 3273 C CA . VAL A 1 457 ? -17.002 16.620 14.967 1.00 33.28 457 VAL A CA 1
ATOM 3274 C C . VAL A 1 457 ? -17.878 17.594 15.747 1.00 33.28 457 VAL A C 1
ATOM 3276 O O . VAL A 1 457 ? -18.202 17.372 16.911 1.00 33.28 457 VAL A O 1
ATOM 3279 N N . SER A 1 458 ? -18.177 18.736 15.133 1.00 27.00 458 SER A N 1
ATOM 3280 C CA . SER A 1 458 ? -19.224 19.624 15.610 1.00 27.00 458 SER A CA 1
ATOM 3281 C C . SER A 1 458 ? -20.533 19.045 15.090 1.00 27.00 458 SER A C 1
ATOM 3283 O O . SER A 1 458 ? -20.886 19.205 13.924 1.00 27.00 458 SER A O 1
ATOM 3285 N N . ALA A 1 459 ? -21.216 18.290 15.947 1.00 32.44 459 ALA A N 1
ATOM 3286 C CA . ALA A 1 459 ? -22.600 17.906 15.736 1.00 32.44 459 ALA A CA 1
ATOM 3287 C C . ALA A 1 459 ? -23.462 19.161 15.929 1.00 32.44 459 ALA A C 1
ATOM 3289 O O . ALA A 1 459 ? -23.924 19.409 17.035 1.00 32.44 459 ALA A O 1
ATOM 3290 N N . ASN A 1 460 ? -23.526 20.016 14.902 1.00 29.11 460 ASN A N 1
ATOM 3291 C CA . ASN A 1 460 ? -24.607 20.964 14.600 1.00 29.11 460 ASN A CA 1
ATOM 3292 C C . ASN A 1 460 ? -24.153 21.928 13.490 1.00 29.11 460 ASN A C 1
ATOM 3294 O O . ASN A 1 460 ? -23.361 22.831 13.744 1.00 29.11 460 ASN A O 1
ATOM 3298 N N . GLY A 1 461 ? -24.701 21.774 12.279 1.00 28.03 461 GLY A N 1
ATOM 3299 C CA . GLY A 1 461 ? -24.659 22.821 11.248 1.00 28.03 461 GLY A CA 1
ATOM 3300 C C . GLY A 1 461 ? -24.417 22.344 9.811 1.00 28.03 461 GLY A C 1
ATOM 3301 O O . GLY A 1 461 ? -23.294 22.032 9.441 1.00 28.03 461 GLY A O 1
ATOM 3302 N N . SER A 1 462 ? -25.489 22.381 9.009 1.00 28.83 462 SER A N 1
ATOM 3303 C CA . SER A 1 462 ? -25.546 22.510 7.537 1.00 28.83 462 SER A CA 1
ATOM 3304 C C . SER A 1 462 ? -24.798 21.497 6.648 1.00 28.83 462 SER A C 1
ATOM 3306 O O . SER A 1 462 ? -23.650 21.705 6.274 1.00 28.83 462 SER A O 1
ATOM 3308 N N . GLY A 1 463 ? -25.518 20.462 6.203 1.00 33.94 463 GLY A N 1
ATOM 3309 C CA . GLY A 1 463 ? -25.868 20.228 4.788 1.00 33.94 463 GLY A CA 1
ATOM 3310 C C . GLY A 1 463 ? -24.823 20.300 3.663 1.00 33.94 463 GLY A C 1
ATOM 3311 O O . GLY A 1 463 ? -25.231 20.446 2.516 1.00 33.94 463 GLY A O 1
ATOM 3312 N N . ALA A 1 464 ? -23.520 20.199 3.919 1.00 39.75 464 ALA A N 1
ATOM 3313 C CA . ALA A 1 464 ? -22.560 19.944 2.848 1.00 39.75 464 ALA A CA 1
ATOM 3314 C C . ALA A 1 464 ? -22.661 18.461 2.457 1.00 39.75 464 ALA A C 1
ATOM 3316 O O . ALA A 1 464 ? -22.364 17.595 3.281 1.00 39.75 464 ALA A O 1
ATOM 3317 N N . MET A 1 465 ? -23.102 18.156 1.228 1.00 52.31 465 MET A N 1
ATOM 3318 C CA . MET A 1 465 ? -22.988 16.804 0.667 1.00 52.31 465 MET A CA 1
ATOM 3319 C C . MET A 1 465 ? -21.527 16.364 0.815 1.00 52.31 465 MET A C 1
ATOM 3321 O O . MET A 1 465 ? -20.637 16.984 0.245 1.00 52.31 465 MET A O 1
ATOM 3325 N N . GLN A 1 466 ? -21.257 15.356 1.643 1.00 61.12 466 GLN A N 1
ATOM 3326 C CA . GLN A 1 466 ? -19.925 14.769 1.771 1.00 61.12 466 GLN A CA 1
ATOM 3327 C C . GLN A 1 466 ? -19.790 13.659 0.735 1.00 61.12 466 GLN A C 1
ATOM 3329 O O . GLN A 1 466 ? -20.723 12.885 0.531 1.00 61.12 466 GLN A O 1
ATOM 3334 N N . GLN A 1 467 ? -18.634 13.580 0.082 1.00 69.50 467 GLN A N 1
ATOM 3335 C CA . GLN A 1 467 ? -18.354 12.499 -0.850 1.00 69.50 467 GLN A CA 1
ATOM 3336 C C . GLN A 1 467 ? -18.172 11.191 -0.069 1.00 69.50 467 GLN A C 1
ATOM 3338 O O . GLN A 1 467 ? -17.428 11.166 0.918 1.00 69.50 467 GLN A O 1
ATOM 3343 N N . GLU A 1 468 ? -18.812 10.115 -0.537 1.00 82.62 468 GLU A N 1
ATOM 3344 C CA . GLU A 1 468 ? -18.587 8.758 -0.026 1.00 82.62 468 GLU A CA 1
ATOM 3345 C C . GLU A 1 468 ? -17.084 8.447 0.003 1.00 82.62 468 GLU A C 1
ATOM 3347 O O . GLU A 1 468 ? -16.345 8.708 -0.960 1.00 82.62 468 GLU A O 1
ATOM 3352 N N . CYS A 1 469 ? -16.607 7.918 1.129 1.00 90.38 469 CYS A N 1
ATOM 3353 C CA . CYS A 1 469 ? -15.245 7.428 1.229 1.00 90.38 469 CYS A CA 1
ATOM 3354 C C . CYS A 1 469 ? -15.104 6.092 0.488 1.00 90.38 469 CYS A C 1
ATOM 3356 O O . CYS A 1 469 ? -16.073 5.419 0.136 1.00 90.38 469 CYS A O 1
ATOM 3358 N N . VAL A 1 470 ? -13.863 5.689 0.228 1.00 93.56 470 VAL A N 1
ATOM 3359 C CA . VAL A 1 470 ? -13.602 4.454 -0.521 1.00 93.56 470 VAL A CA 1
ATOM 3360 C C . VAL A 1 470 ? -14.076 3.223 0.253 1.00 93.56 470 VAL A C 1
ATOM 3362 O O . VAL A 1 470 ? -14.516 2.253 -0.358 1.00 93.56 470 VAL A O 1
ATOM 3365 N N . LEU A 1 471 ? -14.009 3.255 1.585 1.00 94.75 471 LEU A N 1
ATOM 3366 C CA . LEU A 1 471 ? -14.498 2.167 2.424 1.00 94.75 471 LEU A CA 1
ATOM 3367 C C . LEU A 1 471 ? -16.011 1.948 2.264 1.00 94.75 471 LEU A C 1
ATOM 3369 O O . LEU A 1 471 ? -16.429 0.800 2.193 1.00 94.75 471 LEU A O 1
ATOM 3373 N N . GLU A 1 472 ? -16.809 3.011 2.131 1.00 93.06 472 GLU A N 1
ATOM 3374 C CA . GLU A 1 472 ? -18.257 2.913 1.867 1.00 93.06 472 GLU A CA 1
ATOM 3375 C C . GLU A 1 472 ? -18.522 2.195 0.530 1.00 93.06 472 GLU A C 1
ATOM 3377 O O . GLU A 1 472 ? -19.295 1.238 0.464 1.00 93.06 472 GLU A O 1
ATOM 3382 N N . ALA A 1 473 ? -17.780 2.561 -0.521 1.00 93.38 473 ALA A N 1
ATOM 3383 C CA . ALA A 1 473 ? -17.860 1.877 -1.813 1.00 93.38 473 ALA A CA 1
ATOM 3384 C C . ALA A 1 473 ? -17.395 0.408 -1.744 1.00 93.38 473 ALA A C 1
ATOM 3386 O O . ALA A 1 473 ? -17.931 -0.449 -2.450 1.00 93.38 473 ALA A O 1
ATOM 3387 N N . LEU A 1 474 ? -16.405 0.096 -0.900 1.00 94.81 474 LEU A N 1
ATOM 3388 C CA . LEU A 1 474 ? -15.935 -1.274 -0.679 1.00 94.81 474 LEU A CA 1
ATOM 3389 C C . LEU A 1 474 ? -16.964 -2.128 0.056 1.00 94.81 474 LEU A C 1
ATOM 3391 O O . LEU A 1 474 ? -17.131 -3.286 -0.313 1.00 94.81 474 LEU A O 1
ATOM 3395 N N . LEU A 1 475 ? -17.657 -1.581 1.054 1.00 93.88 475 LEU A N 1
ATOM 3396 C CA . LEU A 1 475 ? -18.711 -2.297 1.775 1.00 93.88 475 LEU A CA 1
ATOM 3397 C C . LEU A 1 475 ? -19.830 -2.739 0.824 1.00 93.88 475 LEU A C 1
ATOM 3399 O O . LEU A 1 475 ? -20.264 -3.888 0.880 1.00 93.88 475 LEU A O 1
ATOM 3403 N N . CYS A 1 476 ? -20.200 -1.878 -0.128 1.00 92.06 476 CYS A N 1
ATOM 3404 C CA . CYS A 1 476 ? -21.200 -2.200 -1.144 1.00 92.06 476 CYS A CA 1
ATOM 3405 C C . CYS A 1 476 ? -20.669 -3.141 -2.242 1.00 92.06 476 CYS A C 1
ATOM 3407 O O . CYS A 1 476 ? -21.361 -4.065 -2.665 1.00 92.06 476 CYS A O 1
ATOM 3409 N N . GLY A 1 477 ? -19.456 -2.893 -2.751 1.00 92.31 477 GLY A N 1
ATOM 3410 C CA . GLY A 1 477 ? -18.931 -3.578 -3.938 1.00 92.31 477 GLY A CA 1
ATOM 3411 C C . GLY A 1 477 ? -18.177 -4.882 -3.662 1.00 92.31 477 GLY A C 1
ATOM 3412 O O . GLY A 1 477 ? -18.163 -5.775 -4.507 1.00 92.31 477 GLY A O 1
ATOM 3413 N N . ASN A 1 478 ? -17.522 -5.002 -2.506 1.00 95.44 478 ASN A N 1
ATOM 3414 C CA . ASN A 1 478 ? -16.790 -6.197 -2.085 1.00 95.44 478 ASN A CA 1
ATOM 3415 C C . ASN A 1 478 ? -16.693 -6.266 -0.543 1.00 95.44 478 ASN A C 1
ATOM 3417 O O . ASN A 1 478 ? -15.641 -5.952 0.035 1.00 95.44 478 ASN A O 1
ATOM 3421 N N . PRO A 1 479 ? -17.768 -6.705 0.141 1.00 95.00 479 PRO A N 1
ATOM 3422 C CA . PRO A 1 479 ? -17.831 -6.696 1.602 1.00 95.00 479 PRO A CA 1
ATOM 3423 C C . PRO A 1 479 ? -16.781 -7.606 2.252 1.00 95.00 479 PRO A C 1
ATOM 3425 O O . PRO A 1 479 ? -16.286 -7.297 3.332 1.00 95.00 479 PRO A O 1
ATOM 3428 N N . ALA A 1 480 ? -16.378 -8.698 1.592 1.00 95.75 480 ALA A N 1
ATOM 3429 C CA . ALA A 1 480 ? -15.340 -9.593 2.106 1.00 95.75 480 ALA A CA 1
ATOM 3430 C C . ALA A 1 480 ? -13.972 -8.894 2.196 1.00 95.75 480 ALA A C 1
ATOM 3432 O O . ALA A 1 480 ? -13.275 -9.004 3.207 1.00 95.75 480 ALA A O 1
ATOM 3433 N N . ALA A 1 481 ? -13.598 -8.128 1.168 1.00 95.94 481 ALA A N 1
ATOM 3434 C CA . ALA A 1 481 ? -12.361 -7.354 1.182 1.00 95.94 481 ALA A CA 1
ATOM 3435 C C . ALA A 1 481 ? -12.422 -6.183 2.171 1.00 95.94 481 ALA A C 1
ATOM 3437 O O . ALA A 1 481 ? -11.446 -5.938 2.886 1.00 95.94 481 ALA A O 1
ATOM 3438 N N . ALA A 1 482 ? -13.570 -5.500 2.260 1.00 96.88 482 ALA A N 1
ATOM 3439 C CA . ALA A 1 482 ? -13.802 -4.480 3.280 1.00 96.88 482 ALA A CA 1
ATOM 3440 C C . ALA A 1 482 ? -13.597 -5.065 4.685 1.00 96.88 482 ALA A C 1
ATOM 3442 O O . ALA A 1 482 ? -12.831 -4.513 5.474 1.00 96.88 482 ALA A O 1
ATOM 3443 N N . GLN A 1 483 ? -14.180 -6.236 4.958 1.00 97.06 483 GLN A N 1
ATOM 3444 C CA . GLN A 1 483 ? -14.051 -6.931 6.235 1.00 97.06 483 GLN A CA 1
ATOM 3445 C C . GLN A 1 483 ? -12.596 -7.280 6.573 1.00 97.06 483 GLN A C 1
ATOM 3447 O O . GLN A 1 483 ? -12.171 -7.069 7.708 1.00 97.06 483 GLN A O 1
ATOM 3452 N N . ALA A 1 484 ? -11.803 -7.751 5.606 1.00 97.69 484 ALA A N 1
ATOM 3453 C CA . ALA A 1 484 ? -10.376 -8.003 5.818 1.00 97.69 484 ALA A CA 1
ATOM 3454 C C . ALA A 1 484 ? -9.621 -6.724 6.233 1.00 97.69 484 ALA A C 1
ATOM 3456 O O . ALA A 1 484 ? -8.828 -6.738 7.180 1.00 97.69 484 ALA A O 1
ATOM 3457 N N . GLY A 1 485 ? -9.908 -5.595 5.576 1.00 97.38 485 GLY A N 1
ATOM 3458 C CA . GLY A 1 485 ? -9.358 -4.287 5.942 1.00 97.38 485 GLY A CA 1
ATOM 3459 C C . GLY A 1 485 ? -9.786 -3.831 7.341 1.00 97.38 485 GLY A C 1
ATOM 3460 O O . GLY A 1 485 ? -8.941 -3.418 8.135 1.00 97.38 485 GLY A O 1
ATOM 3461 N N . LEU A 1 486 ? -11.077 -3.963 7.664 1.00 98.00 486 LEU A N 1
ATOM 3462 C CA . LEU A 1 486 ? -11.656 -3.617 8.965 1.00 98.00 486 LEU A CA 1
ATOM 3463 C C . LEU A 1 486 ? -11.007 -4.408 10.105 1.00 98.00 486 LEU A C 1
ATOM 3465 O O . LEU A 1 486 ? -10.508 -3.816 11.064 1.00 98.00 486 LEU A O 1
ATOM 3469 N N . VAL A 1 487 ? -10.965 -5.738 9.984 1.00 97.50 487 VAL A N 1
ATOM 3470 C CA . VAL A 1 487 ? -10.381 -6.629 10.997 1.00 97.50 487 VAL A CA 1
ATOM 3471 C C . VAL A 1 487 ? -8.903 -6.314 11.196 1.00 97.50 487 VAL A C 1
ATOM 3473 O O . VAL A 1 487 ? -8.462 -6.182 12.333 1.00 97.50 487 VAL A O 1
ATOM 3476 N N . THR A 1 488 ? -8.144 -6.122 10.115 1.00 97.94 488 THR A N 1
ATOM 3477 C CA . THR A 1 488 ? -6.711 -5.799 10.211 1.00 97.94 488 THR A CA 1
ATOM 3478 C C . THR A 1 488 ? -6.472 -4.444 10.873 1.00 97.94 488 THR A C 1
ATOM 3480 O O . THR A 1 488 ? -5.620 -4.324 11.752 1.00 97.94 488 THR A O 1
ATOM 3483 N N . GLY A 1 489 ? -7.240 -3.422 10.483 1.00 97.25 489 GLY A N 1
ATOM 3484 C CA . GLY A 1 489 ? -7.116 -2.075 11.036 1.00 97.25 489 GLY A CA 1
ATOM 3485 C C . GLY A 1 489 ? -7.415 -2.010 12.533 1.00 97.25 489 GLY A C 1
ATOM 3486 O O . GLY A 1 489 ? -6.764 -1.254 13.250 1.00 97.25 489 GLY A O 1
ATOM 3487 N N . VAL A 1 490 ? -8.357 -2.825 13.016 1.00 97.12 490 VAL A N 1
ATOM 3488 C CA . VAL A 1 490 ? -8.707 -2.917 14.441 1.00 97.12 490 VAL A CA 1
ATOM 3489 C C . VAL A 1 490 ? -7.744 -3.822 15.215 1.00 97.12 490 VAL A C 1
ATOM 3491 O O . VAL A 1 490 ? -7.341 -3.466 16.323 1.00 97.12 490 VAL A O 1
ATOM 3494 N N . ALA A 1 491 ? -7.303 -4.942 14.630 1.00 96.00 491 ALA A N 1
ATOM 3495 C CA . ALA A 1 491 ? -6.311 -5.838 15.234 1.00 96.00 491 ALA A CA 1
ATOM 3496 C C . ALA A 1 491 ? -4.989 -5.118 15.547 1.00 96.00 491 ALA A C 1
ATOM 3498 O O . ALA A 1 491 ? -4.342 -5.427 16.545 1.00 96.00 491 ALA A O 1
ATOM 3499 N N . ALA A 1 492 ? -4.638 -4.100 14.756 1.00 96.06 492 ALA A N 1
ATOM 3500 C CA . ALA A 1 492 ? -3.460 -3.271 14.977 1.00 96.06 492 ALA A CA 1
ATOM 3501 C C . ALA A 1 492 ? -3.443 -2.493 16.304 1.00 96.06 492 ALA A C 1
ATOM 3503 O O . ALA A 1 492 ? -2.370 -2.080 16.740 1.00 96.06 492 ALA A O 1
ATOM 3504 N N . LEU A 1 493 ? -4.588 -2.324 16.981 1.00 94.19 493 LEU A N 1
ATOM 3505 C CA . LEU A 1 493 ? -4.616 -1.811 18.358 1.00 94.19 493 LEU A CA 1
ATOM 3506 C C . LEU A 1 493 ? -3.882 -2.747 19.329 1.00 94.19 493 LEU A C 1
ATOM 3508 O O . LEU A 1 493 ? -3.315 -2.285 20.315 1.00 94.19 493 LEU A O 1
ATOM 3512 N N . CYS A 1 494 ? -3.886 -4.048 19.042 1.00 92.75 494 CYS A N 1
ATOM 3513 C CA . CYS A 1 494 ? -3.328 -5.104 19.881 1.00 92.75 494 CYS A CA 1
ATOM 3514 C C . CYS A 1 494 ? -1.929 -5.557 19.426 1.00 92.75 494 CYS A C 1
ATOM 3516 O O . CYS A 1 494 ? -1.423 -6.578 19.893 1.00 92.75 494 CYS A O 1
ATOM 3518 N N . TRP A 1 495 ? -1.291 -4.844 18.495 1.00 93.19 495 TRP A N 1
ATOM 3519 C CA . TRP A 1 495 ? 0.087 -5.131 18.098 1.00 93.19 495 TRP A CA 1
ATOM 3520 C C . TRP A 1 495 ? 1.071 -4.306 18.933 1.00 93.19 495 TRP A C 1
ATOM 3522 O O . TRP A 1 495 ? 0.772 -3.162 19.290 1.00 93.19 495 TRP A O 1
ATOM 3532 N N . PRO A 1 496 ? 2.257 -4.850 19.272 1.00 91.00 496 PRO A N 1
ATOM 3533 C CA . PRO A 1 496 ? 3.216 -4.181 20.140 1.00 91.00 496 PRO A CA 1
ATOM 3534 C C . PRO A 1 496 ? 3.981 -3.045 19.431 1.00 91.00 496 PRO A C 1
ATOM 3536 O O . PRO A 1 496 ? 5.205 -2.986 19.497 1.00 91.00 496 PRO A O 1
ATOM 3539 N N . ASP A 1 497 ? 3.279 -2.130 18.752 1.00 92.50 497 ASP A N 1
ATOM 3540 C CA . ASP A 1 497 ? 3.827 -1.008 17.982 1.00 92.50 497 ASP A CA 1
ATOM 3541 C C . ASP A 1 497 ? 3.021 0.284 18.200 1.00 92.50 497 ASP A C 1
ATOM 3543 O O . ASP A 1 497 ? 1.875 0.402 17.765 1.00 92.50 497 ASP A O 1
ATOM 3547 N N . THR A 1 498 ? 3.624 1.271 18.868 1.00 91.88 498 THR A N 1
ATOM 3548 C CA . THR A 1 498 ? 2.948 2.510 19.294 1.00 91.88 498 THR A CA 1
ATOM 3549 C C . THR A 1 498 ? 2.393 3.317 18.116 1.00 91.88 498 THR A C 1
ATOM 3551 O O . THR A 1 498 ? 1.249 3.770 18.159 1.00 91.88 498 THR A O 1
ATOM 3554 N N . ASP A 1 499 ? 3.167 3.462 17.038 1.00 93.31 499 ASP A N 1
ATOM 3555 C CA . ASP A 1 499 ? 2.759 4.224 15.849 1.00 93.31 499 ASP A CA 1
ATOM 3556 C C . ASP A 1 499 ? 1.602 3.548 15.106 1.00 93.31 499 ASP A C 1
ATOM 3558 O O . ASP A 1 499 ? 0.674 4.214 14.637 1.00 93.31 499 ASP A O 1
ATOM 3562 N N . SER A 1 500 ? 1.641 2.218 14.998 1.00 94.81 500 SER A N 1
ATOM 3563 C CA . SER A 1 500 ? 0.544 1.446 14.416 1.00 94.81 500 SER A CA 1
ATOM 3564 C C . SER A 1 500 ? -0.720 1.580 15.260 1.00 94.81 500 SER A C 1
ATOM 3566 O O . SER A 1 500 ? -1.772 1.912 14.716 1.00 94.81 500 SER A O 1
ATOM 3568 N N . ALA A 1 501 ? -0.618 1.450 16.586 1.00 94.81 501 ALA A N 1
ATOM 3569 C CA . ALA A 1 501 ? -1.751 1.646 17.488 1.00 94.81 501 ALA A CA 1
ATOM 3570 C C . ALA A 1 501 ? -2.362 3.052 17.338 1.00 94.81 501 ALA A C 1
ATOM 3572 O O . ALA A 1 501 ? -3.580 3.199 17.254 1.00 94.81 501 ALA A O 1
ATOM 3573 N N . GLN A 1 502 ? -1.533 4.092 17.207 1.00 95.12 502 GLN A N 1
ATOM 3574 C CA . GLN A 1 502 ? -1.990 5.462 16.965 1.00 95.12 502 GLN A CA 1
ATOM 3575 C C . GLN A 1 502 ? -2.813 5.591 15.670 1.00 95.12 502 GLN A C 1
ATOM 3577 O O . GLN A 1 502 ? -3.880 6.214 15.657 1.00 95.12 502 GLN A O 1
ATOM 3582 N N . LYS A 1 503 ? -2.340 4.995 14.570 1.00 96.75 503 LYS A N 1
ATOM 3583 C CA . LYS A 1 503 ? -3.063 4.995 13.288 1.00 96.75 503 LYS A CA 1
ATOM 3584 C C . LYS A 1 503 ? -4.328 4.134 13.339 1.00 96.75 503 LYS A C 1
ATOM 3586 O O . LYS A 1 503 ? -5.328 4.514 12.733 1.00 96.75 503 LYS A O 1
ATOM 3591 N N . ALA A 1 504 ? -4.306 3.029 14.080 1.00 97.44 504 ALA A N 1
ATOM 3592 C CA . ALA A 1 504 ? -5.452 2.152 14.302 1.00 97.44 504 ALA A CA 1
ATOM 3593 C C . ALA A 1 504 ? -6.562 2.841 15.115 1.00 97.44 504 ALA A C 1
ATOM 3595 O O . ALA A 1 504 ? -7.744 2.691 14.801 1.00 97.44 504 ALA A O 1
ATOM 3596 N N . VAL A 1 505 ? -6.205 3.671 16.104 1.00 96.62 505 VAL A N 1
ATOM 3597 C CA . VAL A 1 505 ? -7.170 4.516 16.827 1.00 96.62 505 VAL A CA 1
ATOM 3598 C C . VAL A 1 505 ? -7.843 5.507 15.875 1.00 96.62 505 VAL A C 1
ATOM 3600 O O . VAL A 1 505 ? -9.066 5.640 15.901 1.00 96.62 505 VAL A O 1
ATOM 3603 N N . ASN A 1 506 ? -7.080 6.183 15.011 1.00 96.12 506 ASN A N 1
ATOM 3604 C CA . ASN A 1 506 ? -7.641 7.121 14.029 1.00 96.12 506 ASN A CA 1
ATOM 3605 C C . ASN A 1 506 ? -8.569 6.423 13.025 1.00 96.12 506 ASN A C 1
ATOM 3607 O O . ASN A 1 506 ? -9.651 6.932 12.721 1.00 96.12 506 ASN A O 1
ATOM 3611 N N . PHE A 1 507 ? -8.191 5.223 12.587 1.00 97.88 507 PHE A N 1
ATOM 3612 C CA . PHE A 1 507 ? -9.022 4.403 11.716 1.00 97.88 507 PHE A CA 1
ATOM 3613 C C . PHE A 1 507 ? -10.329 4.025 12.420 1.00 97.88 507 PHE A C 1
ATOM 3615 O O . PHE A 1 507 ? -11.408 4.287 11.901 1.00 97.88 507 PHE A O 1
ATOM 3622 N N . SER A 1 508 ? -10.246 3.540 13.661 1.00 97.62 508 SER A N 1
ATOM 3623 C CA . SER A 1 508 ? -11.408 3.165 14.479 1.00 97.62 508 SER A CA 1
ATOM 3624 C C . SER A 1 508 ? -12.354 4.340 14.760 1.00 97.62 508 SER A C 1
ATOM 3626 O O . SER A 1 508 ? -13.570 4.164 14.774 1.00 97.62 508 SER A O 1
ATOM 3628 N N . ARG A 1 509 ? -11.825 5.560 14.937 1.00 96.06 509 ARG A N 1
ATOM 3629 C CA . ARG A 1 509 ? -12.647 6.782 15.034 1.00 96.06 509 ARG A CA 1
ATOM 3630 C C . ARG A 1 509 ? -13.387 7.076 13.733 1.00 96.06 509 ARG A C 1
ATOM 3632 O O . ARG A 1 509 ? -14.550 7.464 13.779 1.00 96.06 509 ARG A O 1
ATOM 3639 N N . SER A 1 510 ? -12.731 6.869 12.593 1.00 95.44 510 SER A N 1
ATOM 3640 C CA . SER A 1 510 ? -13.361 7.023 11.278 1.00 95.44 510 SER A CA 1
ATOM 3641 C C . SER A 1 510 ? -14.484 5.998 11.090 1.00 95.44 510 SER A C 1
ATOM 3643 O O . SER A 1 510 ? -15.562 6.363 10.638 1.00 95.44 510 SER A O 1
ATOM 3645 N N . LEU A 1 511 ? -14.289 4.749 11.536 1.00 96.44 511 LEU A N 1
ATOM 3646 C CA . LEU A 1 511 ? -15.344 3.726 11.536 1.00 96.44 511 LEU A CA 1
ATOM 3647 C C . LEU A 1 511 ? -16.536 4.110 12.417 1.00 96.44 511 LEU A C 1
ATOM 3649 O O . LEU A 1 511 ? -17.676 3.956 11.992 1.00 96.44 511 LEU A O 1
ATOM 3653 N N . LEU A 1 512 ? -16.286 4.639 13.620 1.00 95.31 512 LEU A N 1
ATOM 3654 C CA . LEU A 1 512 ? -17.349 5.126 14.503 1.00 95.31 512 LEU A CA 1
ATOM 3655 C C . LEU A 1 512 ? -18.145 6.263 13.844 1.00 95.31 512 LEU A C 1
ATOM 3657 O O . LEU A 1 512 ? -19.371 6.239 13.883 1.00 95.31 512 LEU A O 1
ATOM 3661 N N . ALA A 1 513 ? -17.463 7.222 13.214 1.00 93.44 513 ALA A N 1
ATOM 3662 C CA . ALA A 1 513 ? -18.116 8.323 12.509 1.00 93.44 513 ALA A CA 1
ATOM 3663 C C . ALA A 1 513 ? -18.948 7.835 11.309 1.00 93.44 513 ALA A C 1
ATOM 3665 O O . ALA A 1 513 ? -20.054 8.326 11.090 1.00 93.44 513 ALA A O 1
ATOM 3666 N N . LEU A 1 514 ? -18.450 6.846 10.558 1.00 92.62 514 LEU A N 1
ATOM 3667 C CA . LEU A 1 514 ? -19.192 6.224 9.458 1.00 92.62 514 LEU A CA 1
ATOM 3668 C C . LEU A 1 514 ? -20.435 5.485 9.965 1.00 92.62 514 LEU A C 1
ATOM 3670 O O . LEU A 1 514 ? -21.522 5.707 9.435 1.00 92.62 514 LEU A O 1
ATOM 3674 N N . ALA A 1 515 ? -20.306 4.689 11.028 1.00 92.38 515 ALA A N 1
ATOM 3675 C CA . ALA A 1 515 ? -21.430 3.991 11.651 1.00 92.38 515 ALA A CA 1
ATOM 3676 C C . ALA A 1 515 ? -22.529 4.976 12.097 1.00 92.38 515 ALA A C 1
ATOM 3678 O O . ALA A 1 515 ? -23.682 4.841 11.699 1.00 92.38 515 ALA A O 1
ATOM 3679 N N . GLN A 1 516 ? -22.150 6.058 12.790 1.00 90.25 516 GLN A N 1
ATOM 3680 C CA . GLN A 1 516 ? -23.072 7.119 13.229 1.00 90.25 516 GLN A CA 1
ATOM 3681 C C . GLN A 1 516 ? -23.749 7.880 12.080 1.00 90.25 516 GLN A C 1
ATOM 3683 O O . GLN A 1 516 ? -24.767 8.538 12.287 1.00 90.25 516 GLN A O 1
ATOM 3688 N N . SER A 1 517 ? -23.178 7.833 10.876 1.00 88.06 517 SER A N 1
ATOM 3689 C CA . SER A 1 517 ? -23.700 8.543 9.707 1.00 88.06 517 SER A CA 1
ATOM 3690 C C . SER A 1 517 ? -24.712 7.744 8.876 1.00 88.06 517 SER A C 1
ATOM 3692 O O . SER A 1 517 ? -25.143 8.242 7.839 1.00 88.06 517 SER A O 1
ATOM 3694 N N . GLY A 1 518 ? -25.098 6.540 9.322 1.00 83.12 518 GLY A N 1
ATOM 3695 C CA . GLY A 1 518 ? -26.148 5.728 8.691 1.00 83.12 518 GLY A CA 1
ATOM 3696 C C . GLY A 1 518 ? -25.709 4.358 8.166 1.00 83.12 518 GLY A C 1
ATOM 3697 O O . GLY A 1 518 ? -26.514 3.679 7.535 1.00 83.12 518 GLY A O 1
ATOM 3698 N N . HIS A 1 519 ? -24.471 3.925 8.429 1.00 87.25 519 HIS A N 1
ATOM 3699 C CA . HIS A 1 519 ? -23.967 2.604 8.022 1.00 87.25 519 HIS A CA 1
ATOM 3700 C C . HIS A 1 519 ? -24.153 1.569 9.134 1.00 87.25 519 HIS A C 1
ATOM 3702 O O . HIS A 1 519 ? -23.212 1.253 9.866 1.00 87.25 519 HIS A O 1
ATOM 3708 N N . SER A 1 520 ? -25.369 1.028 9.260 1.00 85.75 520 SER A N 1
ATOM 3709 C CA . SER A 1 520 ? -25.741 0.092 10.340 1.00 85.75 520 SER A CA 1
ATOM 3710 C C . SER A 1 520 ? -24.924 -1.206 10.348 1.00 85.75 520 SER A C 1
ATOM 3712 O O . SER A 1 520 ? -24.701 -1.820 11.388 1.00 85.75 520 SER A O 1
ATOM 3714 N N . GLU A 1 521 ? -24.416 -1.622 9.189 1.00 87.69 521 GLU A N 1
ATOM 3715 C CA . GLU A 1 521 ? -23.501 -2.762 9.050 1.00 87.69 521 GLU A CA 1
ATOM 3716 C C . GLU A 1 521 ? -22.172 -2.580 9.804 1.00 87.69 521 GLU A C 1
ATOM 3718 O O . GLU A 1 521 ? -21.592 -3.556 10.284 1.00 87.69 521 GLU A O 1
ATOM 3723 N N . LEU A 1 522 ? -21.715 -1.334 9.984 1.00 92.44 522 LEU A N 1
ATOM 3724 C CA . LEU A 1 522 ? -20.521 -1.020 10.767 1.00 92.44 522 LEU A CA 1
ATOM 3725 C C . LEU A 1 522 ? -20.806 -0.922 12.267 1.00 92.44 522 LEU A C 1
ATOM 3727 O O . LEU A 1 522 ? -19.885 -1.117 13.060 1.00 92.44 522 LEU A O 1
ATOM 3731 N N . GLU A 1 523 ? -22.045 -0.651 12.687 1.00 92.19 523 GLU A N 1
ATOM 3732 C CA . GLU A 1 523 ? -22.393 -0.489 14.106 1.00 92.19 523 GLU A CA 1
ATOM 3733 C C . GLU A 1 523 ? -22.083 -1.758 14.901 1.00 92.19 523 GLU A C 1
ATOM 3735 O O . GLU A 1 523 ? -21.397 -1.700 15.923 1.00 92.19 523 GLU A O 1
ATOM 3740 N N . GLY A 1 524 ? -22.491 -2.924 14.390 1.00 91.44 524 GLY A N 1
ATOM 3741 C CA . GLY A 1 524 ? -22.179 -4.212 15.015 1.00 91.44 524 GLY A CA 1
ATOM 3742 C C . GLY A 1 524 ? -20.672 -4.474 15.109 1.00 91.44 524 GLY A C 1
ATOM 3743 O O . GLY A 1 524 ? -20.183 -4.968 16.128 1.00 91.44 524 GLY A O 1
ATOM 3744 N N . PHE A 1 525 ? -19.913 -4.083 14.081 1.00 95.12 525 PHE A N 1
ATOM 3745 C CA . PHE A 1 525 ? -18.458 -4.229 14.061 1.00 95.12 525 PHE A CA 1
ATOM 3746 C C . PHE A 1 525 ? -17.762 -3.287 15.056 1.00 95.12 525 PHE A C 1
ATOM 3748 O O . PHE A 1 525 ? -16.856 -3.712 15.776 1.00 95.12 525 PHE A O 1
ATOM 3755 N N . VAL A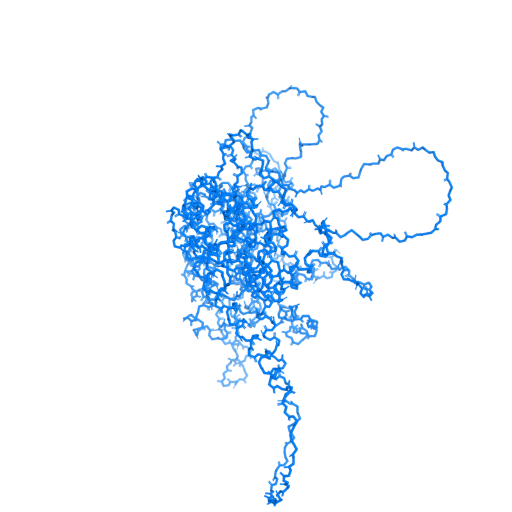 1 526 ? -18.197 -2.027 15.147 1.00 96.25 526 VAL A N 1
ATOM 3756 C CA . VAL A 1 526 ? -17.670 -1.047 16.108 1.00 96.25 526 VAL A CA 1
ATOM 3757 C C . VAL A 1 526 ? -17.989 -1.480 17.540 1.00 96.25 526 VAL A C 1
ATOM 3759 O O . VAL A 1 526 ? -17.105 -1.517 18.393 1.00 96.25 526 VAL A O 1
ATOM 3762 N N . ILE A 1 527 ? -19.231 -1.879 17.806 1.00 94.38 527 ILE A N 1
ATOM 3763 C CA . ILE A 1 527 ? -19.651 -2.310 19.141 1.00 94.38 527 ILE A CA 1
ATOM 3764 C C . ILE A 1 527 ? -18.920 -3.585 19.565 1.00 94.38 527 ILE A C 1
ATOM 3766 O O . ILE A 1 527 ? -18.483 -3.669 20.709 1.00 94.38 527 ILE A O 1
ATOM 3770 N N . GLY A 1 528 ? -18.743 -4.548 18.659 1.00 93.44 528 GLY A N 1
ATOM 3771 C CA . GLY A 1 528 ? -18.031 -5.794 18.932 1.00 93.44 528 GLY A CA 1
ATOM 3772 C C . GLY A 1 528 ? -16.511 -5.651 18.879 1.00 93.44 528 GLY A C 1
ATOM 3773 O O . GLY A 1 528 ? -15.834 -5.634 19.906 1.00 93.44 528 GLY A O 1
ATOM 3774 N N . ALA A 1 529 ? -15.956 -5.597 17.670 1.00 93.88 529 ALA A N 1
ATOM 3775 C CA . ALA A 1 529 ? -14.520 -5.708 17.434 1.00 93.88 529 ALA A CA 1
ATOM 3776 C C . ALA A 1 529 ? -13.738 -4.491 17.946 1.00 93.88 529 ALA A C 1
ATOM 3778 O O . ALA A 1 529 ? -12.754 -4.671 18.662 1.00 93.88 529 ALA A O 1
ATOM 3779 N N . VAL A 1 530 ? -14.179 -3.261 17.640 1.00 95.75 530 VAL A N 1
ATOM 3780 C CA . VAL A 1 530 ? -13.460 -2.046 18.081 1.00 95.75 530 VAL A CA 1
ATOM 3781 C C . VAL A 1 530 ? -13.448 -1.951 19.605 1.00 95.75 530 VAL A C 1
ATOM 3783 O O . VAL A 1 530 ? -12.389 -1.714 20.182 1.00 95.75 530 VAL A O 1
ATOM 3786 N N . THR A 1 531 ? -14.580 -2.194 20.273 1.00 94.00 531 THR A N 1
ATOM 3787 C CA . THR A 1 531 ? -14.651 -2.197 21.745 1.00 94.00 531 THR A CA 1
ATOM 3788 C C . THR A 1 531 ? -13.722 -3.243 22.359 1.00 94.00 531 THR A C 1
ATOM 3790 O O . THR A 1 531 ? -12.925 -2.903 23.236 1.00 94.00 531 THR A O 1
ATOM 3793 N N . ARG A 1 532 ? -13.767 -4.501 21.888 1.00 91.94 532 ARG A N 1
ATOM 3794 C CA . ARG A 1 532 ? -12.915 -5.581 22.417 1.00 91.94 532 ARG A CA 1
ATOM 3795 C C . ARG A 1 532 ? -11.430 -5.278 22.231 1.00 91.94 532 ARG A C 1
ATOM 3797 O O . ARG A 1 532 ? -10.663 -5.382 23.188 1.00 91.94 532 ARG A O 1
ATOM 3804 N N . SER A 1 533 ? -11.026 -4.853 21.036 1.00 92.94 533 SER A N 1
ATOM 3805 C CA . SER A 1 533 ? -9.627 -4.519 20.754 1.00 92.94 533 SER A CA 1
ATOM 3806 C C . SER A 1 533 ? -9.164 -3.273 21.507 1.00 92.94 533 SER A C 1
ATOM 3808 O O . SER A 1 533 ? -8.053 -3.265 22.029 1.00 92.94 533 SER A O 1
ATOM 3810 N N . ALA A 1 534 ? -10.013 -2.250 21.659 1.00 92.94 534 ALA A N 1
ATOM 3811 C CA . ALA A 1 534 ? -9.696 -1.082 22.477 1.00 92.94 534 ALA A CA 1
ATOM 3812 C C . ALA A 1 534 ? -9.443 -1.485 23.936 1.00 92.94 534 ALA A C 1
ATOM 3814 O O . ALA A 1 534 ? -8.414 -1.115 24.495 1.00 92.94 534 ALA A O 1
ATOM 3815 N N . ILE A 1 535 ? -10.318 -2.299 24.534 1.00 89.69 535 ILE A N 1
ATOM 3816 C CA . ILE A 1 535 ? -10.148 -2.775 25.913 1.00 89.69 535 ILE A CA 1
ATOM 3817 C C . ILE A 1 535 ? -8.883 -3.630 26.053 1.00 89.69 535 ILE A C 1
ATOM 3819 O O . ILE A 1 535 ? -8.077 -3.373 26.943 1.00 89.69 535 ILE A O 1
ATOM 3823 N N . SER A 1 536 ? -8.675 -4.597 25.155 1.00 87.94 536 SER A N 1
ATOM 3824 C CA . SER A 1 536 ? -7.491 -5.465 25.165 1.00 87.94 536 SER A CA 1
ATOM 3825 C C . SER A 1 536 ? -6.190 -4.662 25.034 1.00 87.94 536 SER A C 1
ATOM 3827 O O . SER A 1 536 ? -5.248 -4.875 25.797 1.00 87.94 536 SER A O 1
ATOM 3829 N N . SER A 1 537 ? -6.154 -3.667 24.142 1.00 89.75 537 SER A N 1
ATOM 3830 C CA . SER A 1 537 ? -4.959 -2.847 23.907 1.00 89.75 537 SER A CA 1
ATOM 3831 C C . SER A 1 537 ? -4.534 -1.982 25.100 1.00 89.75 537 SER A C 1
ATOM 3833 O O . SER A 1 537 ? -3.361 -1.621 25.200 1.00 89.75 537 SER A O 1
ATOM 3835 N N . LEU A 1 538 ? -5.448 -1.660 26.028 1.00 85.94 538 LEU A N 1
ATOM 3836 C CA . LEU A 1 538 ? -5.126 -0.908 27.251 1.00 85.94 538 LEU A CA 1
ATOM 3837 C C . LEU A 1 538 ? -4.252 -1.710 28.226 1.00 85.94 538 LEU A C 1
ATOM 3839 O O . LEU A 1 538 ? -3.574 -1.113 29.060 1.00 85.94 538 LEU A O 1
ATOM 3843 N N . GLY A 1 539 ? -4.243 -3.040 28.116 1.00 78.62 539 GLY A N 1
ATOM 3844 C CA . GLY A 1 539 ? -3.351 -3.910 28.883 1.00 78.62 539 GLY A CA 1
ATOM 3845 C C . GLY A 1 539 ? -1.940 -4.031 28.301 1.00 78.62 539 GLY A C 1
ATOM 3846 O O . GLY A 1 539 ? -1.103 -4.702 28.892 1.00 78.62 539 GLY A O 1
ATOM 3847 N N . MET A 1 540 ? -1.647 -3.406 27.155 1.00 78.62 540 MET A N 1
ATOM 3848 C CA . MET A 1 540 ? -0.366 -3.575 26.466 1.00 78.62 540 MET A CA 1
ATOM 3849 C C . MET A 1 540 ? 0.628 -2.451 26.779 1.00 78.62 540 MET A C 1
ATOM 3851 O O . MET A 1 540 ? 0.300 -1.266 26.736 1.00 78.62 540 MET A O 1
ATOM 3855 N N . VAL A 1 541 ? 1.885 -2.819 27.047 1.00 66.12 541 VAL A N 1
ATOM 3856 C CA . VAL A 1 541 ? 2.958 -1.875 27.422 1.00 66.12 541 VAL A CA 1
ATOM 3857 C C . VAL A 1 541 ? 3.345 -0.944 26.265 1.00 66.12 541 VAL A C 1
ATOM 3859 O O . VAL A 1 541 ? 3.604 0.241 26.471 1.00 66.12 541 VAL A O 1
ATOM 3862 N N . SER A 1 542 ? 3.328 -1.441 25.027 1.00 71.06 542 SER A N 1
ATOM 3863 C CA . SER A 1 542 ? 3.656 -0.666 23.820 1.00 71.06 542 SER A CA 1
ATOM 3864 C C . SER A 1 542 ? 2.712 0.515 23.574 1.00 71.06 542 SER A C 1
ATOM 3866 O O . SER A 1 542 ? 3.065 1.454 22.861 1.00 71.06 542 SER A O 1
ATOM 3868 N N . THR A 1 543 ? 1.501 0.483 24.131 1.00 72.00 543 THR A N 1
ATOM 3869 C CA . THR A 1 543 ? 0.459 1.473 23.858 1.00 72.00 543 THR A CA 1
ATOM 3870 C C . THR A 1 543 ? 0.364 2.544 24.931 1.00 72.00 543 THR A C 1
ATOM 3872 O O . THR A 1 543 ? -0.446 3.447 24.762 1.00 72.00 543 THR A O 1
ATOM 3875 N N . VAL A 1 544 ? 1.178 2.520 25.999 1.00 74.12 544 VAL A N 1
ATOM 3876 C CA . VAL A 1 544 ? 1.073 3.450 27.151 1.00 74.12 544 VAL A CA 1
ATOM 3877 C C . VAL A 1 544 ? 0.987 4.921 26.722 1.00 74.12 544 VAL A C 1
ATOM 3879 O O . VAL A 1 544 ? 0.191 5.679 27.276 1.00 74.12 544 VAL A O 1
ATOM 3882 N N . MET A 1 545 ? 1.722 5.319 25.678 1.00 77.06 545 MET A N 1
ATOM 3883 C CA . MET A 1 545 ? 1.676 6.683 25.123 1.00 77.06 545 MET A CA 1
ATOM 3884 C C . MET A 1 545 ? 0.368 7.008 24.371 1.00 77.06 545 MET A C 1
ATOM 3886 O O . MET A 1 545 ? -0.033 8.167 24.293 1.00 77.06 545 MET A O 1
ATOM 3890 N N . VAL A 1 546 ? -0.320 5.994 23.845 1.00 87.69 546 VAL A N 1
ATOM 3891 C CA . VAL A 1 546 ? -1.575 6.081 23.073 1.00 87.69 546 VAL A CA 1
ATOM 3892 C C . VAL A 1 546 ? -2.802 5.739 23.937 1.00 87.69 546 VAL A C 1
ATOM 3894 O O . VAL A 1 546 ? -3.929 6.036 23.546 1.00 87.69 546 VAL A O 1
ATOM 3897 N N . GLN A 1 547 ? -2.633 5.194 25.148 1.00 86.31 547 GLN A N 1
ATOM 3898 C CA . GLN A 1 547 ? -3.741 4.743 26.007 1.00 86.31 547 GLN A CA 1
ATOM 3899 C C . GLN A 1 547 ? -4.774 5.837 26.299 1.00 86.31 547 GLN A C 1
ATOM 3901 O O . GLN A 1 547 ? -5.968 5.553 26.350 1.00 86.31 547 GLN A O 1
ATOM 3906 N N . ALA A 1 548 ? -4.360 7.101 26.437 1.00 88.69 548 ALA A N 1
ATOM 3907 C CA . ALA A 1 548 ? -5.301 8.214 26.592 1.00 88.69 548 ALA A CA 1
ATOM 3908 C C . ALA A 1 548 ? -6.249 8.345 25.384 1.00 88.69 548 ALA A C 1
ATOM 3910 O O . ALA A 1 548 ? -7.434 8.630 25.544 1.00 88.69 548 ALA A O 1
ATOM 3911 N N . GLN A 1 549 ? -5.740 8.092 24.180 1.00 92.69 549 GLN A N 1
ATOM 3912 C CA . GLN A 1 549 ? -6.509 8.145 22.944 1.00 92.69 549 GLN A CA 1
ATOM 3913 C C . GLN A 1 549 ? -7.396 6.918 22.749 1.00 92.69 549 GLN A C 1
ATOM 3915 O O . GLN A 1 549 ? -8.516 7.067 22.263 1.00 92.69 549 GLN A O 1
ATOM 3920 N N . VAL A 1 550 ? -6.924 5.738 23.162 1.00 93.12 550 VAL A N 1
ATOM 3921 C CA . VAL A 1 550 ? -7.730 4.509 23.208 1.00 93.12 550 VAL A CA 1
ATOM 3922 C C . VAL A 1 550 ? -8.883 4.660 24.203 1.00 93.12 550 VAL A C 1
ATOM 3924 O O . VAL A 1 550 ? -10.020 4.339 23.874 1.00 93.12 550 VAL A O 1
ATOM 3927 N N . LEU A 1 551 ? -8.630 5.220 25.392 1.00 92.06 551 LEU A N 1
ATOM 3928 C CA . LEU A 1 551 ? -9.678 5.525 26.371 1.00 92.06 551 LEU A CA 1
ATOM 3929 C C . LEU A 1 551 ? -10.696 6.525 25.825 1.00 92.06 551 LEU A C 1
ATOM 3931 O O . LEU A 1 551 ? -11.888 6.388 26.087 1.00 92.06 551 LEU A O 1
ATOM 3935 N N . GLU A 1 552 ? -10.243 7.520 25.065 1.00 93.81 552 GLU A N 1
ATOM 3936 C CA . GLU A 1 552 ? -11.137 8.480 24.421 1.00 93.81 552 GLU A CA 1
ATOM 3937 C C . GLU A 1 552 ? -11.985 7.838 23.313 1.00 93.81 552 GLU A C 1
ATOM 3939 O O . GLU A 1 552 ? -13.173 8.138 23.193 1.00 93.81 552 GLU A O 1
ATOM 3944 N N . LEU A 1 553 ? -11.404 6.922 22.533 1.00 95.31 553 LEU A N 1
ATOM 3945 C CA . LEU A 1 553 ? -12.138 6.115 21.558 1.00 95.31 553 LEU A CA 1
ATOM 3946 C C . LEU A 1 553 ? -13.202 5.257 22.254 1.00 95.31 553 LEU A C 1
ATOM 3948 O O . LEU A 1 553 ? -14.369 5.317 21.877 1.00 95.31 553 LEU A O 1
ATOM 3952 N N . LEU A 1 554 ? -12.822 4.522 23.304 1.00 94.50 554 LEU A N 1
ATOM 3953 C CA . LEU A 1 554 ? -13.742 3.688 24.076 1.00 94.50 554 LEU A CA 1
ATOM 3954 C C . LEU A 1 554 ? -14.877 4.526 24.673 1.00 94.50 554 LEU A C 1
ATOM 3956 O O . LEU A 1 554 ? -16.042 4.162 24.549 1.00 94.50 554 LEU A O 1
ATOM 3960 N N . ARG A 1 555 ? -14.558 5.692 25.245 1.00 94.75 555 ARG A N 1
ATOM 3961 C CA . ARG A 1 555 ? -15.564 6.643 25.730 1.00 94.75 555 ARG A CA 1
ATOM 3962 C C . ARG A 1 555 ? -16.530 7.051 24.622 1.00 94.75 555 ARG A C 1
ATOM 3964 O O . ARG A 1 555 ? -17.730 7.032 24.852 1.00 94.75 555 ARG A O 1
ATOM 3971 N N . SER A 1 556 ? -16.024 7.387 23.437 1.00 95.31 556 SER A N 1
ATOM 3972 C CA . SER A 1 556 ? -16.856 7.808 22.303 1.00 95.31 556 SER A CA 1
ATOM 3973 C C . SER A 1 556 ? -17.838 6.709 21.878 1.00 95.31 556 SER A C 1
ATOM 3975 O O . SER A 1 556 ? -19.008 6.995 21.629 1.00 95.31 556 SER A O 1
ATOM 3977 N N . VAL A 1 557 ? -17.400 5.444 21.870 1.00 94.56 557 VAL A N 1
ATOM 3978 C CA . VAL A 1 557 ? -18.271 4.286 21.601 1.00 94.56 557 VAL A CA 1
ATOM 3979 C C . VAL A 1 557 ? -19.329 4.130 22.698 1.00 94.56 557 VAL A C 1
ATOM 3981 O O . VAL A 1 557 ? -20.515 4.024 22.389 1.00 94.56 557 VAL A O 1
ATOM 3984 N N . LEU A 1 558 ? -18.931 4.180 23.976 1.00 93.31 558 LEU A N 1
ATOM 3985 C CA . LEU A 1 558 ? -19.855 4.053 25.108 1.00 93.31 558 LEU A CA 1
ATOM 3986 C C . LEU A 1 558 ? -20.892 5.185 25.131 1.00 93.31 558 LEU A C 1
ATOM 3988 O O . LEU A 1 558 ? -22.075 4.923 25.296 1.00 93.31 558 LEU A O 1
ATOM 3992 N N . VAL A 1 559 ? -20.490 6.437 24.916 1.00 93.00 559 VAL A N 1
ATOM 3993 C CA . VAL A 1 559 ? -21.428 7.574 24.856 1.00 93.00 559 VAL A CA 1
ATOM 3994 C C . VAL A 1 559 ? -22.449 7.392 23.730 1.00 93.00 559 VAL A C 1
ATOM 3996 O O . VAL A 1 559 ? -23.614 7.737 23.905 1.00 93.00 559 VAL A O 1
ATOM 3999 N N . SER A 1 560 ? -22.027 6.817 22.602 1.00 91.69 560 SER A N 1
ATOM 4000 C CA . SER A 1 560 ? -22.888 6.642 21.429 1.00 91.69 560 SER A CA 1
ATOM 4001 C C . SER A 1 560 ? -23.906 5.518 21.601 1.00 91.69 560 SER A C 1
ATOM 4003 O O . SER A 1 560 ? -25.069 5.699 21.251 1.00 91.69 560 SER A O 1
ATOM 4005 N N . TYR A 1 561 ? -23.485 4.371 22.145 1.00 91.94 561 TYR A N 1
ATOM 4006 C CA . TYR A 1 561 ? -24.280 3.137 22.097 1.00 91.94 561 TYR A CA 1
ATOM 4007 C C . TYR A 1 561 ? -24.711 2.590 23.464 1.00 91.94 561 TYR A C 1
ATOM 4009 O O . TYR A 1 561 ? -25.556 1.703 23.504 1.00 91.94 561 TYR A O 1
ATOM 4017 N N . LEU A 1 562 ? -24.170 3.079 24.586 1.00 88.75 562 LEU A N 1
ATOM 4018 C CA . LEU A 1 562 ? -24.550 2.612 25.929 1.00 88.75 562 LEU A CA 1
ATOM 4019 C C . LEU A 1 562 ? -25.897 3.150 26.457 1.00 88.75 562 LEU A C 1
ATOM 4021 O O . LEU A 1 562 ? -26.518 2.428 27.243 1.00 88.75 562 LEU A O 1
ATOM 4025 N N . PRO A 1 563 ? -26.371 4.368 26.105 1.00 87.81 563 PRO A N 1
ATOM 4026 C CA . PRO A 1 563 ? -27.637 4.877 26.628 1.00 87.81 563 PRO A CA 1
ATOM 4027 C C . PRO A 1 563 ? -28.816 3.920 26.368 1.00 87.81 563 PRO A C 1
ATOM 4029 O O . PRO A 1 563 ? -28.928 3.382 25.268 1.00 87.81 563 PRO A O 1
ATOM 4032 N N . PRO A 1 564 ? -29.740 3.739 27.332 1.00 74.44 564 PRO A N 1
ATOM 4033 C CA . PRO A 1 564 ? -30.779 2.701 27.275 1.00 74.44 564 PRO A CA 1
ATOM 4034 C C . PRO A 1 564 ? -31.794 2.885 26.137 1.00 74.44 564 PRO A C 1
ATOM 4036 O O . PRO A 1 564 ? -32.478 1.937 25.769 1.00 74.44 564 PRO A O 1
ATOM 4039 N N . ASN A 1 565 ? -31.875 4.089 25.566 1.00 76.88 565 ASN A N 1
ATOM 4040 C CA . ASN A 1 565 ? -32.767 4.404 24.451 1.00 76.88 565 ASN A CA 1
ATOM 4041 C C . ASN A 1 565 ? -32.175 4.027 23.080 1.00 76.88 565 ASN A C 1
ATOM 4043 O O . ASN A 1 565 ? -32.825 4.256 22.064 1.00 76.88 565 ASN A O 1
ATOM 4047 N N . GLN A 1 566 ? -30.949 3.493 23.033 1.00 80.06 566 GLN A N 1
ATOM 4048 C CA . GLN A 1 566 ? -30.296 3.090 21.790 1.00 80.06 566 GLN A CA 1
ATOM 4049 C C . GLN A 1 566 ? -30.608 1.624 21.451 1.00 80.06 566 GLN A C 1
ATOM 4051 O O . GLN A 1 566 ? -30.481 0.759 22.323 1.00 80.06 566 GLN A O 1
ATOM 4056 N N . PRO A 1 567 ? -30.932 1.299 20.185 1.00 78.75 567 PRO A N 1
ATOM 4057 C CA . PRO A 1 567 ? -31.279 -0.065 19.775 1.00 78.75 567 PRO A CA 1
ATOM 4058 C C . PRO A 1 567 ? -30.137 -1.071 19.995 1.00 78.75 567 PRO A C 1
ATOM 4060 O O . PRO A 1 567 ? -30.388 -2.249 20.239 1.00 78.75 567 PRO A O 1
ATOM 4063 N N . HIS A 1 568 ? -28.884 -0.608 19.979 1.00 84.56 568 HIS A N 1
ATOM 4064 C CA . HIS A 1 568 ? -27.698 -1.455 20.134 1.00 84.56 568 HIS A CA 1
ATOM 4065 C C . HIS A 1 568 ? -27.125 -1.507 21.562 1.00 84.56 568 HIS A C 1
ATOM 4067 O O . HIS A 1 568 ? -26.072 -2.111 21.783 1.00 84.56 568 HIS A O 1
ATOM 4073 N N . ALA A 1 569 ? -27.814 -0.926 22.551 1.00 84.06 569 ALA A N 1
ATOM 4074 C CA . ALA A 1 569 ? -27.354 -0.923 23.941 1.00 84.06 569 ALA A CA 1
ATOM 4075 C C . ALA A 1 569 ? -27.230 -2.336 24.532 1.00 84.06 569 ALA A C 1
ATOM 4077 O O . ALA A 1 569 ? -26.307 -2.614 25.301 1.00 84.06 569 ALA A O 1
ATOM 4078 N N . SER A 1 570 ? -28.119 -3.255 24.144 1.00 85.12 570 SER A N 1
ATOM 4079 C CA . SER A 1 570 ? -28.070 -4.664 24.556 1.00 85.12 570 SER A CA 1
ATOM 4080 C C . SER A 1 570 ? -26.835 -5.388 24.011 1.00 85.12 570 SER A C 1
ATOM 4082 O O . SER A 1 570 ? -26.200 -6.146 24.742 1.00 85.12 570 SER A O 1
ATOM 4084 N N . LEU A 1 571 ? -26.449 -5.108 22.762 1.00 87.12 571 LEU A N 1
ATOM 4085 C CA . LEU A 1 571 ? -25.263 -5.685 22.131 1.00 87.12 571 LEU A CA 1
ATOM 4086 C C . LEU A 1 571 ? -23.982 -5.199 22.817 1.00 87.12 571 LEU A C 1
ATOM 4088 O O . LEU A 1 571 ? -23.118 -6.006 23.148 1.00 87.12 571 LEU A O 1
ATOM 4092 N N . LEU A 1 572 ? -23.877 -3.895 23.089 1.00 88.38 572 LEU A N 1
ATOM 4093 C CA . LEU A 1 572 ? -22.727 -3.345 23.806 1.00 88.38 572 LEU A CA 1
ATOM 4094 C C . LEU A 1 572 ? -22.631 -3.909 25.229 1.00 88.38 572 LEU A C 1
ATOM 4096 O O . LEU A 1 572 ? -21.539 -4.256 25.678 1.00 88.38 572 LEU A O 1
ATOM 4100 N N . ARG A 1 573 ? -23.766 -4.066 25.923 1.00 88.00 573 ARG A N 1
ATOM 4101 C CA . ARG A 1 573 ? -23.808 -4.737 27.230 1.00 88.00 573 ARG A CA 1
ATOM 4102 C C . ARG A 1 573 ? -23.328 -6.181 27.161 1.00 88.00 573 ARG A C 1
ATOM 4104 O O . ARG A 1 573 ? -22.579 -6.587 28.042 1.00 88.00 573 ARG A O 1
ATOM 4111 N N . ALA A 1 574 ? -23.724 -6.933 26.134 1.00 88.12 574 ALA A N 1
ATOM 4112 C CA . ALA A 1 574 ? -23.264 -8.305 25.939 1.00 88.12 574 ALA A CA 1
ATOM 4113 C C . ALA A 1 574 ? -21.740 -8.359 25.749 1.00 88.12 574 ALA A C 1
ATOM 4115 O O . ALA A 1 574 ? -21.071 -9.099 26.461 1.00 88.12 574 ALA A O 1
ATOM 4116 N N . VAL A 1 575 ? -21.184 -7.496 24.890 1.00 88.06 575 VAL A N 1
ATOM 4117 C CA . VAL A 1 575 ? -19.730 -7.397 24.664 1.00 88.06 575 VAL A CA 1
ATOM 4118 C C . VAL A 1 575 ? -18.981 -7.013 25.944 1.00 88.06 575 VAL A C 1
ATOM 4120 O O . VAL A 1 575 ? -17.932 -7.574 26.240 1.00 88.06 575 VAL A O 1
ATOM 4123 N N . MET A 1 576 ? -19.510 -6.079 26.739 1.00 86.25 576 MET A N 1
ATOM 4124 C CA . MET A 1 576 ? -18.915 -5.742 28.037 1.00 86.25 576 MET A CA 1
ATOM 4125 C C . MET A 1 576 ? -19.032 -6.897 29.042 1.00 86.25 576 MET A C 1
ATOM 4127 O O . MET A 1 576 ? -18.122 -7.094 29.840 1.00 86.25 576 MET A O 1
ATOM 4131 N N . GLY A 1 577 ? -20.121 -7.668 28.996 1.00 84.00 577 GLY A N 1
ATOM 4132 C CA . GLY A 1 577 ? -20.346 -8.843 29.839 1.00 84.00 577 GLY A CA 1
ATOM 4133 C C . GLY A 1 577 ? -19.419 -10.027 29.542 1.00 84.00 577 GLY A C 1
ATOM 4134 O O . GLY A 1 577 ? -19.246 -10.877 30.408 1.00 84.00 577 GLY A O 1
ATOM 4135 N N . GLU A 1 578 ? -18.781 -10.070 28.367 1.00 84.94 578 GLU A N 1
ATOM 4136 C CA . GLU A 1 578 ? -17.734 -11.055 28.036 1.00 84.94 578 GLU A CA 1
ATOM 4137 C C . GLU A 1 578 ? -16.433 -10.826 28.830 1.00 84.94 578 GLU A C 1
ATOM 4139 O O . GLU A 1 578 ? -15.551 -11.686 28.842 1.00 84.94 578 GLU A O 1
ATOM 4144 N N . LEU A 1 579 ? -16.285 -9.673 29.493 1.00 82.69 579 LEU A N 1
ATOM 4145 C CA . LEU A 1 579 ? -15.086 -9.357 30.259 1.00 82.69 579 LEU A CA 1
ATOM 4146 C C . LEU A 1 579 ? -14.991 -10.204 31.544 1.00 82.69 579 LEU A C 1
ATOM 4148 O O . LEU A 1 579 ? -15.955 -10.282 32.314 1.00 82.69 579 LEU A O 1
ATOM 4152 N N . PRO A 1 580 ? -13.815 -10.790 31.840 1.00 78.88 580 PRO A N 1
ATOM 4153 C CA . PRO A 1 580 ? -13.644 -11.661 32.997 1.00 78.88 580 PRO A CA 1
ATOM 4154 C C . PRO A 1 580 ? -13.856 -10.892 34.309 1.00 78.88 580 PRO A C 1
ATOM 4156 O O . PRO A 1 580 ? -13.218 -9.876 34.559 1.00 78.88 580 PRO A O 1
ATOM 4159 N N . GLY A 1 581 ? -14.746 -11.387 35.171 1.00 74.38 581 GLY A N 1
ATOM 4160 C CA . GLY A 1 581 ? -15.009 -10.789 36.486 1.00 74.38 581 GLY A CA 1
ATOM 4161 C C . GLY A 1 581 ? -16.031 -9.646 36.499 1.00 74.38 581 GLY A C 1
ATOM 4162 O O . GLY A 1 581 ? -16.279 -9.078 37.563 1.00 74.38 581 GLY A O 1
ATOM 4163 N N . LEU A 1 582 ? -16.664 -9.319 35.366 1.00 84.12 582 LEU A N 1
ATOM 4164 C CA . LEU A 1 582 ? -17.732 -8.321 35.325 1.00 84.12 582 LEU A CA 1
ATOM 4165 C C . LEU A 1 582 ? -19.105 -8.958 35.601 1.00 84.12 582 LEU A C 1
ATOM 4167 O O . LEU A 1 582 ? -19.605 -9.748 34.806 1.00 84.12 582 LEU A O 1
ATOM 4171 N N . THR A 1 583 ? -19.749 -8.599 36.716 1.00 86.25 583 THR A N 1
ATOM 4172 C CA . THR A 1 583 ? -21.124 -9.046 37.005 1.00 86.25 583 THR A CA 1
ATOM 4173 C C . THR A 1 583 ? -22.163 -8.109 36.370 1.00 86.25 583 THR A C 1
ATOM 4175 O O . THR A 1 583 ? -21.901 -6.907 36.240 1.00 86.25 583 THR A O 1
ATOM 4178 N N . PRO A 1 584 ? -23.375 -8.601 36.037 1.00 85.81 584 PRO A N 1
ATOM 4179 C CA . PRO A 1 584 ? -24.444 -7.760 35.488 1.00 85.81 584 PRO A CA 1
ATOM 4180 C C . PRO A 1 584 ? -24.770 -6.547 36.372 1.00 85.81 584 PRO A C 1
ATOM 4182 O O . PRO A 1 584 ? -24.902 -5.435 35.873 1.00 85.81 584 PRO A O 1
ATOM 4185 N N . GLN A 1 585 ? -24.777 -6.730 37.698 1.00 87.00 585 GLN A N 1
ATOM 4186 C CA . GLN A 1 585 ? -25.026 -5.648 38.659 1.00 87.00 585 GLN A CA 1
ATOM 4187 C C . GLN A 1 585 ? -23.957 -4.546 38.606 1.00 87.00 585 GLN A C 1
ATOM 4189 O O . GLN A 1 585 ? -24.277 -3.361 38.698 1.00 87.00 585 GLN A O 1
ATOM 4194 N N . VAL A 1 586 ? -22.679 -4.910 38.446 1.00 88.44 586 VAL A N 1
ATOM 4195 C CA . VAL A 1 586 ? -21.588 -3.930 38.317 1.00 88.44 586 VAL A CA 1
ATOM 4196 C C . VAL A 1 586 ? -21.732 -3.142 37.015 1.00 88.44 586 VAL A C 1
ATOM 4198 O O . VAL A 1 586 ? -21.541 -1.925 37.017 1.00 88.44 586 VAL A O 1
ATOM 4201 N N . LEU A 1 587 ? -22.120 -3.804 35.923 1.00 88.25 587 LEU A N 1
ATOM 4202 C CA . LEU A 1 587 ? -22.362 -3.158 34.633 1.00 88.25 587 LEU A CA 1
ATOM 4203 C C . LEU A 1 587 ? -23.580 -2.215 34.665 1.00 88.25 587 LEU A C 1
ATOM 4205 O O . LEU A 1 587 ? -23.533 -1.127 34.083 1.00 88.25 587 LEU A O 1
ATOM 4209 N N . ASP A 1 588 ? -24.644 -2.585 35.379 1.00 89.44 588 ASP A N 1
ATOM 4210 C CA . ASP A 1 588 ? -25.823 -1.739 35.592 1.00 89.44 588 ASP A CA 1
ATOM 4211 C C . ASP A 1 588 ? -25.475 -0.482 36.391 1.00 89.44 588 ASP A C 1
ATOM 4213 O O . ASP A 1 588 ? -25.728 0.634 35.928 1.00 89.44 588 ASP A O 1
ATOM 4217 N N . ASN A 1 589 ? -24.778 -0.643 37.517 1.00 91.19 589 ASN A N 1
ATOM 4218 C CA . ASN A 1 589 ? -24.305 0.477 38.332 1.00 91.19 589 ASN A CA 1
ATOM 4219 C C . ASN A 1 589 ? -23.354 1.398 37.556 1.00 91.19 589 ASN A C 1
ATOM 4221 O O . ASN A 1 589 ? -23.452 2.627 37.647 1.00 91.19 589 ASN A O 1
ATOM 4225 N N . PHE A 1 590 ? -22.449 0.814 36.763 1.00 92.44 590 PHE A N 1
ATOM 4226 C CA . PHE A 1 590 ? -21.565 1.564 35.878 1.00 92.44 590 PHE A CA 1
ATOM 4227 C C . PHE A 1 590 ? -22.361 2.356 34.842 1.00 92.44 590 PHE A C 1
ATOM 4229 O O . PHE A 1 590 ? -22.085 3.533 34.655 1.00 92.44 590 PHE A O 1
ATOM 4236 N N . THR A 1 591 ? -23.366 1.749 34.210 1.00 90.69 591 THR A N 1
ATOM 4237 C CA . THR A 1 591 ? -24.186 2.413 33.186 1.00 90.69 591 THR A CA 1
ATOM 4238 C C . THR A 1 591 ? -24.932 3.608 33.756 1.00 90.69 591 THR A C 1
ATOM 4240 O O . THR A 1 591 ? -24.868 4.689 33.177 1.00 90.69 591 THR A O 1
ATOM 4243 N N . VAL A 1 592 ? -25.605 3.440 34.899 1.00 91.00 592 VAL A N 1
ATOM 4244 C CA . VAL A 1 592 ? -26.337 4.534 35.554 1.00 91.00 592 VAL A CA 1
ATOM 4245 C C . VAL A 1 592 ? -25.383 5.678 35.896 1.00 91.00 592 VAL A C 1
ATOM 4247 O O . VAL A 1 592 ? -25.666 6.833 35.583 1.00 91.00 592 VAL A O 1
ATOM 4250 N N . SER A 1 593 ? -24.218 5.351 36.462 1.00 92.50 593 SER A N 1
ATOM 4251 C CA . SER A 1 593 ? -23.192 6.344 36.798 1.00 92.50 593 SER A CA 1
ATOM 4252 C C . SER A 1 593 ? -22.646 7.041 35.548 1.00 92.50 593 SER A C 1
ATOM 4254 O O . SER A 1 593 ? -22.554 8.261 35.513 1.00 92.50 593 SER A O 1
ATOM 4256 N N . PHE A 1 594 ? -22.320 6.283 34.501 1.00 93.19 594 PHE A N 1
ATOM 4257 C CA . PHE A 1 594 ? -21.720 6.792 33.270 1.00 93.19 594 PHE A CA 1
ATOM 4258 C C . PHE A 1 594 ? -22.679 7.691 32.487 1.00 93.19 594 PHE A C 1
ATOM 4260 O O . PHE A 1 594 ? -22.284 8.776 32.069 1.00 93.19 594 PHE A O 1
ATOM 4267 N N . CYS A 1 595 ? -23.938 7.275 32.323 1.00 89.88 595 CYS A N 1
ATOM 4268 C CA . CYS A 1 595 ? -24.964 8.063 31.640 1.00 89.88 595 CYS A CA 1
ATOM 4269 C C . CYS A 1 595 ? -25.409 9.288 32.459 1.00 89.88 595 CYS A C 1
ATOM 4271 O O . CYS A 1 595 ? -25.808 10.293 31.875 1.00 89.88 595 CYS A O 1
ATOM 4273 N N . GLY A 1 596 ? -25.331 9.224 33.794 1.00 89.75 596 GLY A N 1
ATOM 4274 C CA . GLY A 1 596 ? -25.604 10.363 34.676 1.00 89.75 596 GLY A CA 1
ATOM 4275 C C . GLY A 1 596 ? -24.490 11.419 34.688 1.00 89.75 596 GLY A C 1
ATOM 4276 O O . GLY A 1 596 ? -24.742 12.582 34.999 1.00 89.75 596 GLY A O 1
ATOM 4277 N N . THR A 1 597 ? -23.262 11.045 34.325 1.00 92.06 597 THR A N 1
ATOM 4278 C CA . THR A 1 597 ? -22.103 11.940 34.288 1.00 92.06 597 THR A CA 1
ATOM 4279 C C . THR A 1 597 ? -21.965 12.639 32.933 1.00 92.06 597 THR A C 1
ATOM 4281 O O . THR A 1 597 ? -21.794 11.989 31.905 1.00 92.06 597 THR A O 1
ATOM 4284 N N . GLN A 1 598 ? -21.935 13.975 32.931 1.00 83.06 598 GLN A N 1
ATOM 4285 C CA . GLN A 1 598 ? -21.732 14.792 31.718 1.00 83.06 598 GLN A CA 1
ATOM 4286 C C . GLN A 1 598 ? -20.261 15.196 31.482 1.00 83.06 598 GLN A C 1
ATOM 4288 O O . GLN A 1 598 ? -19.914 15.707 30.421 1.00 83.06 598 GLN A O 1
ATOM 4293 N N . GLY A 1 599 ? -19.371 14.986 32.461 1.00 87.50 599 GLY A N 1
ATOM 4294 C CA . GLY A 1 599 ? -17.963 15.372 32.358 1.00 87.50 599 GLY A CA 1
ATOM 4295 C C . GLY A 1 599 ? -17.095 14.325 31.653 1.00 87.50 599 GLY A C 1
ATOM 4296 O O . GLY A 1 599 ? -16.895 13.235 32.184 1.00 87.50 599 GLY A O 1
ATOM 4297 N N . ASP A 1 600 ? -16.461 14.680 30.530 1.00 87.75 600 ASP A N 1
ATOM 4298 C CA . ASP A 1 600 ? -15.546 13.791 29.785 1.00 87.75 600 ASP A CA 1
ATOM 4299 C C . ASP A 1 600 ? -14.443 13.181 30.670 1.00 87.75 600 ASP A C 1
ATOM 4301 O O . ASP A 1 600 ? -14.096 12.002 30.566 1.00 87.75 600 ASP A O 1
ATOM 4305 N N . LYS A 1 601 ? -13.866 13.992 31.567 1.00 88.62 601 LYS A N 1
ATOM 4306 C CA . LYS A 1 601 ? -12.806 13.552 32.486 1.00 88.62 601 LYS A CA 1
ATOM 4307 C C . LYS A 1 601 ? -13.324 12.527 33.496 1.00 88.62 601 LYS A C 1
ATOM 4309 O O . LYS A 1 601 ? -12.614 11.570 33.803 1.00 88.62 601 LYS A O 1
ATOM 4314 N N . GLU A 1 602 ? -14.541 12.723 33.989 1.00 91.12 602 GLU A N 1
ATOM 4315 C CA . GLU A 1 602 ? -15.189 11.851 34.967 1.00 91.12 602 GLU A CA 1
ATOM 4316 C C . GLU A 1 602 ? -15.638 10.539 34.318 1.00 91.12 602 GLU A C 1
ATOM 4318 O O . GLU A 1 602 ? -15.342 9.470 34.848 1.00 91.12 602 GLU A O 1
ATOM 4323 N N . GLN A 1 603 ? -16.214 10.598 33.114 1.00 91.88 603 GLN A N 1
ATOM 4324 C CA . GLN A 1 603 ? -16.530 9.424 32.297 1.00 91.88 603 GLN A CA 1
ATOM 4325 C C . GLN A 1 603 ? -15.289 8.556 32.052 1.00 91.88 603 GLN A C 1
ATOM 4327 O O . GLN A 1 603 ? -15.313 7.349 32.291 1.00 91.88 603 GLN A O 1
ATOM 4332 N N . ARG A 1 604 ? -14.155 9.159 31.660 1.00 90.00 604 ARG A N 1
ATOM 4333 C CA . ARG A 1 604 ? -12.883 8.425 31.522 1.00 90.00 604 ARG A CA 1
ATOM 4334 C C . ARG A 1 604 ? -12.410 7.822 32.844 1.00 90.00 604 ARG A C 1
ATOM 4336 O O . ARG A 1 604 ? -11.857 6.725 32.843 1.00 90.00 604 ARG A O 1
ATOM 4343 N N . ALA A 1 605 ? -12.608 8.510 33.968 1.00 89.81 605 ALA A N 1
ATOM 4344 C CA . ALA A 1 605 ? -12.258 7.977 35.283 1.00 89.81 605 ALA A CA 1
ATOM 4345 C C . ALA A 1 605 ? -13.134 6.772 35.668 1.00 89.81 605 ALA A C 1
ATOM 4347 O O . ALA A 1 605 ? -12.609 5.802 36.212 1.00 89.81 605 ALA A O 1
ATOM 4348 N N . LEU A 1 606 ? -14.431 6.792 35.345 1.00 91.62 606 LEU A N 1
ATOM 4349 C CA . LEU A 1 606 ? -15.331 5.650 35.531 1.00 91.62 606 LEU A CA 1
ATOM 4350 C C . LEU A 1 606 ? -14.902 4.452 34.676 1.00 91.62 606 LEU A C 1
ATOM 4352 O O . LEU A 1 606 ? -14.822 3.344 35.199 1.00 91.62 606 LEU A O 1
ATOM 4356 N N . ILE A 1 607 ? -14.548 4.673 33.404 1.00 91.12 607 ILE A N 1
ATOM 4357 C CA . ILE A 1 607 ? -14.024 3.616 32.519 1.00 91.12 607 ILE A CA 1
ATOM 4358 C C . ILE A 1 607 ? -12.758 2.998 33.121 1.00 91.12 607 ILE A C 1
ATOM 4360 O O . ILE A 1 607 ? -12.650 1.781 33.227 1.00 91.12 607 ILE A O 1
ATOM 4364 N N . LYS A 1 608 ? -11.810 3.825 33.581 1.00 88.38 608 LYS A N 1
ATOM 4365 C CA . LYS A 1 608 ? -10.589 3.334 34.239 1.00 88.38 608 LYS A CA 1
ATOM 4366 C C . LYS A 1 608 ? -10.896 2.508 35.487 1.00 88.38 608 LYS A C 1
ATOM 4368 O O . LYS A 1 608 ? -10.275 1.470 35.678 1.00 88.38 608 LYS A O 1
ATOM 4373 N N . LYS A 1 609 ? -11.836 2.954 36.331 1.00 87.81 609 LYS A N 1
ATOM 4374 C CA . LYS A 1 609 ? -12.254 2.218 37.537 1.00 87.81 609 LYS A CA 1
ATOM 4375 C C . LYS A 1 609 ? -12.843 0.854 37.184 1.00 87.81 609 LYS A C 1
ATOM 4377 O O . LYS A 1 609 ? -12.475 -0.130 37.814 1.00 87.81 609 LYS A O 1
ATOM 4382 N N . LEU A 1 610 ? -13.699 0.801 36.162 1.00 87.62 610 LEU A N 1
ATOM 4383 C CA . LEU A 1 610 ? -14.275 -0.443 35.657 1.00 87.62 610 LEU A CA 1
ATOM 4384 C C . LEU A 1 610 ? -13.175 -1.402 35.181 1.00 87.62 610 LEU A C 1
ATOM 4386 O O . LEU A 1 610 ? -13.094 -2.536 35.641 1.00 87.62 610 LEU A O 1
ATOM 4390 N N . LEU A 1 611 ? -12.277 -0.924 34.319 1.00 85.19 611 LEU A N 1
ATOM 4391 C CA . LEU A 1 611 ? -11.203 -1.745 33.761 1.00 85.19 611 LEU A CA 1
ATOM 4392 C C . LEU A 1 611 ? -10.176 -2.181 34.813 1.00 85.19 611 LEU A C 1
ATOM 4394 O O . LEU A 1 611 ? -9.672 -3.293 34.738 1.00 85.19 611 LEU A O 1
ATOM 4398 N N . ALA A 1 612 ? -9.890 -1.358 35.823 1.00 82.25 612 ALA A N 1
ATOM 4399 C CA . ALA A 1 612 ? -8.997 -1.719 36.926 1.00 82.25 612 ALA A CA 1
ATOM 4400 C C . ALA A 1 612 ? -9.593 -2.769 37.883 1.00 82.25 612 ALA A C 1
ATOM 4402 O O . ALA A 1 612 ? -8.838 -3.453 38.583 1.00 82.25 612 ALA A O 1
ATOM 4403 N N . ALA A 1 613 ? -10.926 -2.867 37.946 1.00 78.12 613 ALA A N 1
ATOM 4404 C CA . ALA A 1 613 ? -11.627 -3.902 38.702 1.00 78.12 613 ALA A CA 1
ATOM 4405 C C . ALA A 1 613 ? -11.638 -5.248 37.954 1.00 78.12 613 ALA A C 1
ATOM 4407 O O . ALA A 1 613 ? -11.563 -6.293 38.587 1.00 78.12 613 ALA A O 1
ATOM 4408 N N . VAL A 1 614 ? -11.681 -5.205 36.618 1.00 75.56 614 VAL A N 1
ATOM 4409 C CA . VAL A 1 614 ? -11.773 -6.374 35.723 1.00 75.56 614 VAL A CA 1
ATOM 4410 C C . VAL A 1 614 ? -10.391 -6.918 35.318 1.00 75.56 614 VAL A C 1
ATOM 4412 O O . VAL A 1 614 ? -10.189 -8.123 35.250 1.00 75.56 614 VAL A O 1
ATOM 4415 N N . GLY A 1 615 ? -9.415 -6.045 35.053 1.00 67.62 615 GLY A N 1
ATOM 4416 C CA . GLY A 1 615 ? -8.136 -6.390 34.413 1.00 67.62 615 GLY A CA 1
ATOM 4417 C C . GLY A 1 615 ? -6.975 -6.772 35.344 1.00 67.62 615 GLY A C 1
ATOM 4418 O O . GLY A 1 615 ? -5.849 -6.901 34.873 1.00 67.62 615 GLY A O 1
ATOM 4419 N N . GLY A 1 616 ? -7.202 -6.917 36.653 1.00 66.69 616 GLY A N 1
ATOM 4420 C CA . GLY A 1 616 ? -6.143 -7.268 37.614 1.00 66.69 616 GLY A CA 1
ATOM 4421 C C . GLY A 1 616 ? -5.075 -6.177 37.837 1.00 66.69 616 GLY A C 1
ATOM 4422 O O . GLY A 1 616 ? -5.243 -5.016 37.454 1.00 66.69 616 GLY A O 1
ATOM 4423 N N . ASP A 1 617 ? -3.977 -6.538 38.509 1.00 60.94 617 ASP A N 1
ATOM 4424 C CA . ASP A 1 617 ? -2.947 -5.593 38.981 1.00 60.94 617 ASP A CA 1
ATOM 4425 C C . ASP A 1 617 ? -2.092 -4.995 37.848 1.00 60.94 617 ASP A C 1
ATOM 4427 O O . ASP A 1 617 ? -1.690 -3.830 37.928 1.00 60.94 617 ASP A O 1
ATOM 4431 N N . GLU A 1 618 ? -1.862 -5.739 36.763 1.00 60.31 618 GLU A N 1
ATOM 4432 C CA . GLU A 1 618 ? -1.067 -5.286 35.610 1.00 60.31 618 GLU A CA 1
ATOM 4433 C C . GLU A 1 618 ? -1.779 -4.172 34.834 1.00 60.31 618 GLU A C 1
ATOM 4435 O O . GLU A 1 618 ? -1.228 -3.082 34.648 1.00 60.31 618 GLU A O 1
ATOM 4440 N N . VAL A 1 619 ? -3.052 -4.383 34.476 1.00 64.38 619 VAL A N 1
ATOM 4441 C CA . VAL A 1 619 ? -3.886 -3.358 33.826 1.00 64.38 619 VAL A CA 1
ATOM 4442 C C . VAL A 1 619 ? -4.060 -2.154 34.752 1.00 64.38 619 VAL A C 1
ATOM 4444 O O . VAL A 1 619 ? -3.988 -1.009 34.304 1.00 64.38 619 VAL A O 1
ATOM 4447 N N . ARG A 1 620 ? -4.207 -2.371 36.066 1.00 67.31 620 ARG A N 1
ATOM 4448 C CA . ARG A 1 620 ? -4.278 -1.278 37.046 1.00 67.31 620 ARG A CA 1
ATOM 4449 C C . ARG A 1 620 ? -2.998 -0.442 37.076 1.00 67.31 620 ARG A C 1
ATOM 4451 O O . ARG A 1 620 ? -3.082 0.786 37.127 1.00 67.31 620 ARG A O 1
ATOM 4458 N N . THR A 1 621 ? -1.833 -1.081 37.008 1.00 66.31 621 THR A N 1
ATOM 4459 C CA . THR A 1 621 ? -0.526 -0.406 36.993 1.00 66.31 621 THR A CA 1
ATOM 4460 C C . THR A 1 621 ? -0.345 0.427 35.723 1.00 66.31 621 THR A C 1
ATOM 4462 O O . THR A 1 621 ? 0.054 1.593 35.804 1.00 66.31 621 THR A O 1
ATOM 4465 N N . LEU A 1 622 ? -0.728 -0.111 34.562 1.00 63.59 622 LEU A N 1
ATOM 4466 C CA . LEU A 1 622 ? -0.682 0.609 33.285 1.00 63.59 622 LEU A CA 1
ATOM 4467 C C . LEU A 1 622 ? -1.653 1.801 33.257 1.00 63.59 622 LEU A C 1
ATOM 4469 O O . LEU A 1 622 ? -1.255 2.927 32.952 1.00 63.59 622 LEU A O 1
ATOM 4473 N N . LEU A 1 623 ? -2.900 1.610 33.696 1.00 69.00 623 LEU A N 1
ATOM 4474 C CA . LEU A 1 623 ? -3.892 2.690 33.789 1.00 69.00 623 LEU A CA 1
ATOM 4475 C C . LEU A 1 623 ? -3.488 3.785 34.799 1.00 69.00 623 LEU A C 1
ATOM 4477 O O . LEU A 1 623 ? -3.817 4.969 34.619 1.00 69.00 623 LEU A O 1
ATOM 4481 N N . ALA A 1 624 ? -2.763 3.419 35.861 1.00 67.81 624 ALA A N 1
ATOM 4482 C CA . ALA A 1 624 ? -2.188 4.366 36.810 1.00 67.81 624 ALA A CA 1
ATOM 4483 C C . ALA A 1 624 ? -1.040 5.174 36.183 1.00 67.81 624 ALA A C 1
ATOM 4485 O O . ALA A 1 624 ? -0.980 6.388 36.396 1.00 67.81 624 ALA A O 1
ATOM 4486 N N . ALA A 1 625 ? -0.183 4.551 35.365 1.00 64.19 625 ALA A N 1
ATOM 4487 C CA . ALA A 1 625 ? 0.874 5.240 34.621 1.00 64.19 625 ALA A CA 1
ATOM 4488 C C . ALA A 1 625 ? 0.302 6.311 33.674 1.00 64.19 625 ALA A C 1
ATOM 4490 O O . ALA A 1 625 ? 0.792 7.439 33.657 1.00 64.19 625 ALA A O 1
ATOM 4491 N N . VAL A 1 626 ? -0.817 6.031 32.996 1.00 58.09 626 VAL A N 1
ATOM 4492 C CA . VAL A 1 626 ? -1.517 7.022 32.149 1.00 58.09 626 VAL A CA 1
ATOM 4493 C C . VAL A 1 626 ? -2.029 8.215 32.938 1.00 58.09 626 VAL A C 1
ATOM 4495 O O . VAL A 1 626 ? -2.071 9.331 32.433 1.00 58.09 626 VAL A O 1
ATOM 4498 N N . SER A 1 627 ? -2.451 8.000 34.181 1.00 62.50 627 SER A N 1
ATOM 4499 C CA . SER A 1 627 ? -2.966 9.078 35.032 1.00 62.50 627 SER A CA 1
ATOM 4500 C C . SER A 1 627 ? -1.856 10.008 35.539 1.00 62.50 627 SER A C 1
ATOM 4502 O O . SER A 1 627 ? -2.157 11.109 35.992 1.00 62.50 627 SER A O 1
ATOM 4504 N N . LYS A 1 628 ? -0.591 9.575 35.437 1.00 63.56 628 LYS A N 1
ATOM 4505 C CA . LYS A 1 628 ? 0.611 10.365 35.734 1.00 63.56 628 LYS A CA 1
ATOM 4506 C C . LYS A 1 628 ? 1.173 11.081 34.503 1.00 63.56 628 LYS A C 1
ATOM 4508 O O . LYS A 1 628 ? 2.002 11.972 34.666 1.00 63.56 628 LYS A O 1
ATOM 4513 N N . LEU A 1 629 ? 0.733 10.722 33.293 1.00 54.06 629 LEU A N 1
ATOM 4514 C CA . LEU A 1 629 ? 1.066 11.484 32.093 1.00 54.06 629 LEU A CA 1
ATOM 4515 C C . LEU A 1 629 ? 0.343 12.840 32.169 1.00 54.06 629 LEU A C 1
ATOM 4517 O O . LEU A 1 629 ? -0.876 12.860 32.378 1.00 54.06 629 LEU A O 1
ATOM 4521 N N . PRO A 1 630 ? 1.053 13.975 32.041 1.00 40.66 630 PRO A N 1
ATOM 4522 C CA . PRO A 1 630 ? 0.426 15.286 32.102 1.00 40.66 630 PRO A CA 1
ATOM 4523 C C . PRO A 1 630 ? -0.666 15.386 31.033 1.00 40.66 630 PRO A C 1
ATOM 4525 O O . PRO A 1 630 ? -0.465 15.039 29.868 1.00 40.66 630 PRO A O 1
ATOM 4528 N N . GLY A 1 631 ? -1.854 15.822 31.460 1.00 44.34 631 GLY A N 1
ATOM 4529 C CA . GLY A 1 631 ? -3.001 16.060 30.590 1.00 44.34 631 GLY A CA 1
ATOM 4530 C C . GLY A 1 631 ? -2.683 17.180 29.607 1.00 44.34 631 GLY A C 1
ATOM 4531 O O . GLY A 1 631 ? -2.910 18.344 29.910 1.00 44.34 631 GLY A O 1
ATOM 4532 N N . GLY A 1 632 ? -2.125 16.800 28.461 1.00 46.16 632 GLY A N 1
ATOM 4533 C CA . GLY A 1 632 ? -1.618 17.706 27.439 1.00 46.16 632 GLY A CA 1
ATOM 4534 C C . GLY A 1 632 ? -0.235 17.277 26.962 1.00 46.16 632 GLY A C 1
ATOM 4535 O O . GLY A 1 632 ? 0.736 17.978 27.206 1.00 46.16 632 GLY A O 1
ATOM 4536 N N . VAL A 1 633 ? -0.129 16.137 26.275 1.00 35.34 633 VAL A N 1
AT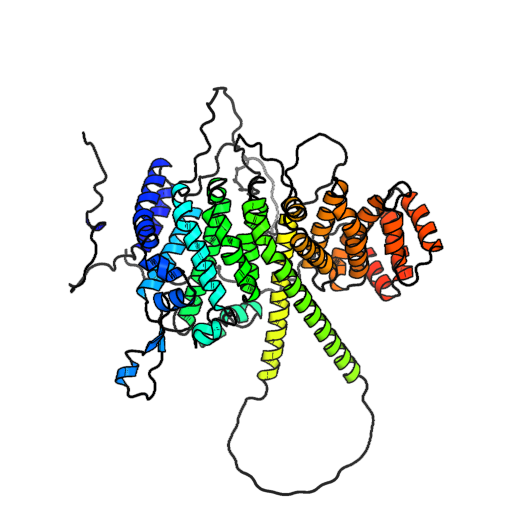OM 4537 C CA . VAL A 1 633 ? 1.094 15.805 25.528 1.00 35.34 633 VAL A CA 1
ATOM 4538 C C . VAL A 1 633 ? 0.926 16.323 24.104 1.00 35.34 633 VAL A C 1
ATOM 4540 O O . VAL A 1 633 ? 0.502 15.612 23.196 1.00 35.34 633 VAL A O 1
ATOM 4543 N N . SER A 1 634 ? 1.226 17.611 23.947 1.00 38.56 634 SER A N 1
ATOM 4544 C CA . SER A 1 634 ? 2.038 18.051 22.818 1.00 38.56 634 SER A CA 1
ATOM 4545 C C . SER A 1 634 ? 3.482 17.657 23.136 1.00 38.56 634 SER A C 1
ATOM 4547 O O . SER A 1 634 ? 3.933 17.897 24.251 1.00 38.56 634 SER A O 1
ATOM 4549 N N . ALA A 1 635 ? 4.155 17.058 22.155 1.00 34.22 635 ALA A N 1
ATOM 4550 C CA . ALA A 1 635 ? 5.584 16.753 22.099 1.00 34.22 635 ALA A CA 1
ATOM 4551 C C . ALA A 1 635 ? 6.176 15.844 23.201 1.00 34.22 635 ALA A C 1
ATOM 4553 O O . ALA A 1 635 ? 6.303 16.178 24.377 1.00 34.22 635 ALA A O 1
ATOM 4554 N N . VAL A 1 636 ? 6.633 14.681 22.744 1.00 32.66 636 VAL A N 1
ATOM 4555 C CA . VAL A 1 636 ? 7.638 13.838 23.398 1.00 32.66 636 VAL A CA 1
ATOM 4556 C C . VAL A 1 636 ? 8.929 14.654 23.596 1.00 32.66 636 VAL A C 1
ATOM 4558 O O . VAL A 1 636 ? 9.322 15.355 22.664 1.00 32.66 636 VAL A O 1
ATOM 4561 N N . PRO A 1 637 ? 9.619 14.574 24.750 1.00 29.48 637 PRO A N 1
ATOM 4562 C CA . PRO A 1 637 ? 10.959 15.133 24.893 1.00 29.48 637 PRO A CA 1
ATOM 4563 C C . PRO A 1 637 ? 11.937 14.354 24.007 1.00 29.48 637 PRO A C 1
ATOM 4565 O O . PRO A 1 637 ? 12.063 13.136 24.149 1.00 29.48 637 PRO A O 1
ATOM 4568 N N . GLU A 1 638 ? 12.619 15.056 23.100 1.00 28.16 638 GLU A N 1
ATOM 4569 C CA . GLU A 1 638 ? 13.699 14.503 22.281 1.00 28.16 638 GLU A CA 1
ATOM 4570 C C . GLU A 1 638 ? 14.764 13.810 23.157 1.00 28.16 638 GLU A C 1
ATOM 4572 O O . GLU A 1 638 ? 15.156 14.338 24.207 1.00 28.16 638 GLU A O 1
ATOM 4577 N N . PRO A 1 639 ? 15.272 12.634 22.747 1.00 29.70 639 PRO A N 1
ATOM 4578 C CA . PRO A 1 639 ? 16.418 12.021 23.399 1.00 29.70 639 PRO A CA 1
ATOM 4579 C C . PRO A 1 639 ? 17.644 12.927 23.238 1.00 29.70 639 PRO A C 1
ATOM 4581 O O . PRO A 1 639 ? 17.968 13.374 22.141 1.00 29.70 639 PRO A O 1
ATOM 4584 N N . LYS A 1 640 ? 18.338 13.184 24.354 1.00 27.47 640 LYS A N 1
ATOM 4585 C CA . LYS A 1 640 ? 19.572 13.979 24.414 1.00 27.47 640 LYS A CA 1
ATOM 4586 C C . LYS A 1 640 ? 20.562 13.523 23.338 1.00 27.47 640 LYS A C 1
ATOM 4588 O O . LYS A 1 640 ? 21.092 12.413 23.403 1.00 27.47 640 LYS A O 1
ATOM 4593 N N . HIS A 1 641 ? 20.827 14.412 22.382 1.00 31.41 641 HIS A N 1
ATOM 4594 C CA . HIS A 1 641 ? 21.900 14.281 21.407 1.00 31.41 641 HIS A CA 1
ATOM 4595 C C . HIS A 1 641 ? 23.236 14.106 22.141 1.00 31.41 641 HIS A C 1
ATOM 4597 O O . HIS A 1 641 ? 23.689 14.988 22.867 1.00 31.41 641 HIS A O 1
ATOM 4603 N N . ARG A 1 642 ? 23.883 12.957 21.941 1.00 30.48 642 ARG A N 1
ATOM 4604 C CA . ARG A 1 642 ? 25.326 12.816 22.139 1.00 30.48 642 ARG A CA 1
ATOM 4605 C C . ARG A 1 642 ? 25.973 13.565 20.973 1.00 30.48 642 ARG A C 1
ATOM 4607 O O . ARG A 1 642 ? 25.726 13.191 19.828 1.00 30.48 642 ARG A O 1
ATOM 4614 N N . GLU A 1 643 ? 26.709 14.636 21.264 1.00 26.36 643 GLU A N 1
ATOM 4615 C CA . GLU A 1 643 ? 27.411 15.464 20.276 1.00 26.36 643 GLU A CA 1
ATOM 4616 C C . GLU A 1 643 ? 28.288 14.580 19.373 1.00 26.36 643 GLU A C 1
ATOM 4618 O O . GLU A 1 643 ? 29.364 14.123 19.758 1.00 26.36 643 GLU A O 1
ATOM 4623 N N . ARG A 1 644 ? 27.795 14.290 18.164 1.00 31.42 644 ARG A N 1
ATOM 4624 C CA . ARG A 1 644 ? 28.637 13.937 17.022 1.00 31.42 644 ARG A CA 1
ATOM 4625 C C . ARG A 1 644 ? 29.095 15.262 16.422 1.00 31.42 644 ARG A C 1
ATOM 4627 O O . ARG A 1 644 ? 28.277 16.161 16.244 1.00 31.42 644 ARG A O 1
ATOM 4634 N N . GLY A 1 645 ? 30.396 15.375 16.163 1.00 32.72 645 GLY A N 1
ATOM 4635 C CA . GLY A 1 645 ? 30.998 16.525 15.488 1.00 32.72 645 GLY A CA 1
ATOM 4636 C C . GLY A 1 645 ? 30.369 16.808 14.115 1.00 32.72 645 GLY A C 1
ATOM 4637 O O . GLY A 1 645 ? 29.520 16.038 13.661 1.00 32.72 645 GLY A O 1
ATOM 4638 N N . PRO A 1 646 ? 30.765 17.913 13.461 1.00 30.12 646 PRO A N 1
ATOM 4639 C CA . PRO A 1 646 ? 30.090 18.431 12.277 1.00 30.12 646 PRO A CA 1
ATOM 4640 C C . PRO A 1 646 ? 29.981 17.355 11.192 1.00 30.12 646 PRO A C 1
ATOM 4642 O O . PRO A 1 646 ? 30.981 16.864 10.671 1.00 30.12 646 PRO A O 1
ATOM 4645 N N . ILE A 1 647 ? 28.738 16.980 10.899 1.00 29.41 647 ILE A N 1
ATOM 4646 C CA . ILE A 1 647 ? 28.368 16.103 9.793 1.00 29.41 647 ILE A CA 1
ATOM 4647 C C . ILE A 1 647 ? 28.458 16.964 8.523 1.00 29.41 647 ILE A C 1
ATOM 4649 O O . ILE A 1 647 ? 27.837 18.028 8.496 1.00 29.41 647 ILE A O 1
ATOM 4653 N N . PRO A 1 648 ? 29.241 16.570 7.505 1.00 29.48 648 PRO A N 1
ATOM 4654 C CA . PRO A 1 648 ? 29.311 17.303 6.247 1.00 29.48 648 PRO A CA 1
ATOM 4655 C C . PRO A 1 648 ? 27.962 17.256 5.516 1.00 29.48 648 PRO A C 1
ATOM 4657 O O . PRO A 1 648 ? 27.204 16.297 5.658 1.00 29.48 648 PRO A O 1
ATOM 4660 N N . ASP A 1 649 ? 27.673 18.310 4.752 1.00 26.73 649 ASP A N 1
ATOM 4661 C CA . ASP A 1 649 ? 26.445 18.480 3.976 1.00 26.73 649 ASP A CA 1
ATOM 4662 C C . ASP A 1 649 ? 26.108 17.233 3.145 1.00 26.73 649 ASP A C 1
ATOM 4664 O O . ASP A 1 649 ? 26.823 16.869 2.210 1.00 26.73 649 ASP A O 1
ATOM 4668 N N . ILE A 1 650 ? 24.977 16.606 3.471 1.00 28.66 650 ILE A N 1
ATOM 4669 C CA . ILE A 1 650 ? 24.379 15.535 2.675 1.00 28.66 650 ILE A CA 1
ATOM 4670 C C . ILE A 1 650 ? 23.767 16.171 1.422 1.00 28.66 650 ILE A C 1
ATOM 4672 O O . ILE A 1 650 ? 22.684 16.762 1.447 1.00 28.66 650 ILE A O 1
ATOM 4676 N N . THR A 1 651 ? 24.492 16.082 0.313 1.00 29.84 651 THR A N 1
ATOM 4677 C CA . THR A 1 651 ? 24.034 16.491 -1.018 1.00 29.84 651 THR A CA 1
ATOM 4678 C C . THR A 1 651 ? 23.187 15.366 -1.649 1.00 29.84 651 THR A C 1
ATOM 4680 O O . THR A 1 651 ? 23.166 14.236 -1.154 1.00 29.84 651 THR A O 1
ATOM 4683 N N . PRO A 1 652 ? 22.491 15.599 -2.784 1.00 33.75 652 PRO A N 1
ATOM 4684 C CA . PRO A 1 652 ? 21.725 14.569 -3.511 1.00 33.75 652 PRO A CA 1
ATOM 4685 C C . PRO A 1 652 ? 22.521 13.311 -3.920 1.00 33.75 652 PRO A C 1
ATOM 4687 O O . PRO A 1 652 ? 21.945 12.365 -4.459 1.00 33.75 652 PRO A O 1
ATOM 4690 N N . GLN A 1 653 ? 23.830 13.300 -3.671 1.00 34.22 653 GLN A N 1
ATOM 4691 C CA . GLN A 1 653 ? 24.757 12.196 -3.888 1.00 34.22 653 GLN A CA 1
ATOM 4692 C C . GLN A 1 653 ? 24.542 11.040 -2.884 1.00 34.22 653 GLN A C 1
ATOM 4694 O O . GLN A 1 653 ? 24.811 9.889 -3.229 1.00 34.22 653 GLN A O 1
ATOM 4699 N N . ASP A 1 654 ? 2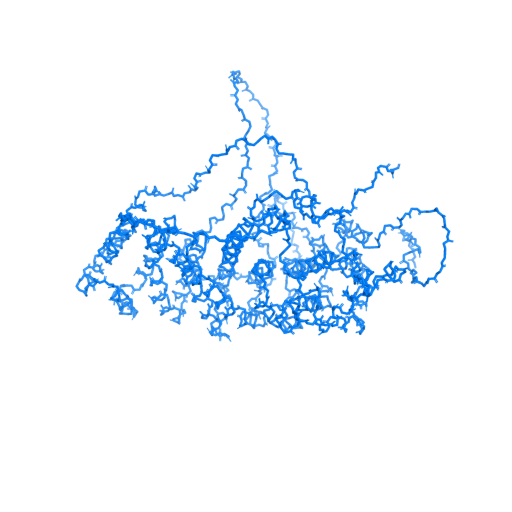3.942 11.287 -1.710 1.00 32.25 654 ASP A N 1
ATOM 4700 C CA . ASP A 1 654 ? 23.733 10.261 -0.667 1.00 32.25 654 ASP A CA 1
ATOM 4701 C C . ASP A 1 654 ? 22.462 9.408 -0.826 1.00 32.25 654 ASP A C 1
ATOM 4703 O O . ASP A 1 654 ? 22.270 8.424 -0.107 1.00 32.25 654 ASP A O 1
ATOM 4707 N N . MET A 1 655 ? 21.611 9.730 -1.807 1.00 33.62 655 MET A N 1
ATOM 4708 C CA . MET A 1 655 ? 20.377 8.998 -2.145 1.00 33.62 655 MET A CA 1
ATOM 4709 C C . MET A 1 655 ? 20.598 7.855 -3.158 1.00 33.62 655 MET A C 1
ATOM 4711 O O . MET A 1 655 ? 19.654 7.395 -3.797 1.00 33.62 655 MET A O 1
ATOM 4715 N N . GLY A 1 656 ? 21.836 7.378 -3.334 1.00 29.45 656 GLY A N 1
ATOM 4716 C CA . GLY A 1 656 ? 22.120 6.241 -4.223 1.00 29.45 656 GLY A CA 1
ATOM 4717 C C . GLY A 1 656 ? 21.971 6.550 -5.721 1.00 29.45 656 GLY A C 1
ATOM 4718 O O . GLY A 1 656 ? 21.711 5.646 -6.520 1.00 29.45 656 GLY A O 1
ATOM 4719 N N . LEU A 1 657 ? 22.163 7.817 -6.101 1.00 38.41 657 LEU A N 1
ATOM 4720 C CA . LEU A 1 657 ? 22.344 8.258 -7.487 1.00 38.41 657 LEU A CA 1
ATOM 4721 C C . LEU A 1 657 ? 23.720 8.933 -7.743 1.00 38.41 657 LEU A C 1
ATOM 4723 O O . LEU A 1 657 ? 23.744 10.055 -8.246 1.00 38.41 657 LEU A O 1
ATOM 4727 N N . PRO A 1 658 ? 24.879 8.302 -7.471 1.00 31.72 658 PRO A N 1
ATOM 4728 C CA . PRO A 1 658 ? 26.128 8.651 -8.150 1.00 31.72 658 PRO A CA 1
ATOM 4729 C C . PRO A 1 658 ? 26.297 7.644 -9.308 1.00 31.72 658 PRO A C 1
ATOM 4731 O O . PRO A 1 658 ? 26.195 6.444 -9.101 1.00 31.72 658 PRO A O 1
ATOM 4734 N N . HIS A 1 659 ? 26.391 7.993 -10.589 1.00 30.84 659 HIS A N 1
ATOM 4735 C CA . HIS A 1 659 ? 27.416 8.819 -11.214 1.00 30.84 659 HIS A CA 1
ATOM 4736 C C . HIS A 1 659 ? 26.891 9.375 -12.544 1.00 30.84 659 HIS A C 1
ATOM 4738 O O . HIS A 1 659 ? 26.930 8.693 -13.568 1.00 30.84 659 HIS A O 1
ATOM 4744 N N . LEU A 1 660 ? 26.403 10.613 -12.558 1.00 36.06 660 LEU A N 1
ATOM 4745 C CA . LEU A 1 660 ? 26.050 11.268 -13.824 1.00 36.06 660 LEU A CA 1
ATOM 4746 C C . LEU A 1 660 ? 26.808 12.576 -14.076 1.00 36.06 660 LEU A C 1
ATOM 4748 O O . LEU A 1 660 ? 26.681 13.116 -15.169 1.00 36.06 660 LEU A O 1
ATOM 4752 N N . PHE A 1 661 ? 27.604 13.069 -13.117 1.00 36.91 661 PHE A N 1
ATOM 4753 C CA . PHE A 1 661 ? 28.260 14.378 -13.236 1.00 36.91 661 PHE A CA 1
ATOM 4754 C C . PHE A 1 661 ? 29.663 14.485 -12.615 1.00 36.91 661 PHE A C 1
ATOM 4756 O O . PHE A 1 661 ? 30.052 15.581 -12.242 1.00 36.91 661 PHE A O 1
ATOM 4763 N N . ASP A 1 662 ? 30.452 13.407 -12.576 1.00 31.84 662 ASP A N 1
ATOM 4764 C CA . ASP A 1 662 ? 31.894 13.534 -12.307 1.00 31.84 662 ASP A CA 1
ATOM 4765 C C . ASP A 1 662 ? 32.694 13.252 -13.582 1.00 31.84 662 ASP A C 1
ATOM 4767 O O . ASP A 1 662 ? 33.094 12.123 -13.860 1.00 31.84 662 ASP A O 1
ATOM 4771 N N . LEU A 1 663 ? 32.913 14.300 -14.374 1.00 30.91 663 LEU A N 1
ATOM 4772 C CA . LEU A 1 663 ? 34.100 14.445 -15.215 1.00 30.91 663 LEU A CA 1
ATOM 4773 C C . LEU A 1 663 ? 34.627 15.877 -15.015 1.00 30.91 663 LEU A C 1
ATOM 4775 O O . LEU A 1 663 ? 33.816 16.796 -14.886 1.00 30.91 663 LEU A O 1
ATOM 4779 N N . PRO A 1 664 ? 35.958 16.048 -14.933 1.00 29.34 664 PRO A N 1
ATOM 4780 C CA . PRO A 1 664 ? 36.597 17.264 -14.448 1.00 29.34 664 PRO A CA 1
ATOM 4781 C C . PRO A 1 664 ? 36.463 18.419 -15.437 1.00 29.34 664 PRO A C 1
ATOM 4783 O O . PRO A 1 664 ? 36.290 18.202 -16.637 1.00 29.34 664 PRO A O 1
ATOM 4786 N N . ASP A 1 665 ? 36.586 19.627 -14.889 1.00 34.00 665 ASP A N 1
ATOM 4787 C CA . ASP A 1 665 ? 36.658 20.923 -15.563 1.00 34.00 665 ASP A CA 1
ATOM 4788 C C . ASP A 1 665 ? 37.266 20.854 -16.971 1.00 34.00 665 ASP A C 1
ATOM 4790 O O . ASP A 1 665 ? 38.484 20.846 -17.150 1.00 34.00 665 ASP A O 1
ATOM 4794 N N . VAL A 1 666 ? 36.396 20.854 -17.981 1.00 29.22 666 VAL A N 1
ATOM 4795 C CA . VAL A 1 666 ? 36.717 21.322 -19.331 1.00 29.22 666 VAL A CA 1
ATOM 4796 C C . VAL A 1 666 ? 35.515 22.121 -19.829 1.00 29.22 666 VAL A C 1
ATOM 4798 O O . VAL A 1 666 ? 34.674 21.632 -20.588 1.00 29.22 666 VAL A O 1
ATOM 4801 N N . LEU A 1 667 ? 35.417 23.348 -19.316 1.00 29.72 667 LEU A N 1
ATOM 4802 C CA . LEU A 1 667 ? 34.933 24.477 -20.107 1.00 29.72 667 LEU A CA 1
ATOM 4803 C C . LEU A 1 667 ? 36.035 24.908 -21.075 1.00 29.72 667 LEU A C 1
ATOM 4805 O O . LEU A 1 667 ? 37.208 24.943 -20.635 1.00 29.72 667 LEU A O 1
#

Secondary structure (DSSP, 8-state):
---------GGGS---------S----PPPHHHHHHHHHHHHTTS-HHHHHHHHHHHHHHHHHHHHSHHHHHHTSSHHHHHHHH--EEE-HHHHTTT-SSPPEEE--HHHHHHHHHHHHHHHHHHHHSSPPP---SS-----------PPP---TTGGGHHHHHHHHHHHHHHHHHTT-TTTGGGGGGGGGTTSPPHHHHHHHHT--HHHHHHHH-SS---TT-SSHHHHHHHHHHHHHHHHHHHHHHHHHSTTSGGG-HHHHHHHIIIIITTGGGS-HHHHHHHIIIIIHHHHHH--HHHHHHHHHHHHHHHHHHHHHHHHHHHHHHHHHHHHHHHHHHHTTS----------------------S-SSHHHHHHHHHHHHHHHHHHHHHHHHHHHHHHHHPPEE---TT--PPP----------PPPP-----------PPP---------------------EEPPHHHHHHHH-HHHHHHHHHHHHHGGGSS-HHHHHHHHHHHHHHHHHHHTT-HHHHHHIIIIIHHHHHHHTT-GGGTTTHHHHHHHHHHHHHHH-STTSTTHHHHHHHHHTSTT--HHHHHHHHHHHHH---HHHHHHHHHHHHHHHSHHHHHHHHHHHHHS-S----PPPP------------GGGGS---SS------

Radius of gyration: 31.18 Å; chains: 1; bounding box: 79×97×89 Å

Organism: NCBI:txid1737510

Foldseek 3Di:
DDDDDDPDDPPVDDDDDDDDDDDDDDDPDDVLVVLLVLLLVLLPPDLVVNLVSVCVSCVVVLVVCPDPLNCQCLVALVSVCVQFFDWDFDPVCVVVPDPGGDTWGPNLVVLVVLLSVLLSLLSNLVRQFDDDPPDPPDDDDDDDDDDPDDPSARSCLVVLQSPLLSLLSLLQSLLCLLPPVNLVVNVLLSCLQPDDPLNLCVLLVHDSVVSCVVPPVDAADCSGIDSVNSSVSSVSSNLSSLSSLQSCLVRRACSNLPHLSNLVSQLNSQLVSLLSHDLVSLLSSLQRHLLSCLQRPDLVRLLSHVQSNLLRRLLSCLVVLVVLLVVVVVVVVVVVVVVVVVVPDDDDDDDDDDDDDDDDDDDDDPDDDPPPVVVVVSVVVVSVSSSQSSLLSLLSSLLSQLDWDQDDPPPDPDDDPDDDDDDDDDDDDDDDDDDDDDDDDDDDDDPPPPPPPDPPPPPDDDDRPIRDGSLNVNCVNPVPSSVSSLLSLLCQLVGLAQSSVQSSLSSLVSLLVVCVVPPVVSLLVSLARNLVSLLNSLLHPSHLVVNVSSLVSNLSNCVVACPPPHPCNVVSLVNLVVQAPDDPVNVVVLSVVLNPDPDPVVNSVSVLVSSPNRVDDSSVVSSVSSVVPPPDDDDDDDDDDPDDDDDPDDDVVVVSDDDDDDDDDDD

pLDDT: mean 72.29, std 26.43, range [23.42, 98.56]

InterPro domains:
  IPR011989 Armadillo-like helical [G3DSA:1.25.10.10] (31-594)
  IPR045065 Exportin-1/5 [PTHR11223] (17-624)
  IPR045478 Exportin-5, C-terminal domain [PF19273] (33-622)